Protein AF-0000000073603543 (afdb_homodimer)

Sequence (548 aa):
MWRKLCPDARLSKGICLSVVSPEMPCTSSRWCWALSYPAPPVAWCSHASVLSQSLVLLSWTYMKLAAECQSAGYPGTLIPYKCDLSNEEEILSMFSAIKTLHQGVDVCINNAGLARPEPLLSGRTEGWRTMIDVNVMAVSICTREAYQSMKERNIDDGHIININSMNGHSVVPQSVVHFYSATKYAVTALTEGLRQELREAKTHIRATCISPGLVETGFAFKLHDNDPERAAATYESIRCLKAEDMANAVIYVLSAPPHVQIGDIQMRPTEQISMWRKLCPDARLSKGICLSVVSPEMPCTSSRWCWALSYPAPPVAWCSHASVLSQSLVLLSWTYMKLAAECQSAGYPGTLIPYKCDLSNEEEILSMFSAIKTLHQGVDVCINNAGLARPEPLLSGRTEGWRTMIDVNVMAVSICTREAYQSMKERNIDDGHIININSMNGHSVVPQSVVHFYSATKYAVTALTEGLRQELREAKTHIRATCISPGLVETGFAFKLHDNDPERAAATYESIRCLKAEDMANAVIYVLSAPPHVQIGDIQMRPTEQIS

Radius of gyration: 26.78 Å; Cα contacts (8 Å, |Δi|>4): 1046; chains: 2; bounding box: 94×90×56 Å

Nearest PDB structures (foldseek):
  1xg5-assembly1_C  TM=9.529E-01  e=1.232E-37  Homo sapiens
  1xg5-assembly2_A  TM=9.401E-01  e=5.651E-37  Homo sapiens
  1xg5-assembly2_B-2  TM=8.946E-01  e=1.159E-32  Homo sapiens
  1x7g-assembly1_B-2  TM=8.461E-01  e=2.653E-14  Streptomyces coelicolor
  1xr3-assembly1_B-2  TM=8.064E-01  e=1.552E-13  Streptomyces coelicolor

Foldseek 3Di:
DCPDPPDDPVPDPPCLVLLPPVPPPLPDQAEAEAAADWAQCLLLQQNCLSSLHAYAYEYQVCPVNQVVSVVVVRRHHYDYDHADLLDLVRLVVVQVCCCVPPVGHQHYHLHDAAFAQAFPVGGDVVRLSSRCSRLPVSLVSNLVSNVVSCVVVVNQQGEYEYEAAPLLVDPDPDRRCRSVSVSSVNVLVVQVVSQVVSVVVVGLYAGEYEHEYFEPTCRLCNRPVVCVVVSVCSCVVAPWHYPNNVSVVVCVQVSDPSVDHHHYHYYTPPPDPD/DDDDPVDDPPPPPPCLVLLPPVPPPLPDQAEAEAAADWAQCLLLQQNCLSSLHAYAYEDQVPPVVQVVSVVVVRRHHYDYDHADLLDLVRLVVVQVCCCVPPVGHQHYHLHDAAFAQAFPVGGDVVRLSSRCSRLPVSLVSNLVSNVVSCVVVVNQQGEYEYEAAPLLVDPDPRRRCRSVSVSSVNVLVVQVVSQVVSVVVVGLYAGEYEHEYFEPTCRLCNRPVVCVVVSVCSCVVAPWHYPNNVSVVVCVQVSDDSVDHHHYHYYTGPPDPD

Secondary structure (DSSP, 8-state):
--------S-S----------TTS-TTS---EEEE-SSS-HHHHHHHHTTS-S-EEEE-GGGHHHHHHHHHHT-SS--------TT-HHHHHHHHHHHHHHH---SEEEE---------TTT--HHHHHHHHIIIIIIHHHHHHHHHHHHHHTT--S-EEEEE--GGGT---S-GGGHHHHHHHHHHHHHHHHHHHHHHHTT---EEEEEEESSB-SSHHHHHTTT-HHHHHHHHHSS--B-HHHHHHHHHHHHHS-TT----EEEE--TT---/--------S-S----------TTS-TTS---EEEE-SSS-HHHHHHHHTTS-S-EEEE-GGGHHHHHHHHHTT-SS--------TT-HHHHHHHHHHHHHHH---SEEEE---------TTT--HHHHHHHHIIIIIIHHHHHHHHHHHHHHTT--S-EEEEE--GGGT---S-GGGHHHHHHHHHHHHHHHHHHHHHHHTT---EEEEEEESSB-SSHHHHHTTT-HHHHHHHHHSS--B-HHHHHHHHHHHHHS-TT----EEEE--TT---

pLDDT: mean 77.31, std 24.44, range [19.62, 98.81]

InterPro domains:
  IPR002347 Short-chain dehydrogenase/reductase SDR [PF00106] (64-223)
  IPR002347 Short-chain dehydrogenase/reductase SDR [PR00080] (103-114)
  IPR002347 Short-chain dehydrogenase/reductase SDR [PR00080] (158-166)
  IPR002347 Short-chain dehydrogenase/reductase SDR [PR00080] (180-199)
  IPR002347 Short-chain dehydrogenase/reductase SDR [PR00081] (103-114)
  IPR002347 Short-chain dehydrogenase/reductase SDR [PR00081] (152-168)
  IPR002347 Short-chain dehydrogenase/reductase SDR [PR00081] (180-199)
  IPR002347 Short-chain dehydrogenase/reductase SDR [PR00081] (203-220)
  IPR002347 Short-chain dehydrogenase/reductase SDR [PR00081] (236-256)
  IPR020904 Short-chain dehydrogenase/reductase, conserved site [PS00061] (167-195)
  IPR036291 NAD(P)-binding domain superfamily [SSF51735] (64-263)

Solvent-accessible surface area (backbone atoms only — not comparable to full-atom values): 28986 Å² total; per-residue (Å²): 134,86,93,54,96,75,89,79,88,75,67,76,78,65,80,71,69,71,67,61,59,82,76,58,72,77,69,70,73,43,26,36,38,36,37,41,57,69,49,65,57,55,41,38,38,63,51,30,32,71,39,83,30,36,35,36,41,34,22,66,81,27,62,64,48,35,57,51,41,57,72,68,63,35,54,54,52,58,49,61,43,81,54,55,52,70,35,65,69,44,49,54,49,48,54,50,48,35,38,73,76,58,75,33,40,38,26,38,30,39,45,38,56,64,54,46,65,28,27,64,72,73,38,54,66,67,45,54,50,53,32,41,30,34,38,40,48,31,44,46,53,49,49,18,50,36,48,49,40,16,56,77,66,70,49,48,70,31,38,40,35,41,50,55,26,44,39,26,78,42,77,66,99,42,52,44,46,24,54,45,19,11,36,24,18,17,40,50,32,41,46,55,33,44,41,49,45,34,52,72,68,68,48,55,45,39,46,28,34,40,18,44,47,59,56,66,50,52,59,45,41,57,38,28,62,92,34,58,65,60,22,52,49,66,54,66,75,45,78,51,34,44,54,55,57,53,38,48,52,51,49,53,60,70,60,45,57,87,90,54,69,64,59,69,47,78,48,60,24,90,81,55,89,122,141,83,75,84,80,78,82,78,94,69,71,78,78,65,79,72,70,70,69,62,58,81,76,58,70,78,68,70,73,44,27,37,39,36,37,38,57,68,52,65,57,55,44,40,39,63,51,31,31,72,40,82,27,36,35,36,41,35,24,66,82,28,61,63,49,35,56,49,41,58,71,68,62,36,52,52,51,59,50,62,42,81,53,56,53,71,36,65,70,42,48,54,50,48,54,50,48,35,39,74,76,60,76,33,40,39,25,38,30,39,45,37,56,66,52,46,65,27,27,64,72,74,38,54,65,66,44,54,50,53,33,42,30,34,38,38,48,30,45,47,51,51,50,20,50,36,48,48,40,17,55,77,66,69,49,46,72,31,40,39,35,40,50,54,26,43,41,26,78,43,78,68,98,44,51,45,46,24,54,45,18,12,35,24,18,17,42,50,34,42,47,53,35,45,41,47,45,35,50,73,68,69,46,56,45,38,44,28,36,40,19,43,46,60,55,66,48,51,59,46,40,57,39,28,62,91,33,59,65,62,22,51,48,66,55,66,75,45,77,50,36,43,52,54,58,55,37,50,52,51,49,53,60,70,61,44,57,88,90,55,72,62,59,69,47,78,48,59,28,90,80,53,89,124

Organism: Cairina moschata (NCBI:txid8855)

Structure (mmCIF, N/CA/C/O backbone):
data_AF-0000000073603543-model_v1
#
loop_
_entity.id
_entity.type
_entity.pdbx_description
1 polymer 'Dehydrogenase/reductase SDR family member 11'
#
loop_
_atom_site.group_PDB
_atom_site.id
_atom_site.type_symbol
_atom_site.label_atom_id
_atom_site.label_alt_id
_atom_site.label_comp_id
_atom_site.label_asym_id
_atom_site.label_entity_id
_atom_site.label_seq_id
_atom_site.pdbx_PDB_ins_code
_atom_site.Cartn_x
_atom_site.Cartn_y
_atom_site.Cartn_z
_atom_site.occupancy
_atom_site.B_iso_or_equiv
_atom_site.auth_seq_id
_atom_site.auth_comp_id
_atom_site.auth_asym_id
_atom_site.auth_atom_id
_atom_site.pdbx_PDB_model_num
ATOM 1 N N . MET A 1 1 ? -50.562 -33.531 -28.078 1 21.31 1 MET A N 1
ATOM 2 C CA . MET A 1 1 ? -49.656 -34.625 -28.406 1 21.31 1 MET A CA 1
ATOM 3 C C . MET A 1 1 ? -48.312 -34.094 -28.875 1 21.31 1 MET A C 1
ATOM 5 O O . MET A 1 1 ? -47.5 -34.812 -29.438 1 21.31 1 MET A O 1
ATOM 9 N N . TRP A 1 2 ? -48.031 -32.719 -28.766 1 19.62 2 TRP A N 1
ATOM 10 C CA . TRP A 1 2 ? -46.906 -31.828 -29.016 1 19.62 2 TRP A CA 1
ATOM 11 C C . TRP A 1 2 ? -45.688 -32.25 -28.203 1 19.62 2 TRP A C 1
ATOM 13 O O . TRP A 1 2 ? -45.719 -32.188 -26.969 1 19.62 2 TRP A O 1
ATOM 23 N N . ARG A 1 3 ? -44.938 -33.406 -28.406 1 23.52 3 ARG A N 1
ATOM 24 C CA . ARG A 1 3 ? -44.031 -34.406 -27.906 1 23.52 3 ARG A CA 1
ATOM 25 C C . ARG A 1 3 ? -42.656 -33.781 -27.578 1 23.52 3 ARG A C 1
ATOM 27 O O . ARG A 1 3 ? -41.719 -34.5 -27.234 1 23.52 3 ARG A O 1
ATOM 34 N N . LYS A 1 4 ? -42.281 -32.438 -27.766 1 22.28 4 LYS A N 1
ATOM 35 C CA . LYS A 1 4 ? -41.719 -31.109 -27.969 1 22.28 4 LYS A CA 1
ATOM 36 C C . LYS A 1 4 ? -41.125 -30.578 -26.672 1 22.28 4 LYS A C 1
ATOM 38 O O . LYS A 1 4 ? -40 -30.031 -26.688 1 22.28 4 LYS A O 1
ATOM 43 N N . LEU A 1 5 ? -41.25 -29.75 -25.641 1 22.17 5 LEU A N 1
ATOM 44 C CA . LEU A 1 5 ? -40.156 -28.781 -25.656 1 22.17 5 LEU A CA 1
ATOM 45 C C . LEU A 1 5 ? -38.875 -29.406 -25.109 1 22.17 5 LEU A C 1
ATOM 47 O O . LEU A 1 5 ? -38.719 -29.516 -23.891 1 22.17 5 LEU A O 1
ATOM 51 N N . CYS A 1 6 ? -38.5 -30.625 -25.25 1 21.33 6 CYS A N 1
ATOM 52 C CA . CYS A 1 6 ? -37.438 -31.391 -24.609 1 21.33 6 CYS A CA 1
ATOM 53 C C . CYS A 1 6 ? -36.062 -30.828 -24.922 1 21.33 6 CYS A C 1
ATOM 55 O O . CYS A 1 6 ? -35.562 -31 -26.031 1 21.33 6 CYS A O 1
ATOM 57 N N . PRO A 1 7 ? -35.75 -29.469 -24.656 1 21.47 7 PRO A N 1
ATOM 58 C CA . PRO A 1 7 ? -34.5 -28.781 -24.938 1 21.47 7 PRO A CA 1
ATOM 59 C C . PRO A 1 7 ? -33.281 -29.578 -24.5 1 21.47 7 PRO A C 1
ATOM 61 O O . PRO A 1 7 ? -33.25 -30.141 -23.406 1 21.47 7 PRO A O 1
ATOM 64 N N . ASP A 1 8 ? -32.062 -30.094 -25.312 1 20.44 8 ASP A N 1
ATOM 65 C CA . ASP A 1 8 ? -30.953 -30.797 -25.969 1 20.44 8 ASP A CA 1
ATOM 66 C C . ASP A 1 8 ? -29.609 -30.406 -25.359 1 20.44 8 ASP A C 1
ATOM 68 O O . ASP A 1 8 ? -29.516 -29.406 -24.641 1 20.44 8 ASP A O 1
ATOM 72 N N . ALA A 1 9 ? -28.328 -30.766 -26.031 1 21.59 9 ALA A N 1
ATOM 73 C CA . ALA A 1 9 ? -26.906 -30.688 -26.344 1 21.59 9 ALA A CA 1
ATOM 74 C C . ALA A 1 9 ? -26.422 -29.234 -26.406 1 21.59 9 ALA A C 1
ATOM 76 O O . ALA A 1 9 ? -25.344 -28.969 -26.906 1 21.59 9 ALA A O 1
ATOM 77 N N . ARG A 1 10 ? -27.172 -28.234 -26.359 1 25.27 10 ARG A N 1
ATOM 78 C CA . ARG A 1 10 ? -26.875 -26.812 -26.516 1 25.27 10 ARG A CA 1
ATOM 79 C C . ARG A 1 10 ? -25.984 -26.312 -25.391 1 25.27 10 ARG A C 1
ATOM 81 O O . ARG A 1 10 ? -26.094 -25.156 -24.984 1 25.27 10 ARG A O 1
ATOM 88 N N . LEU A 1 11 ? -25.734 -27.094 -24.453 1 22.64 11 LEU A N 1
ATOM 89 C CA . LEU A 1 11 ? -24.906 -26.656 -23.344 1 22.64 11 LEU A CA 1
ATOM 90 C C . LEU A 1 11 ? -23.547 -26.172 -23.844 1 22.64 11 LEU A C 1
ATOM 92 O O . LEU A 1 11 ? -22.859 -26.891 -24.594 1 22.64 11 LEU A O 1
ATOM 96 N N . SER A 1 12 ? -23.281 -24.953 -23.953 1 21.19 12 SER A N 1
ATOM 97 C CA . SER A 1 12 ? -22.219 -24.25 -24.641 1 21.19 12 SER A CA 1
ATOM 98 C C . SER A 1 12 ? -20.859 -24.906 -24.406 1 21.19 12 SER A C 1
ATOM 100 O O . SER A 1 12 ? -20.562 -25.328 -23.281 1 21.19 12 SER A O 1
ATOM 102 N N . LYS A 1 13 ? -20.297 -25.594 -25.375 1 24.55 13 LYS A N 1
ATOM 103 C CA . LYS A 1 13 ? -18.953 -26.094 -25.703 1 24.55 13 LYS A CA 1
ATOM 104 C C . LYS A 1 13 ? -17.875 -25.109 -25.219 1 24.55 13 LYS A C 1
ATOM 106 O O . LYS A 1 13 ? -17.594 -24.125 -25.906 1 24.55 13 LYS A O 1
ATOM 111 N N . GLY A 1 14 ? -18.031 -24.609 -24.172 1 22.83 14 GLY A N 1
ATOM 112 C CA . GLY A 1 14 ? -16.938 -23.797 -23.641 1 22.83 14 GLY A CA 1
ATOM 113 C C . GLY A 1 14 ? -15.57 -24.328 -23.984 1 22.83 14 GLY A C 1
ATOM 114 O O . GLY A 1 14 ? -15.375 -25.531 -24.109 1 22.83 14 GLY A O 1
ATOM 115 N N . ILE A 1 15 ? -14.844 -23.484 -24.812 1 23.41 15 ILE A N 1
ATOM 116 C CA . ILE A 1 15 ? -13.531 -23.734 -25.406 1 23.41 15 ILE A CA 1
ATOM 117 C C . ILE A 1 15 ? -12.641 -24.453 -24.391 1 23.41 15 ILE A C 1
ATOM 119 O O . ILE A 1 15 ? -12.438 -23.969 -23.281 1 23.41 15 ILE A O 1
ATOM 123 N N . CYS A 1 16 ? -12.773 -25.703 -24.281 1 22.95 16 CYS A N 1
ATOM 124 C CA . CYS A 1 16 ? -11.68 -26.516 -23.75 1 22.95 16 CYS A CA 1
ATOM 125 C C . CYS A 1 16 ? -10.344 -26.031 -24.297 1 22.95 16 CYS A C 1
ATOM 127 O O . CYS A 1 16 ? -10.023 -26.281 -25.453 1 22.95 16 CYS A O 1
ATOM 129 N N . LEU A 1 17 ? -10.164 -24.75 -24.234 1 24.59 17 LEU A N 1
ATOM 130 C CA . LEU A 1 17 ? -8.867 -24.375 -24.797 1 24.59 17 LEU A CA 1
ATOM 131 C C . LEU A 1 17 ? -7.773 -25.328 -24.312 1 24.59 17 LEU A C 1
ATOM 133 O O . LEU A 1 17 ? -7.512 -25.422 -23.109 1 24.59 17 LEU A O 1
ATOM 137 N N . SER A 1 18 ? -7.742 -26.484 -24.875 1 24.5 18 SER A N 1
ATOM 138 C CA . SER A 1 18 ? -6.512 -27.266 -24.875 1 24.5 18 SER A CA 1
ATOM 139 C C . SER A 1 18 ? -5.297 -26.391 -25.141 1 24.5 18 SER A C 1
ATOM 141 O O . SER A 1 18 ? -5.059 -25.969 -26.281 1 24.5 18 SER A O 1
ATOM 143 N N . VAL A 1 19 ? -5.234 -25.344 -24.453 1 27.7 19 VAL A N 1
ATOM 144 C CA . VAL A 1 19 ? -4.031 -24.578 -24.75 1 27.7 19 VAL A CA 1
ATOM 145 C C . VAL A 1 19 ? -2.799 -25.453 -24.578 1 27.7 19 VAL A C 1
ATOM 147 O O . VAL A 1 19 ? -2.238 -25.547 -23.484 1 27.7 19 VAL A O 1
ATOM 150 N N . VAL A 1 20 ? -2.887 -26.766 -24.828 1 27.7 20 VAL A N 1
ATOM 151 C CA . VAL A 1 20 ? -1.61 -27.469 -24.922 1 27.7 20 VAL A CA 1
ATOM 152 C C . VAL A 1 20 ? -0.745 -26.828 -26 1 27.7 20 VAL A C 1
ATOM 154 O O . VAL A 1 20 ? -1.111 -26.828 -27.172 1 27.7 20 VAL A O 1
ATOM 157 N N . SER A 1 21 ? -0.261 -25.656 -25.828 1 27.42 21 SER A N 1
ATOM 158 C CA . SER A 1 21 ? 0.779 -25.562 -26.859 1 27.42 21 SER A CA 1
ATOM 159 C C . SER A 1 21 ? 1.55 -26.875 -26.953 1 27.42 21 SER A C 1
ATOM 161 O O . SER A 1 21 ? 1.896 -27.484 -25.938 1 27.42 21 SER A O 1
ATOM 163 N N . PRO A 1 22 ? 1.519 -27.609 -28.016 1 28.91 22 PRO A N 1
ATOM 164 C CA . PRO A 1 22 ? 2.271 -28.859 -28.203 1 28.91 22 PRO A CA 1
ATOM 165 C C . PRO A 1 22 ? 3.688 -28.781 -27.641 1 28.91 22 PRO A C 1
ATOM 167 O O . PRO A 1 22 ? 4.242 -29.812 -27.234 1 28.91 22 PRO A O 1
ATOM 170 N N . GLU A 1 23 ? 4.395 -27.703 -27.891 1 30.31 23 GLU A N 1
ATOM 171 C CA . GLU A 1 23 ? 5.828 -27.703 -27.625 1 30.31 23 GLU A CA 1
ATOM 172 C C . GLU A 1 23 ? 6.113 -27.375 -26.156 1 30.31 23 GLU A C 1
ATOM 174 O O . GLU A 1 23 ? 7.27 -27.203 -25.766 1 30.31 23 GLU A O 1
ATOM 179 N N . MET A 1 24 ? 5.266 -26.719 -25.484 1 32.62 24 MET A N 1
ATOM 180 C CA . MET A 1 24 ? 5.742 -26.656 -24.109 1 32.62 24 MET A CA 1
ATOM 181 C C . MET A 1 24 ? 5.801 -28.031 -23.484 1 32.62 24 MET A C 1
ATOM 183 O O . MET A 1 24 ? 4.777 -28.719 -23.375 1 32.62 24 MET A O 1
ATOM 187 N N . PRO A 1 25 ? 6.852 -28.812 -23.641 1 30.33 25 PRO A N 1
ATOM 188 C CA . PRO A 1 25 ? 6.93 -30.125 -22.984 1 30.33 25 PRO A CA 1
ATOM 189 C C . PRO A 1 25 ? 6.285 -30.109 -21.594 1 30.33 25 PRO A C 1
ATOM 191 O O . PRO A 1 25 ? 6.594 -29.25 -20.766 1 30.33 25 PRO A O 1
ATOM 194 N N . CYS A 1 26 ? 4.98 -30.219 -21.531 1 33.38 26 CYS A N 1
ATOM 195 C CA . CYS A 1 26 ? 4.305 -30.656 -20.312 1 33.38 26 CYS A CA 1
ATOM 196 C C . CYS A 1 26 ? 5.184 -31.609 -19.516 1 33.38 26 CYS A C 1
ATOM 198 O O . CYS A 1 26 ? 4.676 -32.469 -18.797 1 33.38 26 CYS A O 1
ATOM 200 N N . THR A 1 27 ? 6.34 -31.828 -20 1 33.22 27 THR A N 1
ATOM 201 C CA . THR A 1 27 ? 6.996 -32.906 -19.281 1 33.22 27 THR A CA 1
ATOM 202 C C . THR A 1 27 ? 7.008 -32.656 -17.781 1 33.22 27 THR A C 1
ATOM 204 O O . THR A 1 27 ? 6.957 -33.594 -16.984 1 33.22 27 THR A O 1
ATOM 207 N N . SER A 1 28 ? 7.789 -31.516 -17.266 1 35.62 28 SER A N 1
ATOM 208 C CA . SER A 1 28 ? 8.141 -31.531 -15.844 1 35.62 28 SER A CA 1
ATOM 209 C C . SER A 1 28 ? 7.039 -30.906 -14.992 1 35.62 28 SER A C 1
ATOM 211 O O . SER A 1 28 ? 6.336 -30 -15.445 1 35.62 28 SER A O 1
ATOM 213 N N . SER A 1 29 ? 6.461 -31.703 -14.023 1 39.09 29 SER A N 1
ATOM 214 C CA . SER A 1 29 ? 5.492 -31.5 -12.945 1 39.09 29 SER A CA 1
ATOM 215 C C . SER A 1 29 ? 5.613 -30.094 -12.352 1 39.09 29 SER A C 1
ATOM 217 O O . SER A 1 29 ? 6.57 -29.797 -11.633 1 39.09 29 SER A O 1
ATOM 219 N N . ARG A 1 30 ? 5.402 -29.156 -13.164 1 44.78 30 ARG A N 1
ATOM 220 C CA . ARG A 1 30 ? 5.562 -27.812 -12.594 1 44.78 30 ARG A CA 1
ATOM 221 C C . ARG A 1 30 ? 4.406 -27.469 -11.664 1 44.78 30 ARG A C 1
ATOM 223 O O . ARG A 1 30 ? 3.258 -27.828 -11.938 1 44.78 30 ARG A O 1
ATOM 230 N N . TRP A 1 31 ? 4.762 -27.453 -10.203 1 43.81 31 TRP A N 1
ATOM 231 C CA . TRP A 1 31 ? 3.844 -27.219 -9.094 1 43.81 31 TRP A CA 1
ATOM 232 C C . TRP A 1 31 ? 3.424 -25.75 -9.023 1 43.81 31 TRP A C 1
ATOM 234 O O . TRP A 1 31 ? 4.254 -24.859 -9.188 1 43.81 31 TRP A O 1
ATOM 244 N N . CYS A 1 32 ? 2.057 -25.484 -9.57 1 48.03 32 CYS A N 1
ATOM 245 C CA . CYS A 1 32 ? 1.437 -24.188 -9.391 1 48.03 32 CYS A CA 1
ATOM 246 C C . CYS A 1 32 ? 0.876 -24.031 -7.984 1 48.03 32 CYS A C 1
ATOM 248 O O . CYS A 1 32 ? 0.259 -24.953 -7.453 1 48.03 32 CYS A O 1
ATOM 250 N N . TRP A 1 33 ? 1.483 -23.094 -7.047 1 47.34 33 TRP A N 1
ATOM 251 C CA . TRP A 1 33 ? 0.985 -22.844 -5.699 1 47.34 33 TRP A CA 1
ATOM 252 C C . TRP A 1 33 ? 0.025 -21.656 -5.691 1 47.34 33 TRP A C 1
ATOM 254 O O . TRP A 1 33 ? 0.304 -20.609 -6.297 1 47.34 33 TRP A O 1
ATOM 264 N N . ALA A 1 34 ? -1.371 -21.953 -5.742 1 47.25 34 ALA A N 1
ATOM 265 C CA . ALA A 1 34 ? -2.332 -20.859 -5.586 1 47.25 34 ALA A CA 1
ATOM 266 C C . ALA A 1 34 ? -2.766 -20.719 -4.133 1 47.25 34 ALA A C 1
ATOM 268 O O . ALA A 1 34 ? -3.119 -21.703 -3.48 1 47.25 34 ALA A O 1
ATOM 269 N N . LEU A 1 35 ? -2.352 -19.594 -3.422 1 43.59 35 LEU A N 1
ATOM 270 C CA . LEU A 1 35 ? -2.809 -19.266 -2.074 1 43.59 35 LEU A CA 1
ATOM 271 C C . LEU A 1 35 ? -4.203 -18.656 -2.104 1 43.59 35 LEU A C 1
ATOM 273 O O . LEU A 1 35 ? -4.422 -17.641 -2.771 1 43.59 35 LEU A O 1
ATOM 277 N N . SER A 1 36 ? -5.395 -19.453 -2.193 1 42.28 36 SER A N 1
ATOM 278 C CA . SER A 1 36 ? -6.723 -18.875 -2.391 1 42.28 36 SER A CA 1
ATOM 279 C C . SER A 1 36 ? -7.516 -18.859 -1.086 1 42.28 36 SER A C 1
ATOM 281 O O . SER A 1 36 ? -7.367 -19.75 -0.249 1 42.28 36 SER A O 1
ATOM 283 N N . TYR A 1 37 ? -7.676 -17.609 -0.418 1 40.97 37 TYR A N 1
ATOM 284 C CA . TYR A 1 37 ? -8.859 -17.594 0.431 1 40.97 37 TYR A CA 1
ATOM 285 C C . TYR A 1 37 ? -10.133 -17.469 -0.403 1 40.97 37 TYR A C 1
ATOM 287 O O . TYR A 1 37 ? -10.148 -16.734 -1.401 1 40.97 37 TYR A O 1
ATOM 295 N N . PRO A 1 38 ? -11.234 -18.156 -0.078 1 40.38 38 PRO A N 1
ATOM 296 C CA . PRO A 1 38 ? -12.57 -18.734 -0.215 1 40.38 38 PRO A CA 1
ATOM 297 C C . PRO A 1 38 ? -12.93 -19.062 -1.663 1 40.38 38 PRO A C 1
ATOM 299 O O . PRO A 1 38 ? -14.094 -19.328 -1.973 1 40.38 38 PRO A O 1
ATOM 302 N N . ALA A 1 39 ? -12.211 -18.578 -2.635 1 41 39 ALA A N 1
ATOM 303 C CA . ALA A 1 39 ? -12.812 -18.938 -3.914 1 41 39 ALA A CA 1
ATOM 304 C C . ALA A 1 39 ? -12.625 -20.438 -4.191 1 41 39 ALA A C 1
ATOM 306 O O . ALA A 1 39 ? -11.648 -21.031 -3.75 1 41 39 ALA A O 1
ATOM 307 N N . PRO A 1 40 ? -13.727 -21.031 -4.641 1 41.75 40 PRO A N 1
ATOM 308 C CA . PRO A 1 40 ? -13.688 -22.484 -4.875 1 41.75 40 PRO A CA 1
ATOM 309 C C . PRO A 1 40 ? -12.555 -22.891 -5.809 1 41.75 40 PRO A C 1
ATOM 311 O O . PRO A 1 40 ? -12.461 -22.406 -6.934 1 41.75 40 PRO A O 1
ATOM 314 N N . PRO A 1 41 ? -11.469 -23.359 -5.293 1 45.47 41 PRO A N 1
ATOM 315 C CA . PRO A 1 41 ? -10.391 -24.031 -6.027 1 45.47 41 PRO A CA 1
ATOM 316 C C . PRO A 1 41 ? -10.906 -25.016 -7.074 1 45.47 41 PRO A C 1
ATOM 318 O O . PRO A 1 41 ? -10.164 -25.391 -7.984 1 45.47 41 PRO A O 1
ATOM 321 N N . VAL A 1 42 ? -12.195 -25.312 -6.863 1 44.25 42 VAL A N 1
ATOM 322 C CA . VAL A 1 42 ? -12.703 -26.375 -7.719 1 44.25 42 VAL A CA 1
ATOM 323 C C . VAL A 1 42 ? -12.617 -25.953 -9.18 1 44.25 42 VAL A C 1
ATOM 325 O O . VAL A 1 42 ? -12.219 -26.734 -10.039 1 44.25 42 VAL A O 1
ATOM 328 N N . ALA A 1 43 ? -12.961 -24.688 -9.289 1 48.97 43 ALA A N 1
ATOM 329 C CA . ALA A 1 43 ? -12.961 -24.266 -10.688 1 48.97 43 ALA A CA 1
ATOM 330 C C . ALA A 1 43 ? -11.547 -24.266 -11.266 1 48.97 43 ALA A C 1
ATOM 332 O O . ALA A 1 43 ? -11.352 -24.609 -12.438 1 48.97 43 ALA A O 1
ATOM 333 N N . TRP A 1 44 ? -10.672 -24.062 -10.281 1 51.78 44 TRP A N 1
ATOM 334 C CA . TRP A 1 44 ? -9.289 -24.094 -10.75 1 51.78 44 TRP A CA 1
ATOM 335 C C . TRP A 1 44 ? -8.852 -25.516 -11.086 1 51.78 44 TRP A C 1
ATOM 337 O O . TRP A 1 44 ? -8.148 -25.734 -12.078 1 51.78 44 TRP A O 1
ATOM 347 N N . CYS A 1 45 ? -9.383 -26.344 -10.219 1 49.22 45 CYS A N 1
ATOM 348 C CA . CYS A 1 45 ? -9 -27.734 -10.383 1 49.22 45 CYS A CA 1
ATOM 349 C C . CYS A 1 45 ? -9.594 -28.312 -11.656 1 49.22 45 CYS A C 1
ATOM 351 O O . CYS A 1 45 ? -8.969 -29.156 -12.32 1 49.22 45 CYS A O 1
ATOM 353 N N . SER A 1 46 ? -10.828 -27.891 -11.828 1 48.41 46 SER A N 1
ATOM 354 C CA . SER A 1 46 ? -11.453 -28.422 -13.031 1 48.41 46 SER A CA 1
ATOM 355 C C . SER A 1 46 ? -10.711 -28 -14.289 1 48.41 46 SER A C 1
ATOM 357 O O . SER A 1 46 ? -10.695 -28.719 -15.289 1 48.41 46 SER A O 1
ATOM 359 N N . HIS A 1 47 ? -10.156 -26.875 -14.109 1 47 47 HIS A N 1
ATOM 360 C CA . HIS A 1 47 ? -9.461 -26.359 -15.281 1 47 47 HIS A CA 1
ATOM 361 C C . HIS A 1 47 ? -7.973 -26.688 -15.234 1 47 47 HIS A C 1
ATOM 363 O O . HIS A 1 47 ? -7.301 -26.719 -16.266 1 47 47 HIS A O 1
ATOM 369 N N . ALA A 1 48 ? -7.586 -26.938 -14.016 1 46.25 48 ALA A N 1
ATOM 370 C CA . ALA A 1 48 ? -6.191 -27.344 -13.844 1 46.25 48 ALA A CA 1
ATOM 371 C C . ALA A 1 48 ? -5.918 -28.672 -14.531 1 46.25 48 ALA A C 1
ATOM 373 O O . ALA A 1 48 ? -4.77 -28.984 -14.852 1 46.25 48 ALA A O 1
ATOM 374 N N . SER A 1 49 ? -6.961 -29.469 -14.523 1 42.31 49 SER A N 1
ATOM 375 C CA . SER A 1 49 ? -6.742 -30.672 -15.312 1 42.31 49 SER A CA 1
ATOM 376 C C . SER A 1 49 ? -6.078 -30.344 -16.641 1 42.31 49 SER A C 1
ATOM 378 O O . SER A 1 49 ? -5.469 -31.219 -17.266 1 42.31 49 SER A O 1
ATOM 380 N N . VAL A 1 50 ? -6.477 -29.297 -17 1 38.94 50 VAL A N 1
ATOM 381 C CA . VAL A 1 50 ? -5.852 -28.953 -18.266 1 38.94 50 VAL A CA 1
ATOM 382 C C . VAL A 1 50 ? -4.348 -28.781 -18.078 1 38.94 50 VAL A C 1
ATOM 384 O O . VAL A 1 50 ? -3.574 -28.891 -19.031 1 38.94 50 VAL A O 1
ATOM 387 N N . LEU A 1 51 ? -4.168 -28.281 -16.781 1 42.75 51 LEU A N 1
ATOM 388 C CA . LEU A 1 51 ? -2.725 -28.172 -16.594 1 42.75 51 LEU A CA 1
ATOM 389 C C . LEU A 1 51 ? -2.135 -29.5 -16.141 1 42.75 51 LEU A C 1
ATOM 391 O O . LEU A 1 51 ? -2.654 -30.125 -15.203 1 42.75 51 LEU A O 1
ATOM 395 N N . SER A 1 52 ? -2.021 -30.438 -17.016 1 42.5 52 SER A N 1
ATOM 396 C CA . SER A 1 52 ? -1.415 -31.734 -16.703 1 42.5 52 SER A CA 1
ATOM 397 C C . SER A 1 52 ? -0.561 -31.656 -15.445 1 42.5 52 SER A C 1
ATOM 399 O O . SER A 1 52 ? 0.031 -32.656 -15.023 1 42.5 52 SER A O 1
ATOM 401 N N . GLN A 1 53 ? -0.356 -30.453 -14.828 1 45.62 53 GLN A N 1
ATOM 402 C CA . GLN A 1 53 ? 0.66 -30.234 -13.805 1 45.62 53 GLN A CA 1
ATOM 403 C C . GLN A 1 53 ? 0.041 -30.25 -12.406 1 45.62 53 GLN A C 1
ATOM 405 O O . GLN A 1 53 ? -1.157 -30 -12.25 1 45.62 53 GLN A O 1
ATOM 410 N N . SER A 1 54 ? 0.752 -31.078 -11.508 1 46.09 54 SER A N 1
ATOM 411 C CA . SER A 1 54 ? 0.382 -31.156 -10.094 1 46.09 54 SER A CA 1
ATOM 412 C C . SER A 1 54 ? 0.137 -29.766 -9.508 1 46.09 54 SER A C 1
ATOM 414 O O . SER A 1 54 ? 0.897 -28.844 -9.773 1 46.09 54 SER A O 1
ATOM 416 N N . LEU A 1 55 ? -1.115 -29.5 -9.305 1 51.5 55 LEU A N 1
ATOM 417 C CA . LEU A 1 55 ? -1.529 -28.266 -8.664 1 51.5 55 LEU A CA 1
ATOM 418 C C . LEU A 1 55 ? -1.577 -28.406 -7.152 1 51.5 55 LEU A C 1
ATOM 420 O O . LEU A 1 55 ? -2.139 -29.391 -6.641 1 51.5 55 LEU A O 1
ATOM 424 N N . VAL A 1 56 ? -0.516 -27.891 -6.395 1 49.75 56 VAL A N 1
ATOM 425 C CA . VAL A 1 56 ? -0.638 -27.812 -4.941 1 49.75 56 VAL A CA 1
ATOM 426 C C . VAL A 1 56 ? -1.471 -26.594 -4.559 1 49.75 56 VAL A C 1
ATOM 428 O O . VAL A 1 56 ? -1.18 -25.469 -4.988 1 49.75 56 VAL A O 1
ATOM 431 N N . LEU A 1 57 ? -2.711 -26.797 -4.266 1 51.06 57 LEU A N 1
ATOM 432 C CA . LEU A 1 57 ? -3.59 -25.734 -3.803 1 51.06 57 LEU A CA 1
ATOM 433 C C . LEU A 1 57 ? -3.518 -25.594 -2.285 1 51.06 57 LEU A C 1
ATOM 435 O O . LEU A 1 57 ? -3.555 -26.578 -1.561 1 51.06 57 LEU A O 1
ATOM 439 N N . LEU A 1 58 ? -2.975 -24.359 -1.911 1 47.44 58 LEU A N 1
ATOM 440 C CA . LEU A 1 58 ? -2.83 -24.062 -0.489 1 47.44 58 LEU A CA 1
ATOM 441 C C . LEU A 1 58 ? -4.016 -23.25 0.023 1 47.44 58 LEU A C 1
ATOM 443 O O . LEU A 1 58 ? -4.449 -22.297 -0.628 1 47.44 58 LEU A O 1
ATOM 447 N N . SER A 1 59 ? -5.18 -23.938 0.521 1 49.78 59 SER A N 1
ATOM 448 C CA . SER A 1 59 ? -6.09 -23.109 1.311 1 49.78 59 SER A CA 1
ATOM 449 C C . SER A 1 59 ? -6.363 -23.734 2.672 1 49.78 59 SER A C 1
ATOM 451 O O . SER A 1 59 ? -6.23 -24.953 2.84 1 49.78 59 SER A O 1
ATOM 453 N N . TRP A 1 60 ? -6.254 -22.891 3.709 1 44.66 60 TRP A N 1
ATOM 454 C CA . TRP A 1 60 ? -6.691 -23.328 5.031 1 44.66 60 TRP A CA 1
ATOM 455 C C . TRP A 1 60 ? -7.918 -24.234 4.926 1 44.66 60 TRP A C 1
ATOM 457 O O . TRP A 1 60 ? -8.008 -25.25 5.613 1 44.66 60 TRP A O 1
ATOM 467 N N . THR A 1 61 ? -8.828 -23.703 4.262 1 45.12 61 THR A N 1
ATOM 468 C CA . THR A 1 61 ? -10.164 -24.297 4.395 1 45.12 61 THR A CA 1
ATOM 469 C C . THR A 1 61 ? -10.273 -25.578 3.588 1 45.12 61 THR A C 1
ATOM 471 O O . THR A 1 61 ? -11.273 -26.297 3.678 1 45.12 61 THR A O 1
ATOM 474 N N . TYR A 1 62 ? -9.117 -26.016 2.953 1 50.97 62 TYR A N 1
ATOM 475 C CA . TYR A 1 62 ? -9.578 -26.781 1.801 1 50.97 62 TYR A CA 1
ATOM 476 C C . TYR A 1 62 ? -9.305 -28.266 1.986 1 50.97 62 TYR A C 1
ATOM 478 O O . TYR A 1 62 ? -9.289 -29.031 1.016 1 50.97 62 TYR A O 1
ATOM 486 N N . MET A 1 63 ? -9.086 -28.75 3.143 1 53.25 63 MET A N 1
ATOM 487 C CA . MET A 1 63 ? -9.039 -30.203 3.189 1 53.25 63 MET A CA 1
ATOM 488 C C . MET A 1 63 ? -10.203 -30.812 2.422 1 53.25 63 MET A C 1
ATOM 490 O O . MET A 1 63 ? -10.023 -31.781 1.674 1 53.25 63 MET A O 1
ATOM 494 N N . LYS A 1 64 ? -11.234 -30.172 2.582 1 57.38 64 LYS A N 1
ATOM 495 C CA . LYS A 1 64 ? -12.43 -30.719 1.946 1 57.38 64 LYS A CA 1
ATOM 496 C C . LYS A 1 64 ? -12.344 -30.609 0.427 1 57.38 64 LYS A C 1
ATOM 498 O O . LYS A 1 64 ? -12.867 -31.469 -0.29 1 57.38 64 LYS A O 1
ATOM 503 N N . LEU A 1 65 ? -11.547 -29.766 0.027 1 60.19 65 LEU A N 1
ATOM 504 C CA . LEU A 1 65 ? -11.477 -29.516 -1.408 1 60.19 65 LEU A CA 1
ATOM 505 C C . LEU A 1 65 ? -10.672 -30.594 -2.111 1 60.19 65 LEU A C 1
ATOM 507 O O . LEU A 1 65 ? -11.016 -31.016 -3.221 1 60.19 65 LEU A O 1
ATOM 511 N N . ALA A 1 66 ? -9.695 -31.109 -1.419 1 62.31 66 ALA A N 1
ATOM 512 C CA . ALA A 1 66 ? -8.883 -32.156 -2.031 1 62.31 66 ALA A CA 1
ATOM 513 C C . ALA A 1 66 ? -9.719 -33.406 -2.324 1 62.31 66 ALA A C 1
ATOM 515 O O . ALA A 1 66 ? -9.609 -34 -3.398 1 62.31 66 ALA A O 1
ATOM 516 N N . ALA A 1 67 ? -10.547 -33.656 -1.402 1 64 67 ALA A N 1
ATOM 517 C CA . ALA A 1 67 ? -11.398 -34.844 -1.561 1 64 67 ALA A CA 1
ATOM 518 C C . ALA A 1 67 ? -12.414 -34.625 -2.682 1 64 67 ALA A C 1
ATOM 520 O O . ALA A 1 67 ? -12.672 -35.562 -3.461 1 64 67 ALA A O 1
ATOM 521 N N . GLU A 1 68 ? -12.844 -33.438 -2.768 1 63.53 68 GLU A N 1
ATOM 522 C CA . GLU A 1 68 ? -13.836 -33.125 -3.795 1 63.53 68 GLU A CA 1
ATOM 523 C C . GLU A 1 68 ? -13.219 -33.188 -5.191 1 63.53 68 GLU A C 1
ATOM 525 O O . GLU A 1 68 ? -13.844 -33.688 -6.129 1 63.53 68 GLU A O 1
ATOM 530 N N . CYS A 1 69 ? -12.055 -32.75 -5.301 1 61.78 69 CYS A N 1
ATOM 531 C CA . CYS A 1 69 ? -11.383 -32.75 -6.594 1 61.78 69 CYS A CA 1
ATOM 532 C C . CYS A 1 69 ? -11.055 -34.188 -7.035 1 61.78 69 CYS A C 1
ATOM 534 O O . CYS A 1 69 ? -11.203 -34.531 -8.211 1 61.78 69 CYS A O 1
ATOM 536 N N . GLN A 1 70 ? -10.625 -35.062 -6.102 1 63.94 70 GLN A N 1
ATOM 537 C CA . GLN A 1 70 ? -10.32 -36.438 -6.406 1 63.94 70 GLN A CA 1
ATOM 538 C C . GLN A 1 70 ? -11.578 -37.188 -6.859 1 63.94 70 GLN A C 1
ATOM 540 O O . GLN A 1 70 ? -11.539 -37.969 -7.82 1 63.94 70 GLN A O 1
ATOM 545 N N . SER A 1 71 ? -12.609 -36.812 -6.199 1 65.44 71 SER A N 1
ATOM 546 C CA . SER A 1 71 ? -13.867 -37.5 -6.508 1 65.44 71 SER A CA 1
ATOM 547 C C . SER A 1 71 ? -14.406 -37.062 -7.867 1 65.44 71 SER A C 1
ATOM 549 O O . SER A 1 71 ? -15.07 -37.844 -8.555 1 65.44 71 SER A O 1
ATOM 551 N N . ALA A 1 72 ? -14.086 -35.844 -8.195 1 62.53 72 ALA A N 1
ATOM 552 C CA . ALA A 1 72 ? -14.594 -35.281 -9.445 1 62.53 72 ALA A CA 1
ATOM 553 C C . ALA A 1 72 ? -13.734 -35.719 -10.625 1 62.53 72 ALA A C 1
ATOM 555 O O . ALA A 1 72 ? -14.086 -35.5 -11.789 1 62.53 72 ALA A O 1
ATOM 556 N N . GLY A 1 73 ? -12.672 -36.5 -10.359 1 60.41 73 GLY A N 1
ATOM 557 C CA . GLY A 1 73 ? -11.828 -37.062 -11.398 1 60.41 73 GLY A CA 1
ATOM 558 C C . GLY A 1 73 ? -10.906 -36.031 -12.039 1 60.41 73 GLY A C 1
ATOM 559 O O . GLY A 1 73 ? -10.492 -36.188 -13.188 1 60.41 73 GLY A O 1
ATOM 560 N N . TYR A 1 74 ? -10.836 -34.906 -11.375 1 59.09 74 TYR A N 1
ATOM 561 C CA . TYR A 1 74 ? -9.922 -33.906 -11.93 1 59.09 74 TYR A CA 1
ATOM 562 C C . TYR A 1 74 ? -8.484 -34.406 -11.875 1 59.09 74 TYR A C 1
ATOM 564 O O . TYR A 1 74 ? -8.07 -35.031 -10.898 1 59.09 74 TYR A O 1
ATOM 572 N N . PRO A 1 75 ? -7.875 -34.25 -13.211 1 57.69 75 PRO A N 1
ATOM 573 C CA . PRO A 1 75 ? -6.469 -34.656 -13.18 1 57.69 75 PRO A CA 1
ATOM 574 C C . PRO A 1 75 ? -5.613 -33.781 -12.281 1 57.69 75 PRO A C 1
ATOM 576 O O . PRO A 1 75 ? -5.973 -32.625 -12.031 1 57.69 75 PRO A O 1
ATOM 579 N N . GLY A 1 76 ? -4.73 -34.312 -11.531 1 58.62 76 GLY A N 1
ATOM 580 C CA . GLY A 1 76 ? -3.832 -33.562 -10.664 1 58.62 76 GLY A CA 1
ATOM 581 C C . GLY A 1 76 ? -3.99 -33.906 -9.195 1 58.62 76 GLY A C 1
ATOM 582 O O . GLY A 1 76 ? -4.945 -34.594 -8.812 1 58.62 76 GLY A O 1
ATOM 583 N N . THR A 1 77 ? -3.006 -33.75 -8.578 1 61.56 77 THR A N 1
ATOM 584 C CA . THR A 1 77 ? -3.008 -34.031 -7.152 1 61.56 77 THR A CA 1
ATOM 585 C C . THR A 1 77 ? -3.146 -32.719 -6.344 1 61.56 77 THR A C 1
ATOM 587 O O . THR A 1 77 ? -2.467 -31.75 -6.621 1 61.56 77 THR A O 1
ATOM 590 N N . LEU A 1 78 ? -4.254 -32.656 -5.598 1 67 78 LEU A N 1
ATOM 591 C CA . LEU A 1 78 ? -4.441 -31.547 -4.668 1 67 78 LEU A CA 1
ATOM 592 C C . LEU A 1 78 ? -3.916 -31.906 -3.279 1 67 78 LEU A C 1
ATOM 594 O O . LEU A 1 78 ? -4.316 -32.906 -2.701 1 67 78 LEU A O 1
ATOM 598 N N . ILE A 1 79 ? -2.9 -31.156 -2.807 1 69.38 79 ILE A N 1
ATOM 599 C CA . ILE A 1 79 ? -2.336 -31.375 -1.479 1 69.38 79 ILE A CA 1
ATOM 600 C C . ILE A 1 79 ? -2.66 -30.188 -0.58 1 69.38 79 ILE A C 1
ATOM 602 O O . ILE A 1 79 ? -2.127 -29.078 -0.775 1 69.38 79 ILE A O 1
ATOM 606 N N . PRO A 1 80 ? -3.496 -30.375 0.354 1 71.81 80 PRO A N 1
ATOM 607 C CA . PRO A 1 80 ? -3.816 -29.281 1.272 1 71.81 80 PRO A CA 1
ATOM 608 C C . PRO A 1 80 ? -2.693 -29 2.268 1 71.81 80 PRO A C 1
ATOM 610 O O . PRO A 1 80 ? -2.02 -29.922 2.725 1 71.81 80 PRO A O 1
ATOM 613 N N . TYR A 1 81 ? -2.393 -27.828 2.494 1 74.94 81 TYR A N 1
ATOM 614 C CA . TYR A 1 81 ? -1.453 -27.391 3.518 1 74.94 81 TYR A CA 1
ATOM 615 C C . TYR A 1 81 ? -2.027 -26.219 4.32 1 74.94 81 TYR A C 1
ATOM 617 O O . TYR A 1 81 ? -2.479 -25.234 3.746 1 74.94 81 TYR A O 1
ATOM 625 N N . LYS A 1 82 ? -2.125 -26.453 5.609 1 79 82 LYS A N 1
ATOM 626 C CA . LYS A 1 82 ? -2.617 -25.375 6.473 1 79 82 LYS A CA 1
ATOM 627 C C . LYS A 1 82 ? -1.536 -24.328 6.723 1 79 82 LYS A C 1
ATOM 629 O O . LYS A 1 82 ? -0.422 -24.672 7.133 1 79 82 LYS A O 1
ATOM 634 N N . CYS A 1 83 ? -1.845 -23.062 6.383 1 83.88 83 CYS A N 1
ATOM 635 C CA . CYS A 1 83 ? -0.892 -21.969 6.566 1 83.88 83 CYS A CA 1
ATOM 636 C C . CYS A 1 83 ? -1.613 -20.656 6.855 1 83.88 83 CYS A C 1
ATOM 638 O O . CYS A 1 83 ? -2.488 -20.25 6.094 1 83.88 83 CYS A O 1
ATOM 640 N N . ASP A 1 84 ? -1.329 -20.078 7.969 1 88.5 84 ASP A N 1
ATOM 641 C CA . ASP A 1 84 ? -1.775 -18.703 8.234 1 88.5 84 ASP A CA 1
ATOM 642 C C . ASP A 1 84 ? -0.878 -17.688 7.531 1 88.5 84 ASP A C 1
ATOM 644 O O . ASP A 1 84 ? 0.259 -17.469 7.949 1 88.5 84 ASP A O 1
ATOM 648 N N . LEU A 1 85 ? -1.379 -17.062 6.535 1 90.88 85 LEU A N 1
ATOM 649 C CA . LEU A 1 85 ? -0.593 -16.172 5.68 1 90.88 85 LEU A CA 1
ATOM 650 C C . LEU A 1 85 ? -0.24 -14.883 6.414 1 90.88 85 LEU A C 1
ATOM 652 O O . LEU A 1 85 ? 0.588 -14.102 5.941 1 90.88 85 LEU A O 1
ATOM 656 N N . SER A 1 86 ? -0.874 -14.648 7.551 1 91.94 86 SER A N 1
ATOM 657 C CA . SER A 1 86 ? -0.488 -13.484 8.344 1 91.94 86 SER A CA 1
ATOM 658 C C . SER A 1 86 ? 0.74 -13.781 9.195 1 91.94 86 SER A C 1
ATOM 660 O O . SER A 1 86 ? 1.256 -12.898 9.883 1 91.94 86 SER A O 1
ATOM 662 N N . ASN A 1 87 ? 1.205 -15.031 9.172 1 93 87 ASN A N 1
ATOM 663 C CA . ASN A 1 87 ? 2.34 -15.5 9.961 1 93 87 ASN A CA 1
ATOM 664 C C . ASN A 1 87 ? 3.514 -15.898 9.07 1 93 87 ASN A C 1
ATOM 666 O O . ASN A 1 87 ? 3.471 -16.938 8.414 1 93 87 ASN A O 1
ATOM 670 N N . GLU A 1 88 ? 4.598 -15.18 9.141 1 95.81 88 GLU A N 1
ATOM 671 C CA . GLU A 1 88 ? 5.738 -15.422 8.266 1 95.81 88 GLU A CA 1
ATOM 672 C C . GLU A 1 88 ? 6.34 -16.797 8.508 1 95.81 88 GLU A C 1
ATOM 674 O O . GLU A 1 88 ? 6.734 -17.484 7.562 1 95.81 88 GLU A O 1
ATOM 679 N N . GLU A 1 89 ? 6.492 -17.141 9.766 1 96.75 89 GLU A N 1
ATOM 680 C CA . GLU A 1 89 ? 7.094 -18.438 10.086 1 96.75 89 GLU A CA 1
ATOM 681 C C . GLU A 1 89 ? 6.316 -19.578 9.438 1 96.75 89 GLU A C 1
ATOM 683 O O . GLU A 1 89 ? 6.91 -20.547 8.953 1 96.75 89 GLU A O 1
ATOM 688 N N . GLU A 1 90 ? 5.016 -19.484 9.422 1 91.44 90 GLU A N 1
ATOM 689 C CA . GLU A 1 90 ? 4.199 -20.516 8.781 1 91.44 90 GLU A CA 1
ATOM 690 C C . GLU A 1 90 ? 4.387 -20.5 7.27 1 91.44 90 GLU A C 1
ATOM 692 O O . GLU A 1 90 ? 4.438 -21.562 6.637 1 91.44 90 GLU A O 1
ATOM 697 N N . ILE A 1 91 ? 4.516 -19.344 6.645 1 92.12 91 ILE A N 1
ATOM 698 C CA . ILE A 1 91 ? 4.762 -19.234 5.211 1 92.12 91 ILE A CA 1
ATOM 699 C C . ILE A 1 91 ? 6.086 -19.906 4.859 1 92.12 91 ILE A C 1
ATOM 701 O O . ILE A 1 91 ? 6.152 -20.719 3.928 1 92.12 91 ILE A O 1
ATOM 705 N N . LEU A 1 92 ? 7.109 -19.578 5.66 1 95.62 92 LEU A N 1
ATOM 706 C CA . LEU A 1 92 ? 8.43 -20.141 5.402 1 95.62 92 LEU A CA 1
ATOM 707 C C . LEU A 1 92 ? 8.414 -21.656 5.582 1 95.62 92 LEU A C 1
ATOM 709 O O . LEU A 1 92 ? 9.023 -22.391 4.801 1 95.62 92 LEU A O 1
ATOM 713 N N . SER A 1 93 ? 7.711 -22.109 6.605 1 92.38 93 SER A N 1
ATOM 714 C CA . SER A 1 93 ? 7.57 -23.547 6.832 1 92.38 93 SER A CA 1
ATOM 715 C C . SER A 1 93 ? 6.867 -24.219 5.656 1 92.38 93 SER A C 1
ATOM 717 O O . SER A 1 93 ? 7.238 -25.328 5.262 1 92.38 93 SER A O 1
ATOM 719 N N . MET A 1 94 ? 5.895 -23.594 5.152 1 87.38 94 MET A N 1
ATOM 720 C CA . MET A 1 94 ? 5.168 -24.125 3.998 1 87.38 94 MET A CA 1
ATOM 721 C C . MET A 1 94 ? 6.09 -24.266 2.793 1 87.38 94 MET A C 1
ATOM 723 O O . MET A 1 94 ? 6.098 -25.297 2.127 1 87.38 94 MET A O 1
ATOM 727 N N . PHE A 1 95 ? 6.871 -23.266 2.467 1 91.81 95 PHE A N 1
ATOM 728 C CA . PHE A 1 95 ? 7.785 -23.328 1.333 1 91.81 95 PHE A CA 1
ATOM 729 C C . PHE A 1 95 ? 8.852 -24.406 1.554 1 91.81 95 PHE A C 1
ATOM 731 O O . PHE A 1 95 ? 9.273 -25.062 0.607 1 91.81 95 PHE A O 1
ATOM 738 N N . SER A 1 96 ? 9.273 -24.562 2.807 1 92.62 96 SER A N 1
ATOM 739 C CA . SER A 1 96 ? 10.203 -25.625 3.135 1 92.62 96 SER A CA 1
ATOM 740 C C . SER A 1 96 ? 9.586 -27 2.875 1 92.62 96 SER A C 1
ATOM 742 O O . SER A 1 96 ? 10.242 -27.891 2.324 1 92.62 96 SER A O 1
ATOM 744 N N . ALA A 1 97 ? 8.367 -27.156 3.27 1 87.06 97 ALA A N 1
ATOM 745 C CA . ALA A 1 97 ? 7.656 -28.406 3.037 1 87.06 97 ALA A CA 1
ATOM 746 C C . ALA A 1 97 ? 7.496 -28.672 1.543 1 87.06 97 ALA A C 1
ATOM 748 O O . ALA A 1 97 ? 7.676 -29.812 1.089 1 87.06 97 ALA A O 1
ATOM 749 N N . ILE A 1 98 ? 7.203 -27.672 0.779 1 84.88 98 ILE A N 1
ATOM 750 C CA . ILE A 1 98 ? 7.031 -27.797 -0.665 1 84.88 98 ILE A CA 1
ATOM 751 C C . ILE A 1 98 ? 8.352 -28.219 -1.308 1 84.88 98 ILE A C 1
ATOM 753 O O . ILE A 1 98 ? 8.375 -29.078 -2.189 1 84.88 98 ILE A O 1
ATOM 757 N N . LYS A 1 99 ? 9.398 -27.609 -0.851 1 89.62 99 LYS A N 1
ATOM 758 C CA . LYS A 1 99 ? 10.727 -27.953 -1.355 1 89.62 99 LYS A CA 1
ATOM 759 C C . LYS A 1 99 ? 11.055 -29.422 -1.075 1 89.62 99 LYS A C 1
ATOM 761 O O . LYS A 1 99 ? 11.469 -30.156 -1.976 1 89.62 99 LYS A O 1
ATOM 766 N N . THR A 1 100 ? 10.797 -29.844 0.125 1 90.38 100 THR A N 1
ATOM 767 C CA . THR A 1 100 ? 11.188 -31.172 0.581 1 90.38 100 THR A CA 1
ATOM 768 C C . THR A 1 100 ? 10.281 -32.25 -0.023 1 90.38 100 THR A C 1
ATOM 770 O O . THR A 1 100 ? 10.758 -33.281 -0.458 1 90.38 100 THR A O 1
ATOM 773 N N . LEU A 1 101 ? 9.016 -31.953 -0.147 1 81 101 LEU A N 1
ATOM 774 C CA . LEU A 1 101 ? 8.047 -33 -0.484 1 81 101 LEU A CA 1
ATOM 775 C C . LEU A 1 101 ? 7.676 -32.938 -1.961 1 81 101 LEU A C 1
ATOM 777 O O . LEU A 1 101 ? 7.273 -33.938 -2.547 1 81 101 LEU A O 1
ATOM 781 N N . HIS A 1 102 ? 7.832 -31.75 -2.559 1 77.81 102 HIS A N 1
ATOM 782 C CA . HIS A 1 102 ? 7.258 -31.594 -3.889 1 77.81 102 HIS A CA 1
ATOM 783 C C . HIS A 1 102 ? 8.234 -30.906 -4.832 1 77.81 102 HIS A C 1
ATOM 785 O O . HIS A 1 102 ? 7.832 -30.344 -5.859 1 77.81 102 HIS A O 1
ATOM 791 N N . GLN A 1 103 ? 9.461 -30.812 -4.555 1 85.69 103 GLN A N 1
ATOM 792 C CA . GLN A 1 103 ? 10.578 -30.375 -5.379 1 85.69 103 GLN A CA 1
ATOM 793 C C . GLN A 1 103 ? 10.438 -28.891 -5.746 1 85.69 103 GLN A C 1
ATOM 795 O O . GLN A 1 103 ? 10.812 -28.484 -6.848 1 85.69 103 GLN A O 1
ATOM 800 N N . GLY A 1 104 ? 9.773 -28.109 -5.027 1 87.06 104 GLY A N 1
ATOM 801 C CA . GLY A 1 104 ? 9.82 -26.656 -5.129 1 87.06 104 GLY A CA 1
ATOM 802 C C . GLY A 1 104 ? 8.664 -26.078 -5.926 1 87.06 104 GLY A C 1
ATOM 803 O O . GLY A 1 104 ? 7.656 -26.766 -6.152 1 87.06 104 GLY A O 1
ATOM 804 N N . VAL A 1 105 ? 8.75 -24.719 -6.273 1 87.19 105 VAL A N 1
ATOM 805 C CA . VAL A 1 105 ? 7.668 -23.938 -6.879 1 87.19 105 VAL A CA 1
ATOM 806 C C . VAL A 1 105 ? 8.125 -23.391 -8.227 1 87.19 105 VAL A C 1
ATOM 808 O O . VAL A 1 105 ? 9.164 -22.734 -8.312 1 87.19 105 VAL A O 1
ATOM 811 N N . ASP A 1 106 ? 7.277 -23.656 -9.297 1 86.75 106 ASP A N 1
ATOM 812 C CA . ASP A 1 106 ? 7.555 -23.078 -10.609 1 86.75 106 ASP A CA 1
ATOM 813 C C . ASP A 1 106 ? 6.574 -21.969 -10.938 1 86.75 106 ASP A C 1
ATOM 815 O O . ASP A 1 106 ? 6.883 -21.078 -11.742 1 86.75 106 ASP A O 1
ATOM 819 N N . VAL A 1 107 ? 5.371 -22.125 -10.406 1 87.25 107 VAL A N 1
ATOM 820 C CA . VAL A 1 107 ? 4.316 -21.125 -10.586 1 87.25 107 VAL A CA 1
ATOM 821 C C . VAL A 1 107 ? 3.715 -20.766 -9.227 1 87.25 107 VAL A C 1
ATOM 823 O O . VAL A 1 107 ? 3.322 -21.656 -8.461 1 87.25 107 VAL A O 1
ATOM 826 N N . CYS A 1 108 ? 3.736 -19.5 -8.898 1 89.94 108 CYS A N 1
ATOM 827 C CA . CYS A 1 108 ? 3.152 -19 -7.656 1 89.94 108 CYS A CA 1
ATOM 828 C C . CYS A 1 108 ? 1.979 -18.078 -7.949 1 89.94 108 CYS A C 1
ATOM 830 O O . CYS A 1 108 ? 2.141 -17.062 -8.625 1 89.94 108 CYS A O 1
ATOM 832 N N . ILE A 1 109 ? 0.843 -18.469 -7.516 1 89.5 109 ILE A N 1
ATOM 833 C CA . ILE A 1 109 ? -0.341 -17.625 -7.648 1 89.5 109 ILE A CA 1
ATOM 834 C C . ILE A 1 109 ? -0.748 -17.094 -6.277 1 89.5 109 ILE A C 1
ATOM 836 O O . ILE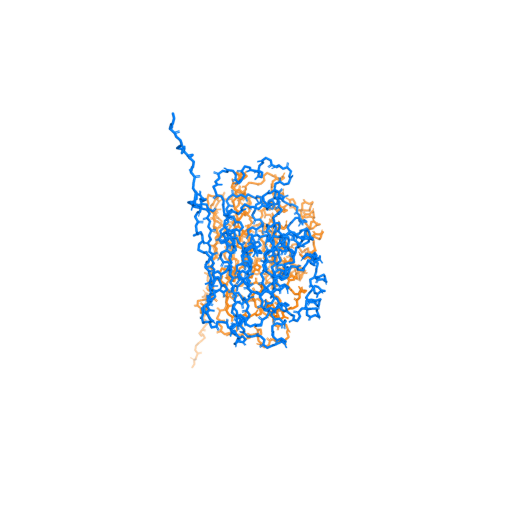 A 1 109 ? -1.256 -17.828 -5.438 1 89.5 109 ILE A O 1
ATOM 840 N N . ASN A 1 110 ? -0.47 -15.828 -6.035 1 92 110 ASN A N 1
ATOM 841 C CA . ASN A 1 110 ? -0.922 -15.148 -4.824 1 92 110 ASN A CA 1
ATOM 842 C C . ASN A 1 110 ? -2.385 -14.727 -4.934 1 92 110 ASN A C 1
ATOM 844 O O . ASN A 1 110 ? -2.682 -13.602 -5.336 1 92 110 ASN A O 1
ATOM 848 N N . ASN A 1 111 ? -3.205 -15.562 -4.523 1 86.06 111 ASN A N 1
ATOM 849 C CA . ASN A 1 111 ? -4.641 -15.359 -4.695 1 86.06 111 ASN A CA 1
ATOM 850 C C . ASN A 1 111 ? -5.301 -14.906 -3.395 1 86.06 111 ASN A C 1
ATOM 852 O O . ASN A 1 111 ? -6.363 -14.281 -3.416 1 86.06 111 ASN A O 1
ATOM 856 N N . ALA A 1 112 ? -4.637 -15.234 -2.293 1 82.44 112 ALA A N 1
ATOM 857 C CA . ALA A 1 112 ? -5.234 -14.891 -1.007 1 82.44 112 ALA A CA 1
ATOM 858 C C . ALA A 1 112 ? -5.359 -13.375 -0.854 1 82.44 112 ALA A C 1
ATOM 860 O O . ALA A 1 112 ? -4.477 -12.625 -1.279 1 82.44 112 ALA A O 1
ATOM 861 N N . GLY A 1 113 ? -6.438 -12.945 -0.346 1 87.56 113 GLY A N 1
ATOM 862 C CA . GLY A 1 113 ? -6.758 -11.562 -0.039 1 87.56 113 GLY A CA 1
ATOM 863 C C . GLY A 1 113 ? -8.039 -11.406 0.763 1 87.56 113 GLY A C 1
ATOM 864 O O . GLY A 1 113 ? -8.93 -12.25 0.678 1 87.56 113 GLY A O 1
ATOM 865 N N . LEU A 1 114 ? -8.047 -10.383 1.528 1 90.12 114 LEU A N 1
ATOM 866 C CA . LEU A 1 114 ? -9.266 -10.133 2.285 1 90.12 114 LEU A CA 1
ATOM 867 C C . LEU A 1 114 ? -9.445 -8.641 2.553 1 90.12 114 LEU A C 1
ATOM 869 O O . LEU A 1 114 ? -8.508 -7.859 2.383 1 90.12 114 LEU A O 1
ATOM 873 N N . ALA A 1 115 ? -10.688 -8.328 2.82 1 94.31 115 ALA A N 1
ATOM 874 C CA . ALA A 1 115 ? -11.047 -6.977 3.24 1 94.31 115 ALA A CA 1
ATOM 875 C C . ALA A 1 115 ? -11.75 -6.992 4.594 1 94.31 115 ALA A C 1
ATOM 877 O O . ALA A 1 115 ? -12.547 -7.891 4.879 1 94.31 115 ALA A O 1
ATOM 878 N N . ARG A 1 116 ? -11.375 -6.117 5.418 1 94.19 116 ARG A N 1
ATOM 879 C CA . ARG A 1 116 ? -12.109 -5.793 6.637 1 94.19 116 ARG A CA 1
ATOM 880 C C . ARG A 1 116 ? -12.852 -4.469 6.496 1 94.19 116 ARG A C 1
ATOM 882 O O . ARG A 1 116 ? -12.328 -3.518 5.914 1 94.19 116 ARG A O 1
ATOM 889 N N . PRO A 1 117 ? -14.07 -4.441 7.008 1 94.69 117 PRO A N 1
ATOM 890 C CA . PRO A 1 117 ? -14.859 -3.215 6.867 1 94.69 117 PRO A CA 1
ATOM 891 C C . PRO A 1 117 ? -14.391 -2.105 7.809 1 94.69 117 PRO A C 1
ATOM 893 O O . PRO A 1 117 ? -15.125 -1.719 8.719 1 94.69 117 PRO A O 1
ATOM 896 N N . GLU A 1 118 ? -13.25 -1.57 7.598 1 96.44 118 GLU A N 1
ATOM 897 C CA . GLU A 1 118 ? -12.648 -0.53 8.43 1 96.44 118 GLU A CA 1
ATOM 898 C C . GLU A 1 118 ? -12.383 0.737 7.617 1 96.44 118 GLU A C 1
ATOM 900 O O . GLU A 1 118 ? -11.352 0.858 6.961 1 96.44 118 GLU A O 1
ATOM 905 N N . PRO A 1 119 ? -13.328 1.716 7.699 1 97.81 119 PRO A N 1
ATOM 906 C CA . PRO A 1 119 ? -13.117 2.984 7.004 1 97.81 119 PRO A CA 1
ATOM 907 C C . PRO A 1 119 ? -11.922 3.768 7.551 1 97.81 119 PRO A C 1
ATOM 909 O O . PRO A 1 119 ? -11.469 3.502 8.672 1 97.81 119 PRO A O 1
ATOM 912 N N . LEU A 1 120 ? -11.406 4.734 6.832 1 98.62 120 LEU A N 1
ATOM 913 C CA . LEU A 1 120 ? -10.203 5.48 7.176 1 98.62 120 LEU A CA 1
ATOM 914 C C . LEU A 1 120 ? -10.469 6.43 8.344 1 98.62 120 LEU A C 1
ATOM 916 O O . LEU A 1 120 ? -9.594 6.648 9.18 1 98.62 120 LEU A O 1
ATOM 920 N N . LEU A 1 121 ? -11.656 6.98 8.43 1 98.31 121 LEU A N 1
ATOM 921 C CA . LEU A 1 121 ? -11.945 8 9.43 1 98.31 121 LEU A CA 1
ATOM 922 C C . LEU A 1 121 ? -12.281 7.359 10.773 1 98.31 121 LEU A C 1
ATOM 924 O O . LEU A 1 121 ? -12.234 8.023 11.812 1 98.31 121 LEU A O 1
ATOM 928 N N . SER A 1 122 ? -12.594 6.016 10.766 1 97.5 122 SER A N 1
ATOM 929 C CA . SER A 1 122 ? -13.164 5.484 11.992 1 97.5 122 SER A CA 1
ATOM 930 C C . SER A 1 122 ? -12.727 4.043 12.227 1 97.5 122 SER A C 1
ATOM 932 O O . SER A 1 122 ? -12.984 3.475 13.289 1 97.5 122 SER A O 1
ATOM 934 N N . GLY A 1 123 ? -12.062 3.438 11.305 1 96.75 123 GLY A N 1
ATOM 935 C CA . GLY A 1 123 ? -11.781 2.01 11.359 1 96.75 123 GLY A CA 1
ATOM 936 C C . GLY A 1 123 ? -10.812 1.634 12.461 1 96.75 123 GLY A C 1
ATOM 937 O O . GLY A 1 123 ? -10.062 2.482 12.953 1 96.75 123 GLY A O 1
ATOM 938 N N . ARG A 1 124 ? -10.914 0.394 12.836 1 97.25 124 ARG A N 1
ATOM 939 C CA . ARG A 1 124 ? -10 -0.161 13.828 1 97.25 124 ARG A CA 1
ATOM 940 C C . ARG A 1 124 ? -8.664 -0.538 13.188 1 97.25 124 ARG A C 1
ATOM 942 O O . ARG A 1 124 ? -8.641 -1.143 12.117 1 97.25 124 ARG A O 1
ATOM 949 N N . THR A 1 125 ? -7.598 -0.275 13.922 1 98.44 125 THR A N 1
ATOM 950 C CA . THR A 1 125 ? -6.242 -0.52 13.445 1 98.44 125 THR A CA 1
ATOM 951 C C . THR A 1 125 ? -6.02 -2.008 13.188 1 98.44 125 THR A C 1
ATOM 953 O O . THR A 1 125 ? -5.32 -2.381 12.242 1 98.44 125 THR A O 1
ATOM 956 N N . GLU A 1 126 ? -6.59 -2.805 14.008 1 97.56 126 GLU A N 1
ATOM 957 C CA . GLU A 1 126 ? -6.406 -4.246 13.875 1 97.56 126 GLU A CA 1
ATOM 958 C C . GLU A 1 126 ? -6.883 -4.75 12.516 1 97.56 126 GLU A C 1
ATOM 960 O O . GLU A 1 126 ? -6.254 -5.625 11.914 1 97.56 126 GLU A O 1
ATOM 965 N N . GLY A 1 127 ? -7.996 -4.262 12.07 1 96.75 127 GLY A N 1
ATOM 966 C CA . GLY A 1 127 ? -8.477 -4.625 10.742 1 96.75 127 GLY A CA 1
ATOM 967 C C . GLY A 1 127 ? -7.527 -4.211 9.633 1 96.75 127 GLY A C 1
ATOM 968 O O . GLY A 1 127 ? -7.312 -4.965 8.68 1 96.75 127 GLY A O 1
ATOM 969 N N . TRP A 1 128 ? -6.98 -2.99 9.742 1 98.44 128 TRP A N 1
ATOM 970 C CA . TRP A 1 128 ? -5.988 -2.525 8.773 1 98.44 128 TRP A CA 1
ATOM 971 C C . TRP A 1 128 ? -4.762 -3.43 8.773 1 98.44 128 TRP A C 1
ATOM 973 O O . TRP A 1 128 ? -4.266 -3.814 7.715 1 98.44 128 TRP A O 1
ATOM 983 N N . ARG A 1 129 ? -4.305 -3.762 9.93 1 98.06 129 ARG A N 1
ATOM 984 C CA . ARG A 1 129 ? -3.129 -4.613 10.07 1 98.06 129 ARG A CA 1
ATOM 985 C C . ARG A 1 129 ? -3.361 -5.98 9.438 1 98.06 129 ARG A C 1
ATOM 987 O O . ARG A 1 129 ? -2.484 -6.508 8.758 1 98.06 129 ARG A O 1
ATOM 994 N N . THR A 1 130 ? -4.527 -6.496 9.711 1 96.25 130 THR A N 1
ATOM 995 C CA . THR A 1 130 ? -4.871 -7.789 9.125 1 96.25 130 THR A CA 1
ATOM 996 C C . THR A 1 130 ? -4.793 -7.727 7.602 1 96.25 130 THR A C 1
ATOM 998 O O . THR A 1 130 ? -4.242 -8.625 6.965 1 96.25 130 THR A O 1
ATOM 1001 N N . MET A 1 131 ? -5.312 -6.699 7.023 1 97.38 131 MET A N 1
ATOM 1002 C CA . MET A 1 131 ? -5.285 -6.543 5.574 1 97.38 131 MET A CA 1
ATOM 1003 C C . MET A 1 131 ? -3.854 -6.395 5.07 1 97.38 131 MET A C 1
ATOM 1005 O O . MET A 1 131 ? -3.48 -6.992 4.059 1 97.38 131 MET A O 1
ATOM 1009 N N . ILE A 1 132 ? -3.061 -5.621 5.781 1 98.56 132 ILE A N 1
ATOM 1010 C CA . ILE A 1 132 ? -1.664 -5.438 5.395 1 98.56 132 ILE A CA 1
ATOM 1011 C C . ILE A 1 132 ? -0.94 -6.781 5.426 1 98.56 132 ILE A C 1
ATOM 1013 O O . ILE A 1 132 ? -0.217 -7.125 4.488 1 98.56 132 ILE A O 1
ATOM 1017 N N . ASP A 1 133 ? -1.13 -7.531 6.422 1 97.19 133 ASP A N 1
ATOM 1018 C CA . ASP A 1 133 ? -0.421 -8.789 6.621 1 97.19 133 ASP A CA 1
ATOM 1019 C C . ASP A 1 133 ? -0.714 -9.773 5.484 1 97.19 133 ASP A C 1
ATOM 1021 O O . ASP A 1 133 ? 0.199 -10.414 4.961 1 97.19 133 ASP A O 1
ATOM 1025 N N . VAL A 1 134 ? -1.926 -9.828 5.086 1 94.62 134 VAL A N 1
ATOM 1026 C CA . VAL A 1 134 ? -2.328 -10.859 4.129 1 94.62 134 VAL A CA 1
ATOM 1027 C C . VAL A 1 134 ? -2.172 -10.328 2.707 1 94.62 134 VAL A C 1
ATOM 1029 O O . VAL A 1 134 ? -1.61 -11.008 1.844 1 94.62 134 VAL A O 1
ATOM 1032 N N . ASN A 1 135 ? -2.641 -9.094 2.469 1 96.88 135 ASN A N 1
ATOM 1033 C CA . ASN A 1 135 ? -2.732 -8.594 1.104 1 96.88 135 ASN A CA 1
ATOM 1034 C C . ASN A 1 135 ? -1.381 -8.102 0.593 1 96.88 135 ASN A C 1
ATOM 1036 O O . ASN A 1 135 ? -1.162 -8.023 -0.617 1 96.88 135 ASN A O 1
ATOM 1040 N N . VAL A 1 136 ? -0.503 -7.695 1.509 1 98.56 136 VAL A N 1
ATOM 1041 C CA . VAL A 1 136 ? 0.732 -7.059 1.064 1 98.56 136 VAL A CA 1
ATOM 1042 C C . VAL A 1 136 ? 1.933 -7.891 1.514 1 98.56 136 VAL A C 1
ATOM 1044 O O . VAL A 1 136 ? 2.723 -8.352 0.686 1 98.56 136 VAL A O 1
ATOM 1047 N N . MET A 1 137 ? 2.027 -8.164 2.795 1 98.31 137 MET A N 1
ATOM 1048 C CA . MET A 1 137 ? 3.207 -8.836 3.334 1 98.31 137 MET A CA 1
ATOM 1049 C C . MET A 1 137 ? 3.279 -10.281 2.846 1 98.31 137 MET A C 1
ATOM 1051 O O . MET A 1 137 ? 4.332 -10.734 2.393 1 98.31 137 MET A O 1
ATOM 1055 N N . ALA A 1 138 ? 2.189 -11.008 2.994 1 96.25 138 ALA A N 1
ATOM 1056 C CA . ALA A 1 138 ? 2.18 -12.391 2.537 1 96.25 138 ALA A CA 1
ATOM 1057 C C . ALA A 1 138 ? 2.537 -12.484 1.056 1 96.25 138 ALA A C 1
ATOM 1059 O O . ALA A 1 138 ? 3.318 -13.352 0.653 1 96.25 138 ALA A O 1
ATOM 1060 N N . VAL A 1 139 ? 1.952 -11.609 0.259 1 97.06 139 VAL A N 1
ATOM 1061 C CA . VAL A 1 139 ? 2.246 -11.57 -1.17 1 97.06 139 VAL A CA 1
ATOM 1062 C C . VAL A 1 139 ? 3.744 -11.367 -1.384 1 97.06 139 VAL A C 1
ATOM 1064 O O . VAL A 1 139 ? 4.359 -12.047 -2.205 1 97.06 139 VAL A O 1
ATOM 1067 N N . SER A 1 140 ? 4.332 -10.445 -0.678 1 98.56 140 SER A N 1
ATOM 1068 C CA . SER A 1 140 ? 5.75 -10.133 -0.808 1 98.56 140 SER A CA 1
ATOM 1069 C C . SER A 1 140 ? 6.617 -11.312 -0.383 1 98.56 140 SER A C 1
ATOM 1071 O O . SER A 1 140 ? 7.547 -11.695 -1.097 1 98.56 140 SER A O 1
ATOM 1073 N N . ILE A 1 141 ? 6.332 -11.938 0.727 1 97.88 141 ILE A N 1
ATOM 1074 C CA . ILE A 1 141 ? 7.121 -13.039 1.257 1 97.88 141 ILE A CA 1
ATOM 1075 C C . ILE A 1 141 ? 7 -14.25 0.332 1 97.88 141 ILE A C 1
ATOM 1077 O O . ILE A 1 141 ? 8 -14.867 -0.025 1 97.88 141 ILE A O 1
ATOM 1081 N N . CYS A 1 142 ? 5.75 -14.57 -0.094 1 94.75 142 CYS A N 1
ATOM 1082 C CA . CYS A 1 142 ? 5.535 -15.703 -0.987 1 94.75 142 CYS A CA 1
ATOM 1083 C C . CYS A 1 142 ? 6.25 -15.492 -2.316 1 94.75 142 CYS A C 1
ATOM 1085 O O . CYS A 1 142 ? 6.836 -16.438 -2.865 1 94.75 142 CYS A O 1
ATOM 1087 N N . THR A 1 143 ? 6.16 -14.297 -2.799 1 97.56 143 THR A N 1
ATOM 1088 C CA . THR A 1 143 ? 6.84 -13.953 -4.043 1 97.56 143 THR A CA 1
ATOM 1089 C C . THR A 1 143 ? 8.344 -14.172 -3.914 1 97.56 143 THR A C 1
ATOM 1091 O O . THR A 1 143 ? 8.961 -14.812 -4.766 1 97.56 143 THR A O 1
ATOM 1094 N N . ARG A 1 144 ? 8.906 -13.625 -2.865 1 98.38 144 ARG A N 1
ATOM 1095 C CA . ARG A 1 144 ? 10.336 -13.773 -2.623 1 98.38 144 ARG A CA 1
ATOM 1096 C C . ARG A 1 144 ? 10.719 -15.25 -2.531 1 98.38 144 ARG A C 1
ATOM 1098 O O . ARG A 1 144 ? 11.688 -15.688 -3.166 1 98.38 144 ARG A O 1
ATOM 1105 N N . GLU A 1 145 ? 9.961 -16.016 -1.783 1 96.75 145 GLU A N 1
ATOM 1106 C CA . GLU A 1 145 ? 10.297 -17.422 -1.555 1 96.75 145 GLU A CA 1
ATOM 1107 C C . GLU A 1 145 ? 10.086 -18.25 -2.818 1 96.75 145 GLU A C 1
ATOM 1109 O O . GLU A 1 145 ? 10.82 -19.203 -3.066 1 96.75 145 GLU A O 1
ATOM 1114 N N . ALA A 1 146 ? 9.055 -17.953 -3.602 1 94.88 146 ALA A N 1
ATOM 1115 C CA . ALA A 1 146 ? 8.852 -18.625 -4.883 1 94.88 146 ALA A CA 1
ATOM 1116 C C . ALA A 1 146 ? 10.039 -18.391 -5.816 1 94.88 146 ALA A C 1
ATOM 1118 O O . ALA A 1 146 ? 10.539 -19.328 -6.449 1 94.88 146 ALA A O 1
ATOM 1119 N N . TYR A 1 147 ? 10.453 -17.188 -5.871 1 97.75 147 TYR A N 1
ATOM 1120 C CA . TYR A 1 147 ? 11.609 -16.875 -6.703 1 97.75 147 TYR A CA 1
ATOM 1121 C C . TYR A 1 147 ? 12.844 -17.625 -6.238 1 97.75 147 TYR A C 1
ATOM 1123 O O . TYR A 1 147 ? 13.594 -18.172 -7.055 1 97.75 147 TYR A O 1
ATOM 1131 N N . GLN A 1 148 ? 13.078 -17.594 -4.906 1 97.25 148 GLN A N 1
ATOM 1132 C CA . GLN A 1 148 ? 14.227 -18.297 -4.375 1 97.25 148 GLN A CA 1
ATOM 1133 C C . GLN A 1 148 ? 14.172 -19.781 -4.73 1 97.25 148 GLN A C 1
ATOM 1135 O O . GLN A 1 148 ? 15.188 -20.391 -5.055 1 97.25 148 GLN A O 1
ATOM 1140 N N . SER A 1 149 ? 13.016 -20.359 -4.617 1 94.94 149 SER A N 1
ATOM 1141 C CA . SER A 1 149 ? 12.828 -21.75 -4.996 1 94.94 149 SER A CA 1
ATOM 1142 C C . SER A 1 149 ? 13.203 -21.984 -6.453 1 94.94 149 SER A C 1
ATOM 1144 O O . SER A 1 149 ? 13.883 -22.953 -6.773 1 94.94 149 SER A O 1
ATOM 1146 N N . MET A 1 150 ? 12.773 -21.125 -7.352 1 94.62 150 MET A N 1
ATOM 1147 C CA . MET A 1 150 ? 13.094 -21.219 -8.773 1 94.62 150 MET A CA 1
ATOM 1148 C C . MET A 1 150 ? 14.594 -21.047 -9 1 94.62 150 MET A C 1
ATOM 1150 O O . MET A 1 150 ? 15.211 -21.844 -9.711 1 94.62 150 MET A O 1
ATOM 1154 N N . LYS A 1 151 ? 15.109 -20.062 -8.375 1 97.06 151 LYS A N 1
ATOM 1155 C CA . LYS A 1 151 ? 16.531 -19.734 -8.531 1 97.06 1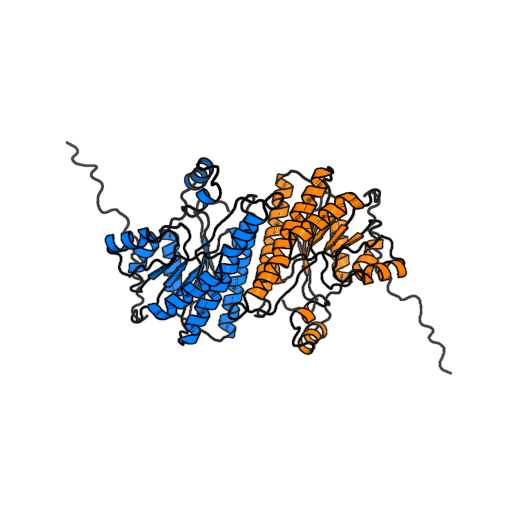51 LYS A CA 1
ATOM 1156 C C . LYS A 1 151 ? 17.406 -20.906 -8.102 1 97.06 151 LYS A C 1
ATOM 1158 O O . LYS A 1 151 ? 18.344 -21.281 -8.812 1 97.06 151 LYS A O 1
ATOM 1163 N N . GLU A 1 152 ? 17.078 -21.5 -6.992 1 96.12 152 GLU A N 1
ATOM 1164 C CA . GLU A 1 152 ? 17.859 -22.594 -6.441 1 96.12 152 GLU A CA 1
ATOM 1165 C C . GLU A 1 152 ? 17.844 -23.797 -7.383 1 96.12 152 GLU A C 1
ATOM 1167 O O . GLU A 1 152 ? 18.797 -24.594 -7.402 1 96.12 152 GLU A O 1
ATOM 1172 N N . ARG A 1 153 ? 16.828 -23.891 -8.18 1 94.81 153 ARG A N 1
ATOM 1173 C CA . ARG A 1 153 ? 16.656 -25.047 -9.047 1 94.81 153 ARG A CA 1
ATOM 1174 C C . ARG A 1 153 ? 16.938 -24.688 -10.5 1 94.81 153 ARG A C 1
ATOM 1176 O O . ARG A 1 153 ? 16.656 -25.469 -11.406 1 94.81 153 ARG A O 1
ATOM 1183 N N . ASN A 1 154 ? 17.375 -23.516 -10.734 1 95.81 154 ASN A N 1
ATOM 1184 C CA . ASN A 1 154 ? 17.719 -23.016 -12.062 1 95.81 154 ASN A CA 1
ATOM 1185 C C . ASN A 1 154 ? 16.516 -23.016 -13 1 95.81 154 ASN A C 1
ATOM 1187 O O . ASN A 1 154 ? 16.641 -23.359 -14.172 1 95.81 154 ASN A O 1
ATOM 1191 N N . ILE A 1 155 ? 15.422 -22.828 -12.336 1 91.62 155 ILE A N 1
ATOM 1192 C CA . ILE A 1 155 ? 14.211 -22.594 -13.117 1 91.62 155 ILE A CA 1
ATOM 1193 C C . ILE A 1 155 ? 14.188 -21.141 -13.609 1 91.62 155 ILE A C 1
ATOM 1195 O O . ILE A 1 155 ? 14.133 -20.203 -12.805 1 91.62 155 ILE A O 1
ATOM 1199 N N . ASP A 1 156 ? 14.133 -20.922 -14.953 1 94.75 156 ASP A N 1
ATOM 1200 C CA . ASP A 1 156 ? 14.25 -19.594 -15.516 1 94.75 156 ASP A CA 1
ATOM 1201 C C . ASP A 1 156 ? 12.977 -19.188 -16.25 1 94.75 156 ASP A C 1
ATOM 1203 O O . ASP A 1 156 ? 12.891 -18.094 -16.812 1 94.75 156 ASP A O 1
ATOM 1207 N N . ASP A 1 157 ? 12.023 -19.984 -16.25 1 90.75 157 ASP A N 1
ATOM 1208 C CA . ASP A 1 157 ? 10.797 -19.703 -16.984 1 90.75 157 ASP A CA 1
ATOM 1209 C C . ASP A 1 157 ? 9.57 -19.828 -16.094 1 90.75 157 ASP A C 1
ATOM 1211 O O . ASP A 1 157 ? 8.477 -20.125 -16.562 1 90.75 157 ASP A O 1
ATOM 1215 N N . GLY A 1 158 ? 9.75 -19.656 -14.75 1 92.31 158 GLY A N 1
ATOM 1216 C CA . GLY A 1 158 ? 8.641 -19.672 -13.805 1 92.31 158 GLY A CA 1
ATOM 1217 C C . GLY A 1 158 ? 7.707 -18.484 -13.961 1 92.31 158 GLY A C 1
ATOM 1218 O O . GLY A 1 158 ? 7.902 -17.641 -14.844 1 92.31 158 GLY A O 1
ATOM 1219 N N . HIS A 1 159 ? 6.621 -18.531 -13.172 1 92.31 159 HIS A N 1
ATOM 1220 C CA . HIS A 1 159 ? 5.621 -17.484 -13.234 1 92.31 159 HIS A CA 1
ATOM 1221 C C . HIS A 1 159 ? 5.105 -17.125 -11.844 1 92.31 159 HIS A C 1
ATOM 1223 O O . HIS A 1 159 ? 4.84 -18 -11.031 1 92.31 159 HIS A O 1
ATOM 1229 N N . ILE A 1 160 ? 5.027 -15.859 -11.609 1 94.81 160 ILE A N 1
ATOM 1230 C CA . ILE A 1 160 ? 4.387 -15.344 -10.406 1 94.81 160 ILE A CA 1
ATOM 1231 C C . ILE A 1 160 ? 3.172 -14.5 -10.789 1 94.81 160 ILE A C 1
ATOM 1233 O O . ILE A 1 160 ? 3.291 -13.539 -11.555 1 94.81 160 ILE A O 1
ATOM 1237 N N . ILE A 1 161 ? 2.014 -14.914 -10.336 1 93.38 161 ILE A N 1
ATOM 1238 C CA . ILE A 1 161 ? 0.765 -14.211 -10.617 1 93.38 161 ILE A CA 1
ATOM 1239 C C . ILE A 1 161 ? 0.189 -13.641 -9.328 1 93.38 161 ILE A C 1
ATOM 1241 O O . ILE A 1 161 ? -0.092 -14.383 -8.383 1 93.38 161 ILE A O 1
ATOM 1245 N N . ASN A 1 162 ? 0.098 -12.312 -9.219 1 95.81 162 ASN A N 1
ATOM 1246 C CA . ASN A 1 162 ? -0.574 -11.641 -8.117 1 95.81 162 ASN A CA 1
ATOM 1247 C C . ASN A 1 162 ? -2.025 -11.32 -8.453 1 95.81 162 ASN A C 1
ATOM 1249 O O . ASN A 1 162 ? -2.295 -10.539 -9.375 1 95.81 162 ASN A O 1
ATOM 1253 N N . ILE A 1 163 ? -2.91 -11.961 -7.746 1 93.88 163 ILE A N 1
ATOM 1254 C CA . ILE A 1 163 ? -4.309 -11.57 -7.895 1 93.88 163 ILE A CA 1
ATOM 1255 C C . ILE A 1 163 ? -4.555 -10.258 -7.16 1 93.88 163 ILE A C 1
ATOM 1257 O O . ILE A 1 163 ? -4.496 -10.203 -5.93 1 93.88 163 ILE A O 1
ATOM 1261 N N . ASN A 1 164 ? -4.793 -9.242 -7.879 1 97.06 164 ASN A N 1
ATOM 1262 C CA . ASN A 1 164 ? -5.031 -7.887 -7.391 1 97.06 164 ASN A CA 1
ATOM 1263 C C . ASN A 1 164 ? -6.523 -7.57 -7.309 1 97.06 164 ASN A C 1
ATOM 1265 O O . ASN A 1 164 ? -7.285 -8.32 -6.695 1 97.06 164 ASN A O 1
ATOM 1269 N N . SER A 1 165 ? -6.984 -6.48 -7.703 1 95.5 165 SER A N 1
ATOM 1270 C CA . SER A 1 165 ? -8.344 -5.965 -7.75 1 95.5 165 SER A CA 1
ATOM 1271 C C . SER A 1 165 ? -8.43 -4.707 -8.609 1 95.5 165 SER A C 1
ATOM 1273 O O . SER A 1 165 ? -7.441 -3.994 -8.773 1 95.5 165 SER A O 1
ATOM 1275 N N . MET A 1 166 ? -9.625 -4.527 -9.18 1 95.12 166 MET A N 1
ATOM 1276 C CA . MET A 1 166 ? -9.852 -3.213 -9.766 1 95.12 166 MET A CA 1
ATOM 1277 C C . MET A 1 166 ? -9.602 -2.109 -8.742 1 95.12 166 MET A C 1
ATOM 1279 O O . MET A 1 166 ? -9.18 -1.007 -9.102 1 95.12 166 MET A O 1
ATOM 1283 N N . ASN A 1 167 ? -9.758 -2.414 -7.523 1 96.38 167 ASN A N 1
ATOM 1284 C CA . ASN A 1 167 ? -9.492 -1.474 -6.441 1 96.38 167 ASN A CA 1
ATOM 1285 C C . ASN A 1 167 ? -7.996 -1.178 -6.309 1 96.38 167 ASN A C 1
ATOM 1287 O O . ASN A 1 167 ? -7.602 -0.291 -5.551 1 96.38 167 ASN A O 1
ATOM 1291 N N . GLY A 1 168 ? -7.156 -1.868 -6.992 1 98 168 GLY A N 1
ATOM 1292 C CA . GLY A 1 168 ? -5.738 -1.562 -7.047 1 98 168 GLY A CA 1
ATOM 1293 C C . GLY A 1 168 ? -5.398 -0.493 -8.07 1 98 168 GLY A C 1
ATOM 1294 O O . GLY A 1 168 ? -4.25 -0.042 -8.148 1 98 168 GLY A O 1
ATOM 1295 N N . HIS A 1 169 ? -6.441 -0.051 -8.812 1 96.06 169 HIS A N 1
ATOM 1296 C CA . HIS A 1 169 ? -6.227 0.885 -9.906 1 96.06 169 HIS A CA 1
ATOM 1297 C C . HIS A 1 169 ? -7.105 2.121 -9.758 1 96.06 169 HIS A C 1
ATOM 1299 O O . HIS A 1 169 ? -6.855 3.148 -10.391 1 96.06 169 HIS A O 1
ATOM 1305 N N . SER A 1 170 ? -8.125 1.928 -8.953 1 95.19 170 SER A N 1
ATOM 1306 C CA . SER A 1 170 ? -9.039 3.035 -8.695 1 95.19 170 SER A CA 1
ATOM 1307 C C . SER A 1 170 ? -9.656 2.932 -7.305 1 95.19 170 SER A C 1
ATOM 1309 O O . SER A 1 170 ? -9.883 1.83 -6.801 1 95.19 170 SER A O 1
ATOM 1311 N N . VAL A 1 171 ? -9.898 4.121 -6.73 1 96.88 171 VAL A N 1
ATOM 1312 C CA . VAL A 1 171 ? -10.516 4.176 -5.41 1 96.88 171 VAL A CA 1
ATOM 1313 C C . VAL A 1 171 ? -12.008 4.477 -5.551 1 96.88 171 VAL A C 1
ATOM 1315 O O . VAL A 1 171 ? -12.391 5.602 -5.879 1 96.88 171 VAL A O 1
ATOM 1318 N N . VAL A 1 172 ? -12.867 3.49 -5.281 1 94 172 VAL A N 1
ATOM 1319 C CA . VAL A 1 172 ? -14.305 3.645 -5.453 1 94 172 VAL A CA 1
ATOM 1320 C C . VAL A 1 172 ? -14.906 4.332 -4.227 1 94 172 VAL A C 1
ATOM 1322 O O . VAL A 1 172 ? -14.336 4.27 -3.135 1 94 172 VAL A O 1
ATOM 1325 N N . PRO A 1 173 ? -16.062 4.965 -4.41 1 94.31 173 PRO A N 1
ATOM 1326 C CA . PRO A 1 173 ? -16.672 5.688 -3.287 1 94.31 173 PRO A CA 1
ATOM 1327 C C . PRO A 1 173 ? -17.406 4.762 -2.32 1 94.31 173 PRO A C 1
ATOM 1329 O O . PRO A 1 173 ? -18.625 4.859 -2.172 1 94.31 173 PRO A O 1
ATOM 1332 N N . GLN A 1 174 ? -16.703 3.873 -1.697 1 93.19 174 GLN A N 1
ATOM 1333 C CA . GLN A 1 174 ? -17.156 2.957 -0.65 1 93.19 174 GLN A CA 1
ATOM 1334 C C . GLN A 1 174 ? -16.156 2.91 0.499 1 93.19 174 GLN A C 1
ATOM 1336 O O . GLN A 1 174 ? -15.117 2.244 0.401 1 93.19 174 GLN A O 1
ATOM 1341 N N . SER A 1 175 ? -16.562 3.494 1.595 1 95.5 175 SER A N 1
ATOM 1342 C CA . SER A 1 175 ? -15.648 3.762 2.697 1 95.5 175 SER A CA 1
ATOM 1343 C C . SER A 1 175 ? -15.086 2.467 3.277 1 95.5 175 SER A C 1
ATOM 1345 O O . SER A 1 175 ? -13.922 2.41 3.674 1 95.5 175 SER A O 1
ATOM 1347 N N . VAL A 1 176 ? -15.883 1.429 3.279 1 93.69 176 VAL A N 1
ATOM 1348 C CA . VAL A 1 176 ? -15.508 0.201 3.971 1 93.69 176 VAL A CA 1
ATOM 1349 C C . VAL A 1 176 ? -14.383 -0.497 3.209 1 93.69 176 VAL A C 1
ATOM 1351 O O . VAL A 1 176 ? -13.719 -1.388 3.746 1 93.69 176 VAL A O 1
ATOM 1354 N N . VAL A 1 177 ? -14.07 -0.085 1.9 1 95.69 177 VAL A N 1
ATOM 1355 C CA . VAL A 1 177 ? -13.031 -0.78 1.152 1 95.69 177 VAL A CA 1
ATOM 1356 C C . VAL A 1 177 ? -11.891 0.183 0.839 1 95.69 177 VAL A C 1
ATOM 1358 O O . VAL A 1 177 ? -11.023 -0.119 0.017 1 95.69 177 VAL A O 1
ATOM 1361 N N . HIS A 1 178 ? -11.875 1.329 1.468 1 98.12 178 HIS A N 1
ATOM 1362 C CA . HIS A 1 178 ? -10.828 2.287 1.134 1 98.12 178 HIS A CA 1
ATOM 1363 C C . HIS A 1 178 ? -9.453 1.771 1.555 1 98.12 178 HIS A C 1
ATOM 1365 O O . HIS A 1 178 ? -8.492 1.869 0.792 1 98.12 178 HIS A O 1
ATOM 1371 N N . PHE A 1 179 ? -9.344 1.248 2.768 1 98.69 179 PHE A N 1
ATOM 1372 C CA . PHE A 1 179 ? -8.047 0.721 3.178 1 98.69 179 PHE A CA 1
ATOM 1373 C C . PHE A 1 179 ? -7.684 -0.513 2.361 1 98.69 179 PHE A C 1
ATOM 1375 O O . PHE A 1 179 ? -6.512 -0.722 2.031 1 98.69 179 PHE A O 1
ATOM 1382 N N . TYR A 1 180 ? -8.68 -1.335 2.037 1 98.06 180 TYR A N 1
ATOM 1383 C CA . TYR A 1 180 ? -8.461 -2.447 1.119 1 98.06 180 TYR A CA 1
ATOM 1384 C C . TYR A 1 180 ? -7.859 -1.959 -0.193 1 98.06 180 TYR A C 1
ATOM 1386 O O . TYR A 1 180 ? -6.883 -2.529 -0.686 1 98.06 180 TYR A O 1
ATOM 1394 N N . SER A 1 181 ? -8.438 -0.91 -0.785 1 98.56 181 SER A N 1
ATOM 1395 C CA . SER A 1 181 ? -7.914 -0.336 -2.018 1 98.56 181 SER A CA 1
ATOM 1396 C C . SER A 1 181 ? -6.445 0.049 -1.865 1 98.56 181 SER A C 1
ATOM 1398 O O . SER A 1 181 ? -5.645 -0.154 -2.781 1 98.56 181 SER A O 1
ATOM 1400 N N . ALA A 1 182 ? -6.109 0.619 -0.737 1 98.75 182 ALA A N 1
ATOM 1401 C CA . ALA A 1 182 ? -4.715 0.99 -0.493 1 98.75 182 ALA A CA 1
ATOM 1402 C C . ALA A 1 182 ? -3.801 -0.229 -0.575 1 98.75 182 ALA A C 1
ATOM 1404 O O . ALA A 1 182 ? -2.721 -0.162 -1.165 1 98.75 182 ALA A O 1
ATOM 1405 N N . THR A 1 183 ? -4.184 -1.34 -0.001 1 98.75 183 THR A N 1
ATOM 1406 C CA . THR A 1 183 ? -3.377 -2.553 -0.065 1 98.75 183 THR A CA 1
ATOM 1407 C C . THR A 1 183 ? -3.236 -3.033 -1.507 1 98.75 183 THR A C 1
ATOM 1409 O O . THR A 1 183 ? -2.17 -3.506 -1.907 1 98.75 183 THR A O 1
ATOM 1412 N N . LYS A 1 184 ? -4.301 -2.912 -2.219 1 98.5 184 LYS A N 1
ATOM 1413 C CA . LYS A 1 184 ? -4.266 -3.41 -3.592 1 98.5 184 LYS A CA 1
ATOM 1414 C C . LYS A 1 184 ? -3.51 -2.451 -4.504 1 98.5 184 LYS A C 1
ATOM 1416 O O . LYS A 1 184 ? -2.861 -2.879 -5.465 1 98.5 184 LYS A O 1
ATOM 1421 N N . TYR A 1 185 ? -3.52 -1.156 -4.203 1 98.69 185 TYR A N 1
ATOM 1422 C CA . TYR A 1 185 ? -2.582 -0.247 -4.852 1 98.69 185 TYR A CA 1
ATOM 1423 C C . TYR A 1 185 ? -1.143 -0.687 -4.613 1 98.69 185 TYR A C 1
ATOM 1425 O O . TYR A 1 185 ? -0.314 -0.641 -5.527 1 98.69 185 TYR A O 1
ATOM 1433 N N . ALA A 1 186 ? -0.862 -1.045 -3.422 1 98.81 186 ALA A N 1
ATOM 1434 C CA . ALA A 1 186 ? 0.474 -1.549 -3.115 1 98.81 186 ALA A CA 1
ATOM 1435 C C . ALA A 1 186 ? 0.813 -2.762 -3.977 1 98.81 186 ALA A C 1
ATOM 1437 O O . ALA A 1 186 ? 1.931 -2.877 -4.484 1 98.81 186 ALA A O 1
ATOM 1438 N N . VAL A 1 187 ? -0.137 -3.668 -4.148 1 98.69 187 VAL A N 1
ATOM 1439 C CA . VAL A 1 187 ? 0.083 -4.871 -4.945 1 98.69 187 VAL A CA 1
ATOM 1440 C C . VAL A 1 187 ? 0.395 -4.488 -6.387 1 98.69 187 VAL A C 1
ATOM 1442 O O . VAL A 1 187 ? 1.229 -5.121 -7.039 1 98.69 187 VAL A O 1
ATOM 1445 N N . THR A 1 188 ? -0.279 -3.484 -6.922 1 98.56 188 THR A N 1
ATOM 1446 C CA . THR A 1 188 ? 0.026 -2.98 -8.258 1 98.56 188 THR A CA 1
ATOM 1447 C C . THR A 1 188 ? 1.497 -2.592 -8.367 1 98.56 188 THR A C 1
ATOM 1449 O O . THR A 1 188 ? 2.186 -3.002 -9.305 1 98.56 188 THR A O 1
ATOM 1452 N N . ALA A 1 189 ? 1.953 -1.854 -7.422 1 98.69 189 ALA A N 1
ATOM 1453 C CA . ALA A 1 189 ? 3.344 -1.405 -7.426 1 98.69 189 ALA A CA 1
ATOM 1454 C C . ALA A 1 189 ? 4.297 -2.578 -7.223 1 98.69 189 ALA A C 1
ATOM 1456 O O . ALA A 1 189 ? 5.352 -2.65 -7.859 1 98.69 189 ALA A O 1
ATOM 1457 N N . LEU A 1 190 ? 3.973 -3.469 -6.32 1 98.75 190 LEU A N 1
ATOM 1458 C CA . LEU A 1 190 ? 4.797 -4.641 -6.059 1 98.75 190 LEU A CA 1
ATOM 1459 C C . LEU A 1 190 ? 4.996 -5.461 -7.332 1 98.75 190 LEU A C 1
ATOM 1461 O O . LEU A 1 190 ? 6.094 -5.949 -7.598 1 98.75 190 LEU A O 1
ATOM 1465 N N . THR A 1 191 ? 3.902 -5.629 -8.102 1 98.56 191 THR A N 1
ATOM 1466 C CA . THR A 1 191 ? 3.988 -6.449 -9.305 1 98.56 191 THR A CA 1
ATOM 1467 C C . THR A 1 191 ? 4.902 -5.797 -10.344 1 98.56 191 THR A C 1
ATOM 1469 O O . THR A 1 191 ? 5.73 -6.473 -10.961 1 98.56 191 THR A O 1
ATOM 1472 N N . GLU A 1 192 ? 4.73 -4.504 -10.469 1 98.31 192 GLU A N 1
ATOM 1473 C CA . GLU A 1 192 ? 5.609 -3.805 -11.398 1 98.31 192 GLU A CA 1
ATOM 1474 C C . GLU A 1 192 ? 7.062 -3.852 -10.922 1 98.31 192 GLU A C 1
ATOM 1476 O O . GLU A 1 192 ? 7.973 -4.066 -11.727 1 98.31 192 GLU A O 1
ATOM 1481 N N . GLY A 1 193 ? 7.273 -3.617 -9.648 1 98.44 193 GLY A N 1
ATOM 1482 C CA . GLY A 1 193 ? 8.617 -3.75 -9.102 1 98.44 193 GLY A CA 1
ATOM 1483 C C . GLY A 1 193 ? 9.211 -5.133 -9.305 1 98.44 193 GLY A C 1
ATOM 1484 O O . GLY A 1 193 ? 10.383 -5.266 -9.656 1 98.44 193 GLY A O 1
ATOM 1485 N N . LEU A 1 194 ? 8.406 -6.113 -9.109 1 98.44 194 LEU A N 1
ATOM 1486 C CA . LEU A 1 194 ? 8.828 -7.496 -9.32 1 98.44 194 LEU A CA 1
ATOM 1487 C C . LEU A 1 194 ? 9.289 -7.707 -10.758 1 98.44 194 LEU A C 1
ATOM 1489 O O . LEU A 1 194 ? 10.344 -8.297 -10.992 1 98.44 194 LEU A O 1
ATOM 1493 N N . ARG A 1 195 ? 8.5 -7.277 -11.688 1 97.69 195 ARG A N 1
ATOM 1494 C CA . ARG A 1 195 ? 8.852 -7.395 -13.102 1 97.69 195 ARG A CA 1
ATOM 1495 C C . ARG A 1 195 ? 10.203 -6.754 -13.383 1 97.69 195 ARG A C 1
ATOM 1497 O O . ARG A 1 195 ? 11.031 -7.324 -14.109 1 97.69 195 ARG A O 1
ATOM 1504 N N . GLN A 1 196 ? 10.406 -5.613 -12.836 1 97.94 196 GLN A N 1
ATOM 1505 C CA . GLN A 1 196 ? 11.648 -4.887 -13.055 1 97.94 196 GLN A CA 1
ATOM 1506 C C . GLN A 1 196 ? 12.836 -5.633 -12.453 1 97.94 196 GLN A C 1
ATOM 1508 O O . GLN A 1 196 ? 13.898 -5.727 -13.07 1 97.94 196 GLN A O 1
ATOM 1513 N N . GLU A 1 197 ? 12.633 -6.16 -11.297 1 98.44 197 GLU A N 1
ATOM 1514 C CA . GLU A 1 197 ? 13.727 -6.879 -10.648 1 98.44 197 GLU A CA 1
ATOM 1515 C C . GLU A 1 197 ? 14.055 -8.172 -11.398 1 98.44 197 GLU A C 1
ATOM 1517 O O . GLU A 1 197 ? 15.227 -8.547 -11.508 1 98.44 197 GLU A O 1
ATOM 1522 N N . LEU A 1 198 ? 13.047 -8.812 -11.859 1 98 198 LEU A N 1
ATOM 1523 C CA . LEU A 1 198 ? 13.266 -10.023 -12.641 1 98 198 LEU A CA 1
ATOM 1524 C C . LEU A 1 198 ? 14.047 -9.711 -13.914 1 98 198 LEU A C 1
ATOM 1526 O O . LEU A 1 198 ? 14.938 -10.469 -14.312 1 98 198 LEU A O 1
ATOM 1530 N N . ARG A 1 199 ? 13.703 -8.648 -14.539 1 96.38 199 ARG A N 1
ATOM 1531 C CA . ARG A 1 199 ? 14.438 -8.203 -15.719 1 96.38 199 ARG A CA 1
ATOM 1532 C C . ARG A 1 199 ? 15.891 -7.875 -15.367 1 96.38 199 ARG A C 1
ATOM 1534 O O . ARG A 1 199 ? 16.812 -8.25 -16.094 1 96.38 199 ARG A O 1
ATOM 1541 N N . GLU A 1 200 ? 16.031 -7.211 -14.258 1 96.5 200 GLU A N 1
ATOM 1542 C CA . GLU A 1 200 ? 17.375 -6.855 -13.805 1 96.5 200 GLU A CA 1
ATOM 1543 C C . GLU A 1 200 ? 18.203 -8.102 -13.523 1 96.5 200 GLU A C 1
ATOM 1545 O O . GLU A 1 200 ? 19.422 -8.117 -13.773 1 96.5 200 GLU A O 1
ATOM 1550 N N . ALA A 1 201 ? 17.594 -9.102 -13.07 1 96.69 201 ALA A N 1
ATOM 1551 C CA . ALA A 1 201 ? 18.266 -10.359 -12.758 1 96.69 201 ALA A CA 1
ATOM 1552 C C . ALA A 1 201 ? 18.469 -11.195 -14.016 1 96.69 201 ALA A C 1
ATOM 1554 O O . ALA A 1 201 ? 19.016 -12.305 -13.953 1 96.69 201 ALA A O 1
ATOM 1555 N N . LYS A 1 202 ? 18 -10.664 -15.164 1 96.44 202 LYS A N 1
ATOM 1556 C CA . LYS A 1 202 ? 18.156 -11.281 -16.484 1 96.44 202 LYS A CA 1
ATOM 1557 C C . LYS A 1 202 ? 17.516 -12.672 -16.516 1 96.44 202 LYS A C 1
ATOM 1559 O O . LYS A 1 202 ? 18.094 -13.602 -17.078 1 96.44 202 LYS A O 1
ATOM 1564 N N . THR A 1 203 ? 16.469 -12.781 -15.789 1 96.69 203 THR A N 1
ATOM 1565 C CA . THR A 1 203 ? 15.703 -14.016 -15.859 1 96.69 203 THR A CA 1
ATOM 1566 C C . THR A 1 203 ? 14.578 -13.898 -16.891 1 96.69 203 THR A C 1
ATOM 1568 O O . THR A 1 203 ? 14.312 -12.812 -17.406 1 96.69 203 THR A O 1
ATOM 1571 N N . HIS A 1 204 ? 13.992 -15.102 -17.203 1 96.62 204 HIS A N 1
ATOM 1572 C CA . HIS A 1 204 ? 12.805 -15.141 -18.047 1 96.62 204 HIS A CA 1
ATOM 1573 C C . HIS A 1 204 ? 11.562 -15.523 -17.234 1 96.62 204 HIS A C 1
ATOM 1575 O O . HIS A 1 204 ? 10.555 -15.938 -17.797 1 96.62 204 HIS A O 1
ATOM 1581 N N . ILE A 1 205 ? 11.742 -15.469 -15.875 1 96.56 205 ILE A N 1
ATOM 1582 C CA . ILE A 1 205 ? 10.578 -15.609 -15.008 1 96.56 205 ILE A CA 1
ATOM 1583 C C . ILE A 1 205 ? 9.617 -14.445 -15.234 1 96.56 205 ILE A C 1
ATOM 1585 O O . ILE A 1 205 ? 10.047 -13.297 -15.359 1 96.56 205 ILE A O 1
ATOM 1589 N N . ARG A 1 206 ? 8.32 -14.711 -15.289 1 96.38 206 ARG A N 1
ATOM 1590 C CA . ARG A 1 206 ? 7.336 -13.688 -15.625 1 96.38 206 ARG A CA 1
ATOM 1591 C C . ARG A 1 206 ? 6.5 -13.312 -14.406 1 96.38 206 ARG A C 1
ATOM 1593 O O . ARG A 1 206 ? 6.281 -14.141 -13.516 1 96.38 206 ARG A O 1
ATOM 1600 N N . ALA A 1 207 ? 6.109 -12.086 -14.352 1 97.75 207 ALA A N 1
ATOM 1601 C CA . ALA A 1 207 ? 5.234 -11.539 -13.312 1 97.75 207 ALA A CA 1
ATOM 1602 C C . ALA A 1 207 ? 3.973 -10.938 -13.922 1 97.75 207 ALA A C 1
ATOM 1604 O O . ALA A 1 207 ? 4.051 -10.109 -14.836 1 97.75 207 ALA A O 1
ATOM 1605 N N . THR A 1 208 ? 2.785 -11.367 -13.469 1 96.56 208 THR A N 1
ATOM 1606 C CA . THR A 1 208 ? 1.513 -10.883 -13.992 1 96.56 208 THR A CA 1
ATOM 1607 C C . THR A 1 208 ? 0.591 -10.445 -12.852 1 96.56 208 THR A C 1
ATOM 1609 O O . THR A 1 208 ? 0.552 -11.086 -11.805 1 96.56 208 THR A O 1
ATOM 1612 N N . CYS A 1 209 ? -0.052 -9.328 -13.109 1 97.19 209 CYS A N 1
ATOM 1613 C CA . CYS A 1 209 ? -1.147 -8.883 -12.258 1 97.19 209 CYS A CA 1
ATOM 1614 C C . CYS A 1 209 ? -2.496 -9.203 -12.883 1 97.19 209 CYS A C 1
ATOM 1616 O O . CYS A 1 209 ? -2.699 -8.984 -14.078 1 97.19 209 CYS A O 1
ATOM 1618 N N . ILE A 1 210 ? -3.416 -9.898 -12.18 1 94.69 210 ILE A N 1
ATOM 1619 C CA . ILE A 1 210 ? -4.809 -10.047 -12.594 1 94.69 210 ILE A CA 1
ATOM 1620 C C . ILE A 1 210 ? -5.707 -9.25 -11.648 1 94.69 210 ILE A C 1
ATOM 1622 O O . ILE A 1 210 ? -5.711 -9.492 -10.438 1 94.69 210 ILE A O 1
ATOM 1626 N N . SER A 1 211 ? -6.469 -8.312 -12.18 1 97.31 211 SER A N 1
ATOM 1627 C CA . SER A 1 211 ? -7.262 -7.363 -11.406 1 97.31 211 SER A CA 1
ATOM 1628 C C . SER A 1 211 ? -8.75 -7.492 -11.727 1 97.31 211 SER A C 1
ATOM 1630 O O . SER A 1 211 ? -9.266 -6.77 -12.578 1 97.31 211 SER A O 1
ATOM 1632 N N . PRO A 1 212 ? -9.461 -8.328 -10.977 1 94.62 212 PRO A N 1
ATOM 1633 C CA . PRO A 1 212 ? -10.891 -8.492 -11.227 1 94.62 212 PRO A CA 1
ATOM 1634 C C . PRO A 1 212 ? -11.742 -7.438 -10.531 1 94.62 212 PRO A C 1
ATOM 1636 O O . PRO A 1 212 ? -11.305 -6.844 -9.539 1 94.62 212 PRO A O 1
ATOM 1639 N N . GLY A 1 213 ? -12.969 -7.195 -11.117 1 93.81 213 GLY A N 1
ATOM 1640 C CA . GLY A 1 213 ? -14.047 -6.543 -10.391 1 93.81 213 GLY A CA 1
ATOM 1641 C C . GLY A 1 213 ? -14.781 -7.473 -9.438 1 93.81 213 GLY A C 1
ATOM 1642 O O . GLY A 1 213 ? -14.156 -8.258 -8.727 1 93.81 213 GLY A O 1
ATOM 1643 N N . LEU A 1 214 ? -16.078 -7.402 -9.438 1 90.69 214 LEU A N 1
ATOM 1644 C CA . LEU A 1 214 ? -16.875 -8.203 -8.531 1 90.69 214 LEU A CA 1
ATOM 1645 C C . LEU A 1 214 ? -16.875 -9.672 -8.945 1 90.69 214 LEU A C 1
ATOM 1647 O O . LEU A 1 214 ? -17.359 -10.016 -10.023 1 90.69 214 LEU A O 1
ATOM 1651 N N . VAL A 1 215 ? -16.219 -10.484 -8.172 1 88.69 215 VAL A N 1
ATOM 1652 C CA . VAL A 1 215 ? -16.203 -11.93 -8.359 1 88.69 215 VAL A CA 1
ATOM 1653 C C . VAL A 1 215 ? -17.094 -12.594 -7.32 1 88.69 215 VAL A C 1
ATOM 1655 O O . VAL A 1 215 ? -17.031 -12.258 -6.133 1 88.69 215 VAL A O 1
ATOM 1658 N N . GLU A 1 216 ? -17.953 -13.43 -7.797 1 83.5 216 GLU A N 1
ATOM 1659 C CA . GLU A 1 216 ? -18.828 -14.141 -6.875 1 83.5 216 GLU A CA 1
ATOM 1660 C C . GLU A 1 216 ? -18.031 -15.109 -5.992 1 83.5 216 GLU A C 1
ATOM 1662 O O . GLU A 1 216 ? -17.734 -16.234 -6.41 1 83.5 216 GLU A O 1
ATOM 1667 N N . THR A 1 217 ? -17.641 -14.641 -4.852 1 79.81 217 THR A N 1
ATOM 1668 C CA . THR A 1 217 ? -16.922 -15.414 -3.846 1 79.81 217 THR A CA 1
ATOM 1669 C C . THR A 1 217 ? -17.453 -15.109 -2.447 1 79.81 217 THR A C 1
ATOM 1671 O O . THR A 1 217 ? -18.5 -14.484 -2.297 1 79.81 217 THR A O 1
ATOM 1674 N N . GLY A 1 218 ? -16.828 -15.766 -1.512 1 76.38 218 GLY A N 1
ATOM 1675 C CA . GLY A 1 218 ? -17.203 -15.453 -0.14 1 76.38 218 GLY A CA 1
ATOM 1676 C C . GLY A 1 218 ? -16.641 -14.125 0.343 1 76.38 218 GLY A C 1
ATOM 1677 O O . GLY A 1 218 ? -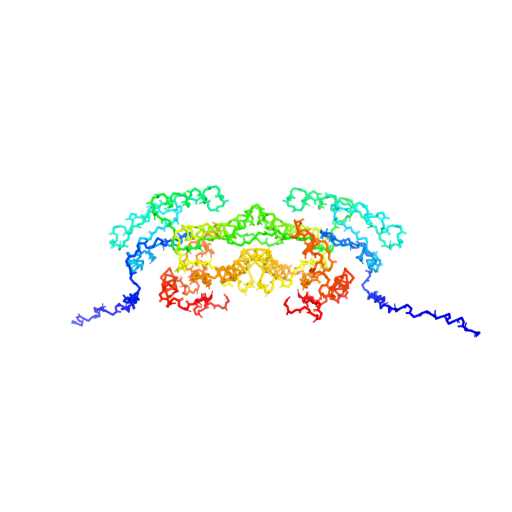16.828 -13.75 1.499 1 76.38 218 GLY A O 1
ATOM 1678 N N . PHE A 1 219 ? -16.078 -13.367 -0.501 1 79.62 219 PHE A N 1
ATOM 1679 C CA . PHE A 1 219 ? -15.383 -12.141 -0.127 1 79.62 219 PHE A CA 1
ATOM 1680 C C . PHE A 1 219 ? -16.359 -11.141 0.487 1 79.62 219 PHE A C 1
ATOM 1682 O O . PHE A 1 219 ? -16.094 -10.594 1.562 1 79.62 219 PHE A O 1
ATOM 1689 N N . ALA A 1 220 ? -17.438 -10.914 -0.148 1 81.5 220 ALA A N 1
ATOM 1690 C CA . ALA A 1 220 ? -18.406 -9.938 0.35 1 81.5 220 ALA A CA 1
ATOM 1691 C C . ALA A 1 220 ? -19.016 -10.398 1.671 1 81.5 220 ALA A C 1
ATOM 1693 O O . ALA A 1 220 ? -19.359 -9.57 2.521 1 81.5 220 ALA A O 1
ATOM 1694 N N . PHE A 1 221 ? -19.125 -11.664 1.798 1 80.19 221 PHE A N 1
ATOM 1695 C CA . PHE A 1 221 ? -19.719 -12.195 3.025 1 80.19 221 PHE A CA 1
ATOM 1696 C C . PHE A 1 221 ? -18.781 -11.977 4.207 1 80.19 221 PHE A C 1
ATOM 1698 O O . PHE A 1 221 ? -19.234 -11.766 5.336 1 80.19 221 PHE A O 1
ATOM 1705 N N . LYS A 1 222 ? -17.5 -12.031 3.887 1 81.25 222 LYS A N 1
ATOM 1706 C CA . LYS A 1 222 ? -16.531 -11.727 4.934 1 81.25 222 LYS A CA 1
ATOM 1707 C C . LYS A 1 222 ? -16.469 -10.227 5.211 1 81.25 222 LYS A C 1
ATOM 1709 O O . LYS A 1 222 ? -16.359 -9.805 6.363 1 81.25 222 LYS A O 1
ATOM 1714 N N . LEU A 1 223 ? -16.562 -9.492 4.18 1 85.94 223 LEU A N 1
ATOM 1715 C CA . LEU A 1 223 ? -16.547 -8.039 4.305 1 85.94 223 LEU A CA 1
ATOM 1716 C C . LEU A 1 223 ? -17.734 -7.551 5.113 1 85.94 223 LEU A C 1
ATOM 1718 O O . LEU A 1 223 ? -17.594 -6.676 5.969 1 85.94 223 LEU A O 1
ATOM 1722 N N . HIS A 1 224 ? -18.906 -8.117 4.777 1 86.81 224 HIS A N 1
ATOM 1723 C CA . HIS A 1 224 ? -20.141 -7.742 5.453 1 86.81 224 HIS A CA 1
ATOM 1724 C C . HIS A 1 224 ? -20.594 -8.836 6.41 1 86.81 224 HIS A C 1
ATOM 1726 O O . HIS A 1 224 ? -21.766 -9.25 6.379 1 86.81 224 HIS A O 1
ATOM 1732 N N . ASP A 1 225 ? -19.672 -9.273 7.219 1 81.12 225 ASP A N 1
ATOM 1733 C CA . ASP A 1 225 ? -19.906 -10.445 8.062 1 81.12 225 ASP A CA 1
ATOM 1734 C C . ASP A 1 225 ? -21.094 -10.203 9.008 1 81.12 225 ASP A C 1
ATOM 1736 O O . ASP A 1 225 ? -21.781 -11.141 9.383 1 81.12 225 ASP A O 1
ATOM 1740 N N . ASN A 1 226 ? -21.359 -8.977 9.312 1 83.25 226 ASN A N 1
ATOM 1741 C CA . ASN A 1 226 ? -22.453 -8.656 10.211 1 83.25 226 ASN A CA 1
ATOM 1742 C C . ASN A 1 226 ? -23.734 -8.344 9.445 1 83.25 226 ASN A C 1
ATOM 1744 O O . ASN A 1 226 ? -24.766 -8.016 10.047 1 83.25 226 ASN A O 1
ATOM 1748 N N . ASP A 1 227 ? -23.688 -8.406 8.164 1 87.88 227 ASP A N 1
ATOM 1749 C CA . ASP A 1 227 ? -24.844 -8.078 7.324 1 87.88 227 ASP A CA 1
ATOM 1750 C C . ASP A 1 227 ? -24.906 -8.984 6.098 1 87.88 227 ASP A C 1
ATOM 1752 O O . ASP A 1 227 ? -24.656 -8.539 4.977 1 87.88 227 ASP A O 1
ATOM 1756 N N . PRO A 1 228 ? -25.266 -10.281 6.352 1 86 228 PRO A N 1
ATOM 1757 C CA . PRO A 1 228 ? -25.297 -11.25 5.25 1 86 228 PRO A CA 1
ATOM 1758 C C . PRO A 1 228 ? -26.203 -10.82 4.105 1 86 228 PRO A C 1
ATOM 1760 O O . PRO A 1 228 ? -25.953 -11.164 2.947 1 86 228 PRO A O 1
ATOM 1763 N N . GLU A 1 229 ? -27.25 -10.031 4.445 1 86.88 229 GLU A N 1
ATOM 1764 C CA . GLU A 1 229 ? -28.141 -9.539 3.398 1 86.88 229 GLU A CA 1
ATOM 1765 C C . GLU A 1 229 ? -27.422 -8.562 2.473 1 86.88 229 GLU A C 1
ATOM 1767 O O . GLU A 1 229 ? -27.594 -8.617 1.252 1 86.88 229 GLU A O 1
ATOM 1772 N N . ARG A 1 230 ? -26.703 -7.742 3.105 1 85 230 ARG A N 1
ATOM 1773 C CA . ARG A 1 230 ? -25.922 -6.801 2.307 1 85 230 ARG A CA 1
ATOM 1774 C C . ARG A 1 230 ? -24.891 -7.535 1.447 1 85 230 ARG A C 1
ATOM 1776 O O . ARG A 1 230 ? -24.672 -7.164 0.293 1 85 230 ARG A O 1
ATOM 1783 N N . ALA A 1 231 ? -24.312 -8.508 1.99 1 85.62 231 ALA A N 1
ATOM 1784 C CA . ALA A 1 231 ? -23.359 -9.32 1.251 1 85.62 231 ALA A CA 1
ATOM 1785 C C . ALA A 1 231 ? -24.016 -9.992 0.051 1 85.62 231 ALA A C 1
ATOM 1787 O O . ALA A 1 231 ? -23.469 -9.969 -1.058 1 85.62 231 ALA A O 1
ATOM 1788 N N . ALA A 1 232 ? -25.141 -10.539 0.321 1 86.31 232 ALA A N 1
ATOM 1789 C CA . ALA A 1 232 ? -25.875 -11.227 -0.742 1 86.31 232 ALA A CA 1
ATOM 1790 C C . ALA A 1 232 ? -26.297 -10.25 -1.834 1 86.31 232 ALA A C 1
ATOM 1792 O O . ALA A 1 232 ? -26.266 -10.578 -3.021 1 86.31 232 ALA A O 1
ATOM 1793 N N . ALA A 1 233 ? -26.688 -9.055 -1.412 1 86.31 233 ALA A N 1
ATOM 1794 C CA . ALA A 1 233 ? -27.156 -8.039 -2.344 1 86.31 233 ALA A CA 1
ATOM 1795 C C . ALA A 1 233 ? -26.047 -7.594 -3.289 1 86.31 233 ALA A C 1
ATOM 1797 O O . ALA A 1 233 ? -26.312 -7.23 -4.438 1 86.31 233 ALA A O 1
ATOM 1798 N N . THR A 1 234 ? -24.875 -7.66 -2.832 1 83.12 234 THR A N 1
ATOM 1799 C CA . THR A 1 234 ? -23.703 -7.301 -3.641 1 83.12 234 THR A CA 1
ATOM 1800 C C . THR A 1 234 ? -23.609 -8.188 -4.875 1 83.12 234 THR A C 1
ATOM 1802 O O . THR A 1 234 ? -23.266 -7.719 -5.961 1 83.12 234 THR A O 1
ATOM 1805 N N . TYR A 1 235 ? -23.984 -9.445 -4.805 1 85.12 235 TYR A N 1
ATOM 1806 C CA . TYR A 1 235 ? -23.781 -10.398 -5.891 1 85.12 235 TYR A CA 1
ATOM 1807 C C . TYR A 1 235 ? -25.078 -10.578 -6.691 1 85.12 235 TYR A C 1
ATOM 1809 O O . TYR A 1 235 ? -25.062 -11.148 -7.781 1 85.12 235 TYR A O 1
ATOM 1817 N N . GLU A 1 236 ? -26.141 -10.094 -6.125 1 85.56 236 GLU A N 1
ATOM 1818 C CA . GLU A 1 236 ? -27.438 -10.297 -6.777 1 85.56 236 GLU A CA 1
ATOM 1819 C C . GLU A 1 236 ? -27.75 -9.156 -7.75 1 85.56 236 GLU A C 1
ATOM 1821 O O . GLU A 1 236 ? -28.578 -9.305 -8.641 1 85.56 236 GLU A O 1
ATOM 1826 N N . SER A 1 237 ? -27.047 -8.086 -7.535 1 82.19 237 SER A N 1
ATOM 1827 C CA . SER A 1 237 ? -27.391 -6.898 -8.305 1 82.19 237 SER A CA 1
ATOM 1828 C C . SER A 1 237 ? -26.938 -7.016 -9.75 1 82.19 237 SER A C 1
ATOM 1830 O O . SER A 1 237 ? -27.562 -6.461 -10.656 1 82.19 237 SER A O 1
ATOM 1832 N N . ILE A 1 238 ? -25.891 -7.73 -9.984 1 86.38 238 ILE A N 1
ATOM 1833 C CA . ILE A 1 238 ? -25.375 -7.934 -11.336 1 86.38 238 ILE A CA 1
ATOM 1834 C C . ILE A 1 238 ? -24.828 -9.352 -11.469 1 86.38 238 ILE A C 1
ATOM 1836 O O . ILE A 1 238 ? -24.609 -10.039 -10.469 1 86.38 238 ILE A O 1
ATOM 1840 N N . ARG A 1 239 ? -24.688 -9.75 -12.844 1 89.75 239 ARG A N 1
ATOM 1841 C CA . ARG A 1 239 ? -23.969 -11 -13.055 1 89.75 239 ARG A CA 1
ATOM 1842 C C . ARG A 1 239 ? -22.469 -10.828 -12.797 1 89.75 239 ARG A C 1
ATOM 1844 O O . ARG A 1 239 ? -21.766 -10.258 -13.633 1 89.75 239 ARG A O 1
ATOM 1851 N N . CYS A 1 240 ? -22 -11.328 -11.766 1 92.5 240 CYS A N 1
ATOM 1852 C CA . CYS A 1 240 ? -20.625 -11.156 -11.336 1 92.5 240 CYS A CA 1
ATOM 1853 C C . CYS A 1 240 ? -19.703 -12.125 -12.062 1 92.5 240 CYS A C 1
ATOM 1855 O O . CYS A 1 240 ? -20.156 -13.07 -12.703 1 92.5 240 CYS A O 1
ATOM 1857 N N . LEU A 1 241 ? -18.375 -11.82 -12.086 1 90.94 241 LEU A N 1
ATOM 1858 C CA . LEU A 1 241 ? -17.391 -12.812 -12.5 1 90.94 241 LEU A CA 1
ATOM 1859 C C . LEU A 1 241 ? -17.5 -14.078 -11.648 1 90.94 241 LEU A C 1
ATOM 1861 O O . LEU A 1 241 ? -17.859 -14.008 -10.477 1 90.94 241 LEU A O 1
ATOM 1865 N N . LYS A 1 242 ? -17.156 -15.148 -12.273 1 84.88 242 LYS A N 1
ATOM 1866 C CA . LYS A 1 242 ? -17.156 -16.438 -11.586 1 84.88 242 LYS A CA 1
ATOM 1867 C C . LYS A 1 242 ? -15.734 -16.984 -11.453 1 84.88 242 LYS A C 1
ATOM 1869 O O . LYS A 1 242 ? -14.805 -16.484 -12.086 1 84.88 242 LYS A O 1
ATOM 1874 N N . ALA A 1 243 ? -15.625 -17.984 -10.617 1 80.56 243 ALA A N 1
ATOM 1875 C CA . ALA A 1 243 ? -14.336 -18.641 -10.43 1 80.56 243 ALA A CA 1
ATOM 1876 C C . ALA A 1 243 ? -13.758 -19.109 -11.766 1 80.56 243 ALA A C 1
ATOM 1878 O O . ALA A 1 243 ? -12.547 -19.062 -11.977 1 80.56 243 ALA A O 1
ATOM 1879 N N . GLU A 1 244 ? -14.594 -19.484 -12.672 1 79.44 244 GLU A N 1
ATOM 1880 C CA . GLU A 1 244 ? -14.172 -19.953 -13.992 1 79.44 244 GLU A CA 1
ATOM 1881 C C . GLU A 1 244 ? -13.547 -18.812 -14.797 1 79.44 244 GLU A C 1
ATOM 1883 O O . GLU A 1 244 ? -12.609 -19.031 -15.57 1 79.44 244 GLU A O 1
ATOM 1888 N N . ASP A 1 245 ? -14.148 -17.672 -14.633 1 85.12 245 ASP A N 1
ATOM 1889 C CA . ASP A 1 245 ? -13.594 -16.516 -15.328 1 85.12 245 ASP A CA 1
ATOM 1890 C C . ASP A 1 245 ? -12.172 -16.219 -14.852 1 85.12 245 ASP A C 1
ATOM 1892 O O . ASP A 1 245 ? -11.289 -15.906 -15.656 1 85.12 245 ASP A O 1
ATOM 1896 N N . MET A 1 246 ? -11.953 -16.344 -13.562 1 85.81 246 MET A N 1
ATOM 1897 C CA . MET A 1 246 ? -10.625 -16.156 -12.984 1 85.81 246 MET A CA 1
ATOM 1898 C C . MET A 1 246 ? -9.656 -17.234 -13.469 1 85.81 246 MET A C 1
ATOM 1900 O O . MET A 1 246 ? -8.516 -16.922 -13.828 1 85.81 246 MET A O 1
ATOM 1904 N N . ALA A 1 247 ? -10.094 -18.469 -13.5 1 79.69 247 ALA A N 1
ATOM 1905 C CA . ALA A 1 247 ? -9.273 -19.594 -13.969 1 79.69 247 ALA A CA 1
ATOM 1906 C C . ALA A 1 247 ? -8.859 -19.391 -15.422 1 79.69 247 ALA A C 1
ATOM 1908 O O . ALA A 1 247 ? -7.707 -19.641 -15.789 1 79.69 247 ALA A O 1
ATOM 1909 N N . ASN A 1 248 ? -9.797 -18.891 -16.188 1 81.44 248 ASN A N 1
ATOM 1910 C CA . ASN A 1 248 ? -9.508 -18.656 -17.609 1 81.44 248 ASN A CA 1
ATOM 1911 C C . ASN A 1 248 ? -8.43 -17.594 -17.781 1 81.44 248 ASN A C 1
ATOM 1913 O O . ASN A 1 248 ? -7.586 -17.703 -18.672 1 81.44 248 ASN A O 1
ATOM 1917 N N . ALA A 1 249 ? -8.5 -16.578 -16.984 1 87.62 249 ALA A N 1
ATOM 1918 C CA . ALA A 1 249 ? -7.473 -15.539 -17.062 1 87.62 249 ALA A CA 1
ATOM 1919 C C . ALA A 1 249 ? -6.098 -16.109 -16.703 1 87.62 249 ALA A C 1
ATOM 1921 O O . ALA A 1 249 ? -5.109 -15.812 -17.375 1 87.62 249 ALA A O 1
ATOM 1922 N N . VAL A 1 250 ? -6.055 -16.953 -15.695 1 85.62 250 VAL A N 1
ATOM 1923 C CA . VAL A 1 250 ? -4.801 -17.562 -15.266 1 85.62 250 VAL A CA 1
ATOM 1924 C C . VAL A 1 250 ? -4.262 -18.469 -16.375 1 85.62 250 VAL A C 1
ATOM 1926 O O . VAL A 1 250 ? -3.07 -18.438 -16.688 1 85.62 250 VAL A O 1
ATOM 1929 N N . ILE A 1 251 ? -5.109 -19.25 -16.922 1 80.06 251 ILE A N 1
ATOM 1930 C CA . ILE A 1 251 ? -4.723 -20.156 -18 1 80.06 251 ILE A CA 1
ATOM 1931 C C . ILE A 1 251 ? -4.18 -19.359 -19.188 1 80.06 251 ILE A C 1
ATOM 1933 O O . ILE A 1 251 ? -3.162 -19.734 -19.766 1 80.06 251 ILE A O 1
ATOM 1937 N N . TYR A 1 252 ? -4.906 -18.344 -19.531 1 83.75 252 TYR A N 1
ATOM 1938 C CA . TYR A 1 252 ? -4.441 -17.484 -20.609 1 83.75 252 TYR A CA 1
ATOM 1939 C C . TYR A 1 252 ? -3.031 -16.969 -20.344 1 83.75 252 TYR A C 1
ATOM 1941 O O . TYR A 1 252 ? -2.164 -17.016 -21.219 1 83.75 252 TYR A O 1
ATOM 1949 N N . VAL A 1 253 ? -2.803 -16.516 -19.125 1 88.94 253 VAL A N 1
ATOM 1950 C CA . VAL A 1 253 ? -1.51 -15.977 -18.734 1 88.94 253 VAL A CA 1
ATOM 1951 C C . VAL A 1 253 ? -0.437 -17.047 -18.828 1 88.94 253 VAL A C 1
ATOM 1953 O O . VAL A 1 253 ? 0.63 -16.828 -19.406 1 88.94 253 VAL A O 1
ATOM 1956 N N . LEU A 1 254 ? -0.71 -18.203 -18.391 1 83.88 254 LEU A N 1
ATOM 1957 C CA . LEU A 1 254 ? 0.264 -19.281 -18.328 1 83.88 254 LEU A CA 1
ATOM 1958 C C . LEU A 1 254 ? 0.508 -19.875 -19.719 1 83.88 254 LEU A C 1
ATOM 1960 O O . LEU A 1 254 ? 1.563 -20.453 -19.969 1 83.88 254 LEU A O 1
ATOM 1964 N N . SER A 1 255 ? -0.454 -19.703 -20.625 1 79.19 255 SER A N 1
ATOM 1965 C CA . SER A 1 255 ? -0.362 -20.297 -21.953 1 79.19 255 SER A CA 1
ATOM 1966 C C . SER A 1 255 ? 0.387 -19.375 -22.922 1 79.19 255 SER A C 1
ATOM 1968 O O . SER A 1 255 ? 0.714 -19.781 -24.031 1 79.19 255 SER A O 1
ATOM 1970 N N . ALA A 1 256 ? 0.627 -18.172 -22.469 1 85.25 256 ALA A N 1
ATOM 1971 C CA . ALA A 1 256 ? 1.351 -17.25 -23.344 1 85.25 256 ALA A CA 1
ATOM 1972 C C . ALA A 1 256 ? 2.75 -17.766 -23.656 1 85.25 256 ALA A C 1
ATOM 1974 O O . ALA A 1 256 ? 3.4 -18.375 -22.797 1 85.25 256 ALA A O 1
ATOM 1975 N N . PRO A 1 257 ? 3.291 -17.562 -24.922 1 87.31 257 PRO A N 1
ATOM 1976 C CA . PRO A 1 257 ? 4.648 -18.016 -25.25 1 87.31 257 PRO A CA 1
ATOM 1977 C C . PRO A 1 257 ? 5.711 -17.391 -24.359 1 87.31 257 PRO A C 1
ATOM 1979 O O . PRO A 1 257 ? 5.484 -16.328 -23.766 1 87.31 257 PRO A O 1
ATOM 1982 N N . PRO A 1 258 ? 6.879 -17.984 -24.266 1 87.5 258 PRO A N 1
ATOM 1983 C CA . PRO A 1 258 ? 7.898 -17.562 -23.312 1 87.5 258 PRO A CA 1
ATOM 1984 C C . PRO A 1 258 ? 8.336 -16.125 -23.5 1 87.5 258 PRO A C 1
ATOM 1986 O O . PRO A 1 258 ? 8.797 -15.477 -22.562 1 87.5 258 PRO A O 1
ATOM 1989 N N . HIS A 1 259 ? 8.172 -15.609 -24.719 1 92.5 259 HIS A N 1
ATOM 1990 C CA . HIS A 1 259 ? 8.656 -14.258 -24.984 1 92.5 259 HIS A CA 1
ATOM 1991 C C . HIS A 1 259 ? 7.586 -13.219 -24.656 1 92.5 259 HIS A C 1
ATOM 1993 O O . HIS A 1 259 ? 7.844 -12.016 -24.719 1 92.5 259 HIS A O 1
ATOM 1999 N N . VAL A 1 260 ? 6.371 -13.664 -24.219 1 92.56 260 VAL A N 1
ATOM 2000 C CA . VAL A 1 260 ? 5.258 -12.766 -23.938 1 92.56 260 VAL A CA 1
ATOM 2001 C C . VAL A 1 260 ? 5.008 -12.727 -22.422 1 92.56 260 VAL A C 1
ATOM 2003 O O . VAL A 1 260 ? 4.754 -13.758 -21.812 1 92.56 260 VAL A O 1
ATOM 2006 N N . GLN A 1 261 ? 5.129 -11.594 -21.844 1 95.38 261 GLN A N 1
ATOM 2007 C CA . GLN A 1 261 ? 4.734 -11.352 -20.453 1 95.38 261 GLN A CA 1
ATOM 2008 C C . GLN A 1 261 ? 3.486 -10.477 -20.391 1 95.38 261 GLN A C 1
ATOM 2010 O O . GLN A 1 261 ? 3.523 -9.305 -20.766 1 95.38 261 GLN A O 1
ATOM 2015 N N . ILE A 1 262 ? 2.414 -11.062 -20 1 94.19 262 ILE A N 1
ATOM 2016 C CA . ILE A 1 262 ? 1.208 -10.281 -19.75 1 94.19 262 ILE A CA 1
ATOM 2017 C C . ILE A 1 262 ? 1.375 -9.461 -18.469 1 94.19 262 ILE A C 1
ATOM 2019 O O . ILE A 1 262 ? 1.568 -10.023 -17.391 1 94.19 262 ILE A O 1
ATOM 2023 N N . GLY A 1 263 ? 1.308 -8.156 -18.562 1 94.75 263 GLY A N 1
ATOM 2024 C CA . GLY A 1 263 ? 1.535 -7.281 -17.438 1 94.75 263 GLY A CA 1
ATOM 2025 C C . GLY A 1 263 ? 0.368 -7.246 -16.469 1 94.75 263 GLY A C 1
ATOM 2026 O O . GLY A 1 263 ? 0.542 -7.48 -15.266 1 94.75 263 GLY A O 1
ATOM 2027 N N . ASP A 1 264 ? -0.824 -6.91 -17.016 1 95.5 264 ASP A N 1
ATOM 2028 C CA . ASP A 1 264 ? -2.035 -6.777 -16.203 1 95.5 264 ASP A CA 1
ATOM 2029 C C . ASP A 1 264 ? -3.275 -7.152 -17.016 1 95.5 264 ASP A C 1
ATOM 2031 O O . ASP A 1 264 ? -3.379 -6.816 -18.188 1 95.5 264 ASP A O 1
ATOM 2035 N N . ILE A 1 265 ? -4.078 -7.957 -16.406 1 94.62 265 ILE A N 1
ATOM 2036 C CA . ILE A 1 265 ? -5.43 -8.172 -16.922 1 94.62 265 ILE A CA 1
ATOM 2037 C C . ILE A 1 265 ? -6.445 -7.508 -15.992 1 94.62 265 ILE A C 1
ATOM 2039 O O . ILE A 1 265 ? -6.598 -7.91 -14.836 1 94.62 265 ILE A O 1
ATOM 2043 N N . GLN A 1 266 ? -7.062 -6.449 -16.406 1 95.44 266 GLN A N 1
ATOM 2044 C CA . GLN A 1 266 ? -8.188 -5.844 -15.703 1 95.44 266 GLN A CA 1
ATOM 2045 C C . GLN A 1 266 ? -9.523 -6.309 -16.297 1 95.44 266 GLN A C 1
ATOM 2047 O O . GLN A 1 266 ? -9.758 -6.156 -17.5 1 95.44 266 GLN A O 1
ATOM 2052 N N . MET A 1 267 ? -10.352 -6.945 -15.492 1 93 267 MET A N 1
ATOM 2053 C CA . MET A 1 267 ? -11.625 -7.473 -15.977 1 93 267 MET A CA 1
ATOM 2054 C C . MET A 1 267 ? -12.734 -7.215 -14.969 1 93 267 MET A C 1
ATOM 2056 O O . MET A 1 267 ? -12.5 -7.223 -13.758 1 93 267 MET A O 1
ATOM 2060 N N . ARG A 1 268 ? -13.93 -6.938 -15.461 1 93.38 268 ARG A N 1
ATOM 2061 C CA . ARG A 1 268 ? -15.102 -6.723 -14.617 1 93.38 268 ARG A CA 1
ATOM 2062 C C . ARG A 1 268 ? -16.375 -7.152 -15.328 1 93.38 268 ARG A C 1
ATOM 2064 O O . ARG A 1 268 ? -16.406 -7.262 -16.562 1 93.38 268 ARG A O 1
ATOM 2071 N N . PRO A 1 269 ? -17.391 -7.438 -14.5 1 90.94 269 PRO A N 1
ATOM 2072 C CA . PRO A 1 269 ? -18.688 -7.66 -15.156 1 90.94 269 PRO A CA 1
ATOM 2073 C C . PRO A 1 269 ? -19.078 -6.504 -16.062 1 90.94 269 PRO A C 1
ATOM 2075 O O . PRO A 1 269 ? -18.844 -5.34 -15.742 1 90.94 269 PRO A O 1
ATOM 2078 N N . THR A 1 270 ? -19.719 -6.879 -17.141 1 88.69 270 THR A N 1
ATOM 2079 C CA . THR A 1 270 ? -20.109 -5.871 -18.125 1 88.69 270 THR A CA 1
ATOM 2080 C C . THR A 1 270 ? -21.031 -4.836 -17.5 1 88.69 270 THR A C 1
ATOM 2082 O O . THR A 1 270 ? -21.047 -3.674 -17.922 1 88.69 270 THR A O 1
ATOM 2085 N N . GLU A 1 271 ? -21.703 -5.254 -16.453 1 87.19 271 GLU A N 1
ATOM 2086 C CA . GLU A 1 271 ? -22.688 -4.371 -15.844 1 87.19 271 GLU A CA 1
ATOM 2087 C C . GLU A 1 271 ? -22.094 -3.58 -14.688 1 87.19 271 GLU A C 1
ATOM 2089 O O . GLU A 1 271 ? -22.734 -2.699 -14.125 1 87.19 271 GLU A O 1
ATOM 2094 N N . GLN A 1 272 ? -20.875 -3.889 -14.383 1 89 272 GLN A N 1
ATOM 2095 C CA . GLN A 1 272 ? -20.25 -3.197 -13.266 1 89 272 GLN A CA 1
ATOM 2096 C C . GLN A 1 272 ? -19.75 -1.814 -13.688 1 89 272 GLN A C 1
ATOM 2098 O O . GLN A 1 272 ? -19.016 -1.682 -14.664 1 89 272 GLN A O 1
ATOM 2103 N N . ILE A 1 273 ? -20.125 -0.693 -12.977 1 73.5 273 ILE A N 1
ATOM 2104 C CA . ILE A 1 273 ? -19.828 0.69 -13.336 1 73.5 273 ILE A CA 1
ATOM 2105 C C . ILE A 1 273 ? -18.344 0.978 -13.102 1 73.5 273 ILE A C 1
ATOM 2107 O O . ILE A 1 273 ? -17.703 1.635 -13.922 1 73.5 273 ILE A O 1
ATOM 2111 N N . SER A 1 274 ? -17.875 0.661 -11.906 1 69.06 274 SER A N 1
ATOM 2112 C CA . SER A 1 274 ? -16.484 0.922 -11.562 1 69.06 274 SER A CA 1
ATOM 2113 C C . SER A 1 274 ? -15.852 -0.277 -10.859 1 69.06 274 SER A C 1
ATOM 2115 O O . SER A 1 274 ? -16.562 -1.087 -10.25 1 69.06 274 SER A O 1
ATOM 2117 N N . MET B 1 1 ? 44.531 51.594 -8.938 1 22.53 1 MET B N 1
ATOM 2118 C CA . MET B 1 1 ? 43.938 52.25 -7.793 1 22.53 1 MET B CA 1
ATOM 2119 C C . MET B 1 1 ? 42.438 51.938 -7.727 1 22.53 1 MET B C 1
ATOM 2121 O O . MET B 1 1 ? 41.656 52.469 -8.523 1 22.53 1 MET B O 1
ATOM 2125 N N . TRP B 1 2 ? 42.062 50.688 -7.633 1 21.44 2 TRP B N 1
ATOM 2126 C CA . TRP B 1 2 ? 41.188 49.531 -7.816 1 21.44 2 TRP B CA 1
ATOM 2127 C C . TRP B 1 2 ? 40 49.594 -6.891 1 21.44 2 TRP B C 1
ATOM 2129 O O . TRP B 1 2 ? 40.125 49.531 -5.668 1 21.44 2 TRP B O 1
ATOM 2139 N N . ARG B 1 3 ? 39.062 50.531 -7.172 1 23.61 3 ARG B N 1
ATOM 2140 C CA . ARG B 1 3 ? 37.938 51.094 -6.438 1 23.61 3 ARG B CA 1
ATOM 2141 C C . ARG B 1 3 ? 37.031 50 -5.898 1 23.61 3 ARG B C 1
ATOM 2143 O O . ARG B 1 3 ? 36.969 48.906 -6.473 1 23.61 3 ARG B O 1
ATOM 2150 N N . LYS B 1 4 ? 36.594 50.094 -4.641 1 24.22 4 LYS B N 1
ATOM 2151 C CA . LYS B 1 4 ? 35.781 49.5 -3.564 1 24.22 4 LYS B CA 1
ATOM 2152 C C . LYS B 1 4 ? 34.406 49.062 -4.074 1 24.22 4 LYS B C 1
ATOM 2154 O O . LYS B 1 4 ? 33.562 49.906 -4.395 1 24.22 4 LYS B O 1
ATOM 2159 N N . LEU B 1 5 ? 34.344 48.125 -4.988 1 22.36 5 LEU B N 1
ATOM 2160 C CA . LEU B 1 5 ? 33.156 47.625 -5.668 1 22.36 5 LEU B CA 1
ATOM 2161 C C . LEU B 1 5 ? 32.125 47.094 -4.664 1 22.36 5 LEU B C 1
ATOM 2163 O O . LEU B 1 5 ? 32.281 46.031 -4.105 1 22.36 5 LEU B O 1
ATOM 2167 N N . CYS B 1 6 ? 31.75 47.844 -3.596 1 20.66 6 CYS B N 1
ATOM 2168 C CA . CYS B 1 6 ? 30.859 47.656 -2.459 1 20.66 6 CYS B CA 1
ATOM 2169 C C . CYS B 1 6 ? 29.469 47.219 -2.92 1 20.66 6 CYS B C 1
ATOM 2171 O O . CYS B 1 6 ? 28.672 48.062 -3.361 1 20.66 6 CYS B O 1
ATOM 2173 N N . PRO B 1 7 ? 29.391 46.188 -3.762 1 21.64 7 PRO B N 1
ATOM 2174 C CA . PRO B 1 7 ? 28.156 45.625 -4.289 1 21.64 7 PRO B CA 1
ATOM 2175 C C . PRO B 1 7 ? 27.141 45.312 -3.193 1 21.64 7 PRO B C 1
ATOM 2177 O O . PRO B 1 7 ? 27.516 44.844 -2.111 1 21.64 7 PRO B O 1
ATOM 2180 N N . ASP B 1 8 ? 25.703 45.75 -3.158 1 20.45 8 ASP B N 1
ATOM 2181 C CA . ASP B 1 8 ? 24.422 46.25 -2.693 1 20.45 8 ASP B CA 1
ATOM 2182 C C . ASP B 1 8 ? 23.484 45.125 -2.27 1 20.45 8 ASP B C 1
ATOM 2184 O O . ASP B 1 8 ? 23.719 43.969 -2.615 1 20.45 8 ASP B O 1
ATOM 2188 N N . ALA B 1 9 ? 22.141 45.375 -1.719 1 21.53 9 ALA B N 1
ATOM 2189 C CA . ALA B 1 9 ? 20.828 45 -1.233 1 21.53 9 ALA B CA 1
ATOM 2190 C C . ALA B 1 9 ? 20.156 44 -2.164 1 21.53 9 ALA B C 1
ATOM 2192 O O . ALA B 1 9 ? 19.062 44.25 -2.682 1 21.53 9 ALA B O 1
ATOM 2193 N N . ARG B 1 10 ? 20.75 43.281 -3.062 1 25.28 10 ARG B N 1
ATOM 2194 C CA . ARG B 1 10 ? 20.438 42.25 -4.059 1 25.28 10 ARG B CA 1
ATOM 2195 C C . ARG B 1 10 ? 20.016 40.938 -3.395 1 25.28 10 ARG B C 1
ATOM 2197 O O . ARG B 1 10 ? 20.25 39.875 -3.938 1 25.28 10 ARG B O 1
ATOM 2204 N N . LEU B 1 11 ? 20.156 40.875 -2.137 1 22.73 11 LEU B N 1
ATOM 2205 C CA . LEU B 1 11 ? 19.703 39.625 -1.539 1 22.73 11 LEU B CA 1
ATOM 2206 C C . LEU B 1 11 ? 18.266 39.312 -1.96 1 22.73 11 LEU B C 1
ATOM 2208 O O . LEU B 1 11 ? 17.375 40.125 -1.834 1 22.73 11 LEU B O 1
ATOM 2212 N N . SER B 1 12 ? 18.047 38.5 -2.877 1 20.89 12 SER B N 1
ATOM 2213 C CA . SER B 1 12 ? 16.812 38.188 -3.588 1 20.89 12 SER B CA 1
ATOM 2214 C C . SER B 1 12 ? 15.641 38.062 -2.623 1 20.89 12 SER B C 1
ATOM 2216 O O . SER B 1 12 ? 15.766 37.406 -1.577 1 20.89 12 SER B O 1
ATOM 2218 N N . LYS B 1 13 ? 14.789 39.031 -2.516 1 24.45 13 LYS B N 1
ATOM 2219 C CA . LYS B 1 13 ? 13.477 39.281 -1.943 1 24.45 13 LYS B CA 1
ATOM 2220 C C . LYS B 1 13 ? 12.547 38.094 -2.135 1 24.45 13 LYS B C 1
ATOM 2222 O O . LYS B 1 13 ? 11.984 37.906 -3.217 1 24.45 13 LYS B O 1
ATOM 2227 N N . GLY B 1 14 ? 12.969 36.969 -1.949 1 22.8 14 GLY B N 1
ATOM 2228 C CA . GLY B 1 14 ? 12.062 35.844 -1.949 1 22.8 14 GLY B CA 1
ATOM 2229 C C . GLY B 1 14 ? 10.695 36.156 -1.365 1 22.8 14 GLY B C 1
ATOM 2230 O O . GLY B 1 14 ? 10.586 37 -0.466 1 22.8 14 GLY B O 1
ATOM 2231 N N . ILE B 1 15 ? 9.68 36.031 -2.275 1 23.08 15 ILE B N 1
ATOM 2232 C CA . ILE B 1 15 ? 8.281 36.375 -2.066 1 23.08 15 ILE B CA 1
ATOM 2233 C C . ILE B 1 15 ? 7.824 35.906 -0.689 1 23.08 15 ILE B C 1
ATOM 2235 O O . ILE B 1 15 ? 7.945 34.719 -0.363 1 23.08 15 ILE B O 1
ATOM 2239 N N . CYS B 1 16 ? 8.094 36.625 0.316 1 22.66 16 CYS B N 1
ATOM 2240 C CA . CYS B 1 16 ? 7.328 36.531 1.553 1 22.66 16 CYS B CA 1
ATOM 2241 C C . CYS B 1 16 ? 5.84 36.406 1.262 1 22.66 16 CYS B C 1
ATOM 2243 O O . CYS B 1 16 ? 5.191 37.375 0.848 1 22.66 16 CYS B O 1
ATOM 2245 N N . LEU B 1 17 ? 5.543 35.5 0.395 1 24.38 17 LEU B N 1
ATOM 2246 C CA . LEU B 1 17 ? 4.102 35.469 0.179 1 24.38 17 LEU B CA 1
ATOM 2247 C C . LEU B 1 17 ? 3.35 35.5 1.506 1 24.38 17 LEU B C 1
ATOM 2249 O O . LEU B 1 17 ? 3.514 34.625 2.344 1 24.38 17 LEU B O 1
ATOM 2253 N N . SER B 1 18 ? 3.273 36.625 2.08 1 24.22 18 SER B N 1
ATOM 2254 C CA . SER B 1 18 ? 2.238 36.938 3.064 1 24.22 18 SER B CA 1
ATOM 2255 C C . SER B 1 18 ? 0.89 36.344 2.639 1 24.22 18 SER B C 1
ATOM 2257 O O . SER B 1 18 ? 0.244 36.875 1.732 1 24.22 18 SER B O 1
ATOM 2259 N N . VAL B 1 19 ? 0.909 35.125 2.291 1 27.66 19 VAL B N 1
ATOM 2260 C CA . VAL B 1 19 ? -0.434 34.688 1.936 1 27.66 19 VAL B CA 1
ATOM 2261 C C . VAL B 1 19 ? -1.387 34.938 3.104 1 27.66 19 VAL B C 1
ATOM 2263 O O . VAL B 1 19 ? -1.516 34.094 3.996 1 27.66 19 VAL B O 1
ATOM 2266 N N . VAL B 1 20 ? -1.202 35.969 3.887 1 27.62 20 VAL B N 1
ATOM 2267 C CA . VAL B 1 20 ? -2.311 36.312 4.773 1 27.62 20 VAL B CA 1
ATOM 2268 C C . VAL B 1 20 ? -3.58 36.531 3.955 1 27.62 20 VAL B C 1
ATOM 2270 O O . VAL B 1 20 ? -3.65 37.438 3.139 1 27.62 20 VAL B O 1
ATOM 2273 N N . SER B 1 21 ? -4.145 35.531 3.359 1 27.44 21 SER B N 1
ATOM 2274 C CA . SER B 1 21 ? -5.469 36.031 3.045 1 27.44 21 SER B CA 1
ATOM 2275 C C . SER B 1 21 ? -6.023 36.875 4.203 1 27.44 21 SER B C 1
ATOM 2277 O O . SER B 1 21 ? -5.906 36.469 5.363 1 27.44 21 SER B O 1
ATOM 2279 N N . PRO B 1 22 ? -6.246 38.125 4.117 1 28.77 22 PRO B N 1
ATOM 2280 C CA . PRO B 1 22 ? -6.828 38.969 5.164 1 28.77 22 PRO B CA 1
ATOM 2281 C C . PRO B 1 22 ? -7.949 38.25 5.93 1 28.77 22 PRO B C 1
ATOM 2283 O O . PRO B 1 22 ? -8.172 38.531 7.109 1 28.77 22 PRO B O 1
ATOM 2286 N N . GLU B 1 23 ? -8.852 37.625 5.234 1 30.23 23 GLU B N 1
ATOM 2287 C CA . GLU B 1 23 ? -10.086 37.188 5.875 1 30.23 23 GLU B CA 1
ATOM 2288 C C . GLU B 1 23 ? -9.891 35.844 6.586 1 30.23 23 GLU B C 1
ATOM 2290 O O . GLU B 1 23 ? -10.852 35.25 7.07 1 30.23 23 GLU B O 1
ATOM 2295 N N . MET B 1 24 ? -8.961 35.062 6.211 1 32.34 24 MET B N 1
ATOM 2296 C CA . MET B 1 24 ? -8.93 33.938 7.129 1 32.34 24 MET B CA 1
ATOM 2297 C C . MET B 1 24 ? -8.555 34.375 8.539 1 32.34 24 MET B C 1
ATOM 2299 O O . MET B 1 24 ? -7.465 34.938 8.75 1 32.34 24 MET B O 1
ATOM 2303 N N . PRO B 1 25 ? -9.445 34.812 9.375 1 29.86 25 PRO B N 1
ATOM 2304 C CA . PRO B 1 25 ? -9.086 35.188 10.75 1 29.86 25 PRO B CA 1
ATOM 2305 C C . PRO B 1 25 ? -8.008 34.281 11.336 1 29.86 25 PRO B C 1
ATOM 2307 O O . PRO B 1 25 ? -8.133 33.062 11.281 1 29.86 25 PRO B O 1
ATOM 2310 N N . CYS B 1 26 ? -6.758 34.531 11.023 1 32.94 26 CYS B N 1
ATOM 2311 C CA . CYS B 1 26 ? -5.645 34.031 11.836 1 32.94 26 CYS B CA 1
ATOM 2312 C C . CYS B 1 26 ? -6.043 33.938 13.297 1 32.94 26 CYS B C 1
ATOM 2314 O O . CYS B 1 26 ? -5.195 34.031 14.188 1 32.94 26 CYS B O 1
ATOM 2316 N N . THR B 1 27 ? -7.242 34.25 13.578 1 32.97 27 THR B N 1
ATOM 2317 C CA . THR B 1 27 ? -7.434 34.344 15.016 1 32.97 27 THR B CA 1
ATOM 2318 C C . THR B 1 27 ? -6.984 33.062 15.711 1 32.97 27 THR B C 1
ATOM 2320 O O . THR B 1 27 ? -6.523 33.094 16.859 1 32.97 27 THR B O 1
ATOM 2323 N N . SER B 1 28 ? -7.699 31.797 15.453 1 35.25 28 SER B N 1
ATOM 2324 C CA . SER B 1 28 ? -7.555 30.719 16.406 1 35.25 28 SER B CA 1
ATOM 2325 C C . SER B 1 28 ? -6.344 29.844 16.078 1 35.25 28 SER B C 1
ATOM 2327 O O . SER B 1 28 ? -5.984 29.688 14.914 1 35.25 28 SER B O 1
ATOM 2329 N N . SER B 1 29 ? -5.355 29.734 17.047 1 38.78 29 SER B N 1
ATOM 2330 C CA . SER B 1 29 ? -4.133 28.953 17.188 1 38.78 29 SER B CA 1
ATOM 2331 C C . SER B 1 29 ? -4.273 27.578 16.562 1 38.78 29 SER B C 1
ATOM 2333 O O . SER B 1 29 ? -4.965 26.703 17.094 1 38.78 29 SER B O 1
ATOM 2335 N N . ARG B 1 30 ? -4.5 27.594 15.305 1 44.53 30 ARG B N 1
ATOM 2336 C CA . ARG B 1 30 ? -4.668 26.266 14.711 1 44.53 30 ARG B CA 1
ATOM 2337 C C . ARG B 1 30 ? -3.338 25.531 14.625 1 44.53 30 ARG B C 1
ATOM 2339 O O . ARG B 1 30 ? -2.303 26.141 14.344 1 44.53 30 ARG B O 1
ATOM 2346 N N . TRP B 1 31 ? -3.182 24.391 15.586 1 43.47 31 TRP B N 1
ATOM 2347 C CA . TRP B 1 31 ? -1.992 23.562 15.758 1 43.47 31 TRP B CA 1
ATOM 2348 C C . TRP B 1 31 ? -1.812 22.625 14.578 1 43.47 31 TRP B C 1
ATOM 2350 O O . TRP B 1 31 ? -2.777 22.016 14.102 1 43.47 31 TRP B O 1
ATOM 2360 N N . CYS B 1 32 ? -0.766 23.062 13.594 1 47.38 32 CYS B N 1
ATOM 2361 C CA . CYS B 1 32 ? -0.34 22.172 12.523 1 47.38 32 CYS B CA 1
ATOM 2362 C C . CYS B 1 32 ? 0.637 21.125 13.047 1 47.38 32 CYS B C 1
ATOM 2364 O O . CYS B 1 32 ? 1.529 21.438 13.836 1 47.38 32 CYS B O 1
ATOM 2366 N N . TRP B 1 33 ? 0.249 19.719 13.102 1 46.59 33 TRP B N 1
ATOM 2367 C CA . TRP B 1 33 ? 1.128 18.641 13.523 1 46.59 33 TRP B CA 1
ATOM 2368 C C . TRP B 1 33 ? 1.837 18.016 12.328 1 46.59 33 TRP B C 1
ATOM 2370 O O . TRP B 1 33 ? 1.212 17.75 11.305 1 46.59 33 TRP B O 1
ATOM 2380 N N . ALA B 1 34 ? 3.16 18.453 12.055 1 46.56 34 ALA B N 1
ATOM 2381 C CA . ALA B 1 34 ? 3.934 17.781 11.008 1 46.56 34 ALA B CA 1
ATOM 2382 C C . ALA B 1 34 ? 4.809 16.688 11.602 1 46.56 34 ALA B C 1
ATOM 2384 O O . ALA B 1 34 ? 5.508 16.891 12.594 1 46.56 34 ALA B O 1
ATOM 2385 N N . LEU B 1 35 ? 4.48 15.352 11.328 1 43.16 35 LEU B N 1
ATOM 2386 C CA . LEU B 1 35 ? 5.305 14.219 11.719 1 43.16 35 LEU B CA 1
ATOM 2387 C C . LEU B 1 35 ? 6.484 14.039 10.773 1 43.16 35 LEU B C 1
ATOM 2389 O O . LEU B 1 35 ? 6.297 13.883 9.562 1 43.16 35 LEU B O 1
ATOM 2393 N N . SER B 1 36 ? 7.688 14.82 10.891 1 41.84 36 SER B N 1
ATOM 2394 C CA . SER B 1 36 ? 8.758 14.781 9.898 1 41.84 36 SER B CA 1
ATOM 2395 C C . SER B 1 36 ? 9.93 13.93 10.383 1 41.84 36 SER B C 1
ATOM 2397 O O . SER B 1 36 ? 10.219 13.891 11.586 1 41.84 36 SER B O 1
ATOM 2399 N N . TYR B 1 37 ? 10.125 12.641 9.828 1 40.81 37 TYR B N 1
ATOM 2400 C CA . TYR B 1 37 ? 11.508 12.203 9.914 1 40.81 37 TYR B CA 1
ATOM 2401 C C . TYR B 1 37 ? 12.375 12.906 8.875 1 40.81 37 TYR B C 1
ATOM 2403 O O . TYR B 1 37 ? 11.93 13.141 7.746 1 40.81 37 TYR B O 1
ATOM 2411 N N . PRO B 1 38 ? 13.625 13.297 9.164 1 39.81 38 PRO B N 1
ATOM 2412 C CA . PRO B 1 38 ? 14.906 14.008 9.078 1 39.81 38 PRO B CA 1
ATOM 2413 C C . PRO B 1 38 ? 14.789 15.344 8.352 1 39.81 38 PRO B C 1
ATOM 2415 O O . PRO B 1 38 ? 15.805 15.922 7.945 1 39.81 38 PRO B O 1
ATOM 2418 N N . ALA B 1 39 ? 13.711 15.617 7.703 1 40.66 39 ALA B N 1
ATOM 2419 C CA . ALA B 1 39 ? 13.891 16.891 7.016 1 40.66 39 ALA B CA 1
ATOM 2420 C C . ALA B 1 39 ? 13.898 18.062 8.008 1 40.66 39 ALA B C 1
ATOM 2422 O O . ALA B 1 39 ? 13.266 17.984 9.062 1 40.66 39 ALA B O 1
ATOM 2423 N N . PRO B 1 40 ? 14.859 18.953 7.789 1 41.44 40 PRO B N 1
ATOM 2424 C CA . PRO B 1 40 ? 14.992 20.078 8.727 1 41.44 40 PRO B CA 1
ATOM 2425 C C . PRO B 1 40 ? 13.688 20.859 8.891 1 41.44 40 PRO B C 1
ATOM 2427 O O . PRO B 1 40 ? 13.125 21.344 7.902 1 41.44 40 PRO B O 1
ATOM 2430 N N . PRO B 1 41 ? 12.953 20.609 9.906 1 45.25 41 PRO B N 1
ATOM 2431 C CA . PRO B 1 41 ? 11.812 21.406 10.344 1 45.25 41 PRO B CA 1
ATOM 2432 C C . PRO B 1 41 ? 12.086 22.906 10.281 1 45.25 41 PRO B C 1
ATOM 2434 O O . PRO B 1 41 ? 11.148 23.719 10.273 1 45.25 41 PRO B O 1
ATOM 2437 N N . VAL B 1 42 ? 13.406 23.156 10.172 1 43.69 42 VAL B N 1
ATOM 2438 C CA . VAL B 1 42 ? 13.75 24.562 10.297 1 43.69 42 VAL B CA 1
ATOM 2439 C C . VAL B 1 42 ? 13.102 25.359 9.164 1 43.69 42 VAL B C 1
ATOM 2441 O O . VAL B 1 42 ? 12.562 26.438 9.383 1 43.69 42 VAL B O 1
ATOM 2444 N N . ALA B 1 43 ? 13.172 24.656 8.047 1 48.38 43 ALA B N 1
ATOM 2445 C CA . ALA B 1 43 ? 12.633 25.422 6.926 1 48.38 43 ALA B CA 1
ATOM 2446 C C . ALA B 1 43 ? 11.125 25.625 7.078 1 48.38 43 ALA B C 1
ATOM 2448 O O . ALA B 1 43 ? 10.602 26.688 6.711 1 48.38 43 ALA B O 1
ATOM 2449 N N . TRP B 1 44 ? 10.609 24.625 7.785 1 51.28 44 TRP B N 1
ATOM 2450 C CA . TRP B 1 44 ? 9.172 24.766 8 1 51.28 44 TRP B CA 1
ATOM 2451 C C . TRP B 1 44 ? 8.875 25.875 9.008 1 51.28 44 TRP B C 1
ATOM 2453 O O . TRP B 1 44 ? 7.93 26.641 8.836 1 51.28 44 TRP B O 1
ATOM 2463 N N . CYS B 1 45 ? 9.789 25.859 9.938 1 48.88 45 CYS B N 1
ATOM 2464 C CA . CYS B 1 45 ? 9.602 26.828 11.016 1 48.88 45 CYS B CA 1
ATOM 2465 C C . CYS B 1 45 ? 9.805 28.25 10.508 1 48.88 45 CYS B C 1
ATOM 2467 O O . CYS B 1 45 ? 9.141 29.172 10.961 1 48.88 45 CYS B O 1
ATOM 2469 N N . SER B 1 46 ? 10.82 28.281 9.664 1 47.78 46 SER B N 1
ATOM 2470 C CA . SER B 1 46 ? 11.078 29.625 9.164 1 47.78 46 SER B CA 1
ATOM 2471 C C . SER B 1 46 ? 9.883 30.156 8.367 1 47.78 46 SER B C 1
ATOM 2473 O O . SER B 1 46 ? 9.648 31.359 8.328 1 47.78 46 SER B O 1
ATOM 2475 N N . HIS B 1 47 ? 9.242 29.188 7.832 1 46.81 47 HIS B N 1
ATOM 2476 C CA . HIS B 1 47 ? 8.109 29.625 7.016 1 46.81 47 HIS B CA 1
ATOM 2477 C C . HIS B 1 47 ? 6.809 29.562 7.805 1 46.81 47 HIS B C 1
ATOM 2479 O O . HIS B 1 47 ? 5.848 30.266 7.469 1 46.81 47 HIS B O 1
ATOM 2485 N N . ALA B 1 48 ? 6.906 28.734 8.812 1 46.25 48 ALA B N 1
ATOM 2486 C CA . ALA B 1 48 ? 5.738 28.656 9.688 1 46.25 48 ALA B CA 1
ATOM 2487 C C . ALA B 1 48 ? 5.477 30 10.375 1 46.25 48 ALA B C 1
ATOM 2489 O O . ALA B 1 48 ? 4.352 30.266 10.797 1 46.25 48 ALA B O 1
ATOM 2490 N N . SER B 1 49 ? 6.566 30.656 10.641 1 42.06 49 SER B N 1
ATOM 2491 C CA . SER B 1 49 ? 6.309 32 11.164 1 42.06 49 SER B CA 1
ATOM 2492 C C . SER B 1 49 ? 5.219 32.719 10.367 1 42.06 49 SER B C 1
ATOM 2494 O O . SER B 1 49 ? 4.602 33.656 10.852 1 42.06 49 SER B O 1
ATOM 2496 N N . VAL B 1 50 ? 5.305 32.344 9.227 1 38.72 50 VAL B N 1
ATOM 2497 C CA . VAL B 1 50 ? 4.25 33 8.453 1 38.72 50 VAL B CA 1
ATOM 2498 C C . VAL B 1 50 ? 2.883 32.5 8.93 1 38.72 50 VAL B C 1
ATOM 2500 O O . VAL B 1 50 ? 1.874 33.188 8.742 1 38.72 50 VAL B O 1
ATOM 2503 N N . LEU B 1 51 ? 3.07 31.188 9.391 1 42.16 51 LEU B N 1
ATOM 2504 C CA . LEU B 1 51 ? 1.773 30.766 9.898 1 42.16 51 LEU B CA 1
ATOM 2505 C C . LEU B 1 51 ? 1.604 31.172 11.359 1 42.16 51 LEU B C 1
ATOM 2507 O O . LEU B 1 51 ? 2.504 30.953 12.172 1 42.16 51 LEU B O 1
ATOM 2511 N N . SER B 1 52 ? 1.327 32.406 11.609 1 42.12 52 SER B N 1
ATOM 2512 C CA . SER B 1 52 ? 1.069 32.906 12.953 1 42.12 52 SER B CA 1
ATOM 2513 C C . SER B 1 52 ? 0.678 31.766 13.891 1 42.12 52 SER B C 1
ATOM 2515 O O . SER B 1 52 ? 0.379 32 15.07 1 42.12 52 SER B O 1
ATOM 2517 N N . GLN B 1 53 ? 0.568 30.484 13.391 1 45.28 53 GLN B N 1
ATOM 2518 C CA . GLN B 1 53 ? -0.065 29.406 14.148 1 45.28 53 GLN B CA 1
ATOM 2519 C C . GLN B 1 53 ? 0.979 28.484 14.773 1 45.28 53 GLN B C 1
ATOM 2521 O O . GLN B 1 53 ? 2.111 28.406 14.289 1 45.28 53 GLN B O 1
ATOM 2526 N N . SER B 1 54 ? 0.75 28.266 16.156 1 45.81 54 SER B N 1
ATOM 2527 C CA . SER B 1 54 ? 1.577 27.328 16.906 1 45.81 54 SER B CA 1
ATOM 2528 C C . SER B 1 54 ? 1.777 26.031 16.141 1 45.81 54 SER B C 1
ATOM 2530 O O . SER B 1 54 ? 0.834 25.5 15.555 1 45.81 54 SER B O 1
ATOM 2532 N N . LEU B 1 55 ? 2.973 25.875 15.656 1 51.31 55 LEU B N 1
ATOM 2533 C CA . LEU B 1 55 ? 3.367 24.656 14.969 1 51.31 55 LEU B CA 1
ATOM 2534 C C . LEU B 1 55 ? 3.945 23.641 15.953 1 51.31 55 LEU B C 1
ATOM 2536 O O . LEU B 1 55 ? 4.805 23.984 16.766 1 51.31 55 LEU B O 1
ATOM 2540 N N . VAL B 1 56 ? 3.141 22.562 16.359 1 49.12 56 VAL B N 1
ATOM 2541 C CA . VAL B 1 56 ? 3.729 21.469 17.109 1 49.12 56 VAL B CA 1
ATOM 2542 C C . VAL B 1 56 ? 4.445 20.516 16.156 1 49.12 56 VAL B C 1
ATOM 2544 O O . VAL B 1 56 ? 3.861 20.062 15.172 1 49.12 56 VAL B O 1
ATOM 2547 N N . LEU B 1 57 ? 5.73 20.625 16.094 1 50.78 57 LEU B N 1
ATOM 2548 C CA . LEU B 1 57 ? 6.539 19.719 15.281 1 50.78 57 LEU B CA 1
ATOM 2549 C C . LEU B 1 57 ? 6.941 18.484 16.078 1 50.78 57 LEU B C 1
ATOM 2551 O O . LEU B 1 57 ? 7.363 18.594 17.234 1 50.78 57 LEU B O 1
ATOM 2555 N N . LEU B 1 58 ? 6.379 17.328 15.539 1 46.75 58 LEU B N 1
ATOM 2556 C CA . LEU B 1 58 ? 6.664 16.062 16.188 1 46.75 58 LEU B CA 1
ATOM 2557 C C . LEU B 1 58 ? 7.812 15.336 15.5 1 46.75 58 LEU B C 1
ATOM 2559 O O . LEU B 1 58 ? 7.871 15.297 14.266 1 46.75 58 LEU B O 1
ATOM 2563 N N . SER B 1 59 ? 9.156 15.586 15.867 1 49.72 59 SER B N 1
ATOM 2564 C CA . SER B 1 59 ? 10.133 14.586 15.445 1 49.72 59 SER B CA 1
ATOM 2565 C C . SER B 1 59 ? 10.984 14.117 16.625 1 49.72 59 SER B C 1
ATOM 2567 O O . SER B 1 59 ? 11.117 14.82 17.625 1 49.72 59 SER B O 1
ATOM 2569 N N . TRP B 1 60 ? 11.141 12.805 16.688 1 44.28 60 TRP B N 1
ATOM 2570 C CA . TRP B 1 60 ? 12.078 12.242 17.641 1 44.28 60 TRP B CA 1
ATOM 2571 C C . TRP B 1 60 ? 13.305 13.148 17.797 1 44.28 60 TRP B C 1
ATOM 2573 O O . TRP B 1 60 ? 13.781 13.367 18.906 1 44.28 60 TRP B O 1
ATOM 2583 N N . THR B 1 61 ? 13.812 13.43 16.703 1 44.94 61 THR B N 1
ATOM 2584 C CA . THR B 1 61 ? 15.164 13.953 16.734 1 44.94 61 THR B CA 1
ATOM 2585 C C . THR B 1 61 ? 15.164 15.422 17.156 1 44.94 61 THR B C 1
ATOM 2587 O O . THR B 1 61 ? 16.234 16.016 17.359 1 44.94 61 THR B O 1
ATOM 2590 N N . TYR B 1 62 ? 13.953 15.961 17.531 1 51.06 62 TYR B N 1
ATOM 2591 C CA . TYR B 1 62 ? 14.062 17.391 17.25 1 51.06 62 TYR B CA 1
ATOM 2592 C C . TYR B 1 62 ? 14.109 18.203 18.531 1 51.06 62 TYR B C 1
ATOM 2594 O O . TYR B 1 62 ? 13.883 19.406 18.531 1 51.06 62 TYR B O 1
ATOM 2602 N N . MET B 1 63 ? 14.406 17.641 19.641 1 53.44 63 MET B N 1
ATOM 2603 C CA . MET B 1 63 ? 14.602 18.562 20.75 1 53.44 63 MET B CA 1
ATOM 2604 C C . MET B 1 63 ? 15.523 19.719 20.344 1 53.44 63 MET B C 1
ATOM 2606 O O . MET B 1 63 ? 15.258 20.875 20.672 1 53.44 63 MET B O 1
ATOM 2610 N N . LYS B 1 64 ? 16.422 19.328 19.641 1 57.47 64 LYS B N 1
ATOM 2611 C CA . LYS B 1 64 ? 17.422 20.328 19.234 1 57.47 64 LYS B CA 1
ATOM 2612 C C . LYS B 1 64 ? 16.797 21.359 18.297 1 57.47 64 LYS B C 1
ATOM 2614 O O . LYS B 1 64 ? 17.172 22.531 18.344 1 57.47 64 LYS B O 1
ATOM 2619 N N . LEU B 1 65 ? 15.781 20.969 17.719 1 60.12 65 LEU B N 1
ATOM 2620 C CA . LEU B 1 65 ? 15.188 21.859 16.719 1 60.12 65 LEU B CA 1
ATOM 2621 C C . LEU B 1 65 ? 14.375 22.953 17.391 1 60.12 65 LEU B C 1
ATOM 2623 O O . LEU B 1 65 ? 14.375 24.109 16.922 1 60.12 65 LEU B O 1
ATOM 2627 N N . ALA B 1 66 ? 13.797 22.625 18.484 1 62.34 66 ALA B N 1
ATOM 2628 C CA . ALA B 1 66 ? 12.992 23.625 19.172 1 62.34 66 ALA B CA 1
ATOM 2629 C C . ALA B 1 66 ? 13.859 24.797 19.641 1 62.34 66 ALA B C 1
ATOM 2631 O O . ALA B 1 66 ? 13.484 25.953 19.5 1 62.34 66 ALA B O 1
ATOM 2632 N N . ALA B 1 67 ? 14.984 24.422 20.109 1 64.12 67 ALA B N 1
ATOM 2633 C CA . ALA B 1 67 ? 15.906 25.438 20.594 1 64.12 67 ALA B CA 1
ATOM 2634 C C . ALA B 1 67 ? 16.438 26.297 19.453 1 64.12 67 ALA B C 1
ATOM 2636 O O . ALA B 1 67 ? 16.562 27.516 19.594 1 64.12 67 ALA B O 1
ATOM 2637 N N . GLU B 1 68 ? 16.609 25.656 18.375 1 63.66 68 GLU B N 1
ATOM 2638 C CA . GLU B 1 68 ? 17.141 26.359 17.219 1 63.66 68 GLU B CA 1
ATOM 2639 C C . GLU B 1 68 ? 16.094 27.344 16.656 1 63.66 68 GLU B C 1
ATOM 2641 O O . GLU B 1 68 ? 16.438 28.453 16.25 1 63.66 68 GLU B O 1
ATOM 2646 N N . CYS B 1 69 ? 14.922 26.953 16.656 1 61.78 69 CYS B N 1
ATOM 2647 C CA . CYS B 1 69 ? 13.859 27.797 16.141 1 61.78 69 CYS B CA 1
ATOM 2648 C C . CYS B 1 69 ? 13.625 29 17.047 1 61.78 69 CYS B C 1
ATOM 2650 O O . CYS B 1 69 ? 13.422 30.109 16.547 1 61.78 69 CYS B O 1
ATOM 2652 N N . GLN B 1 70 ? 13.68 28.797 18.375 1 63.81 70 GLN B N 1
ATOM 2653 C CA . GLN B 1 70 ? 13.523 29.891 19.328 1 63.81 70 GLN B CA 1
ATOM 2654 C C . GLN B 1 70 ? 14.648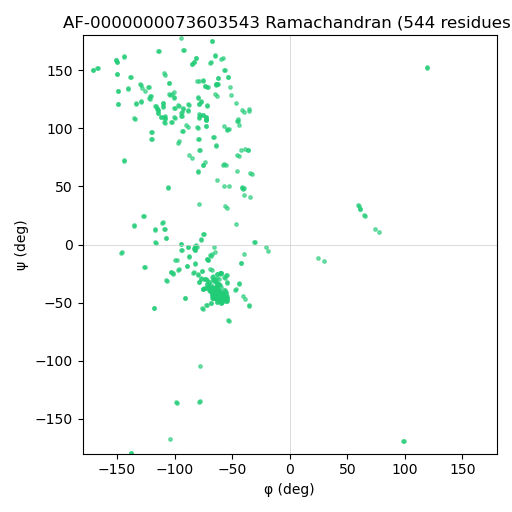 30.906 19.188 1 63.81 70 GLN B C 1
ATOM 2656 O O . GLN B 1 70 ? 14.406 32.125 19.203 1 63.81 70 GLN B O 1
ATOM 2661 N N . SER B 1 71 ? 15.773 30.359 18.953 1 65.5 71 SER B N 1
ATOM 2662 C CA . SER B 1 71 ? 16.938 31.219 18.844 1 65.5 71 SER B CA 1
ATOM 2663 C C . SER B 1 71 ? 16.922 32.031 17.547 1 65.5 71 SER B C 1
ATOM 2665 O O . SER B 1 71 ? 17.422 33.156 17.5 1 65.5 71 SER B O 1
ATOM 2667 N N . ALA B 1 72 ? 16.312 31.406 16.562 1 62.28 72 ALA B N 1
ATOM 2668 C CA . ALA B 1 72 ? 16.281 32.062 15.25 1 62.28 72 ALA B CA 1
ATOM 2669 C C . ALA B 1 72 ? 15.148 33.094 15.18 1 62.28 72 ALA B C 1
ATOM 2671 O O . ALA B 1 72 ? 15.055 33.844 14.211 1 62.28 72 ALA B O 1
ATOM 2672 N N . GLY B 1 73 ? 14.375 33.188 16.266 1 60.38 73 GLY B N 1
ATOM 2673 C CA . GLY B 1 73 ? 13.328 34.219 16.344 1 60.38 73 GLY B CA 1
ATOM 2674 C C . GLY B 1 73 ? 12.094 33.844 15.531 1 60.38 73 GLY B C 1
ATOM 2675 O O . GLY B 1 73 ? 11.352 34.75 15.109 1 60.38 73 GLY B O 1
ATOM 2676 N N . TYR B 1 74 ? 12.078 32.625 15.109 1 59.19 74 TYR B N 1
ATOM 2677 C CA . TYR B 1 74 ? 10.891 32.219 14.367 1 59.19 74 TYR B CA 1
ATOM 2678 C C . TYR B 1 74 ? 9.648 32.281 15.25 1 59.19 74 TYR B C 1
ATOM 2680 O O . TYR B 1 74 ? 9.695 31.922 16.422 1 59.19 74 TYR B O 1
ATOM 2688 N N . PRO B 1 75 ? 8.617 33.094 14.555 1 57.66 75 PRO B N 1
ATOM 2689 C CA . PRO B 1 75 ? 7.379 33.125 15.344 1 57.66 75 PRO B CA 1
ATOM 2690 C C . PRO B 1 75 ? 6.75 31.734 15.508 1 57.66 75 PRO B C 1
ATOM 2692 O O . PRO B 1 75 ? 6.977 30.844 14.68 1 57.66 75 PRO B O 1
ATOM 2695 N N . GLY B 1 76 ? 6.273 31.375 16.641 1 58.59 76 GLY B N 1
ATOM 2696 C CA . GLY B 1 76 ? 5.613 30.109 16.906 1 58.59 76 GLY B CA 1
ATOM 2697 C C . GLY B 1 76 ? 6.312 29.281 17.953 1 58.59 76 GLY B C 1
ATOM 2698 O O . GLY B 1 76 ? 7.43 29.594 18.375 1 58.59 76 GLY B O 1
ATOM 2699 N N . THR B 1 77 ? 5.59 28.547 18.531 1 61.5 77 THR B N 1
ATOM 2700 C CA . THR B 1 77 ? 6.121 27.672 19.578 1 61.5 77 THR B CA 1
ATOM 2701 C C . THR B 1 77 ? 6.316 26.25 19.047 1 61.5 77 THR B C 1
ATOM 2703 O O . THR B 1 77 ? 5.434 25.703 18.391 1 61.5 77 THR B O 1
ATOM 2706 N N . LEU B 1 78 ? 7.574 25.828 19.062 1 67.06 78 LEU B N 1
ATOM 2707 C CA . LEU B 1 78 ? 7.887 24.453 18.719 1 67.06 78 LEU B CA 1
ATOM 2708 C C . LEU B 1 78 ? 7.926 23.578 19.969 1 67.06 78 LEU B C 1
ATOM 2710 O O . LEU B 1 78 ? 8.656 23.875 20.922 1 67.06 78 LEU B O 1
ATOM 2714 N N . ILE B 1 79 ? 7.027 22.594 20.047 1 69.44 79 ILE B N 1
ATOM 2715 C CA . ILE B 1 79 ? 6.992 21.656 21.172 1 69.44 79 ILE B CA 1
ATOM 2716 C C . ILE B 1 79 ? 7.402 20.266 20.703 1 69.44 79 ILE B C 1
ATOM 2718 O O . ILE B 1 79 ? 6.664 19.609 19.969 1 69.44 79 ILE B O 1
ATOM 2722 N N . PRO B 1 80 ? 8.523 19.844 21.109 1 71.75 80 PRO B N 1
ATOM 2723 C CA . PRO B 1 80 ? 8.961 18.5 20.734 1 71.75 80 PRO B CA 1
ATOM 2724 C C . PRO B 1 80 ? 8.211 17.406 21.484 1 71.75 80 PRO B C 1
ATOM 2726 O O . PRO B 1 80 ? 7.895 17.578 22.672 1 71.75 80 PRO B O 1
ATOM 2729 N N . TYR B 1 81 ? 7.832 16.422 20.844 1 74.88 81 TYR B N 1
ATOM 2730 C CA . TYR B 1 81 ? 7.238 15.227 21.438 1 74.88 81 TYR B CA 1
ATOM 2731 C C . TYR B 1 81 ? 7.859 13.969 20.859 1 74.88 81 TYR B C 1
ATOM 2733 O O . TYR B 1 81 ? 7.922 13.805 19.641 1 74.88 81 TYR B O 1
ATOM 2741 N N . LYS B 1 82 ? 8.414 13.188 21.766 1 79.06 82 LYS B N 1
ATOM 2742 C CA . LYS B 1 82 ? 9 11.922 21.312 1 79.06 82 LYS B CA 1
ATOM 2743 C C . LYS B 1 82 ? 7.918 10.875 21.047 1 79.06 82 LYS B C 1
ATOM 2745 O O . LYS B 1 82 ? 7.078 10.617 21.922 1 79.06 82 LYS B O 1
ATOM 2750 N N . CYS B 1 83 ? 7.887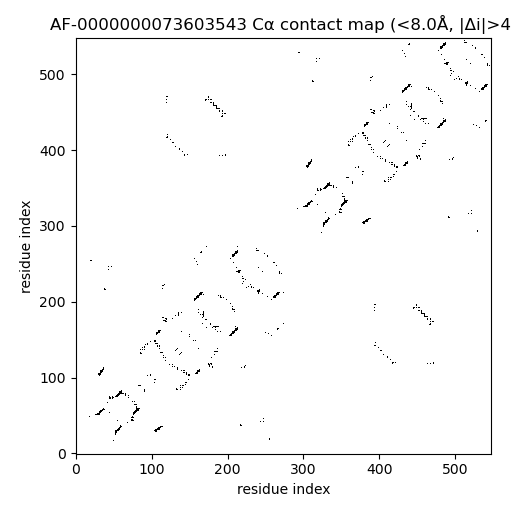 10.336 19.797 1 83.75 83 CYS B N 1
ATOM 2751 C CA . CYS B 1 83 ? 6.898 9.328 19.422 1 83.75 83 CYS B CA 1
ATOM 2752 C C . CYS B 1 83 ? 7.461 8.367 18.375 1 83.75 83 CYS B C 1
ATOM 2754 O O . CYS B 1 83 ? 7.941 8.797 17.328 1 83.75 83 CYS B O 1
ATOM 2756 N N . ASP B 1 84 ? 7.488 7.121 18.719 1 88.38 84 ASP B N 1
ATOM 2757 C CA . ASP B 1 84 ? 7.777 6.102 17.703 1 88.38 84 ASP B CA 1
ATOM 2758 C C . ASP B 1 84 ? 6.547 5.805 16.859 1 88.38 84 ASP B C 1
ATOM 2760 O O . ASP B 1 84 ? 5.602 5.164 17.328 1 88.38 84 ASP B O 1
ATOM 2764 N N . LEU B 1 85 ? 6.574 6.203 15.633 1 90.88 85 LEU B N 1
ATOM 2765 C CA . LEU B 1 85 ? 5.418 6.125 14.742 1 90.88 85 LEU B CA 1
ATOM 2766 C C . LEU B 1 85 ? 5.141 4.684 14.344 1 90.88 85 LEU B C 1
ATOM 2768 O O . LEU B 1 85 ? 4.09 4.387 13.766 1 90.88 85 LEU B O 1
ATOM 2772 N N . SER B 1 86 ? 6.078 3.787 14.625 1 91.81 86 SER B N 1
ATOM 2773 C CA . SER B 1 86 ? 5.809 2.377 14.359 1 91.81 86 SER B CA 1
ATOM 2774 C C . SER B 1 86 ? 5.004 1.748 15.492 1 91.81 86 SER B C 1
ATOM 2776 O O . SER B 1 86 ? 4.617 0.581 15.414 1 91.81 86 SER B O 1
ATOM 2778 N N . ASN B 1 87 ? 4.762 2.514 16.562 1 92.94 87 ASN B N 1
ATOM 2779 C CA . ASN B 1 87 ? 4.051 2.059 17.75 1 92.94 87 ASN B CA 1
ATOM 2780 C C . ASN B 1 87 ? 2.721 2.789 17.922 1 92.94 87 ASN B C 1
ATOM 2782 O O . ASN B 1 87 ? 2.699 3.965 18.297 1 92.94 87 ASN B O 1
ATOM 2786 N N . GLU B 1 88 ? 1.62 2.088 17.797 1 95.88 88 GLU B N 1
ATOM 2787 C CA . GLU B 1 88 ? 0.302 2.711 17.859 1 95.88 88 GLU B CA 1
ATOM 2788 C C . GLU B 1 88 ? 0.044 3.344 19.219 1 95.88 88 GLU B C 1
ATOM 2790 O O . GLU B 1 88 ? -0.538 4.426 19.297 1 95.88 88 GLU B O 1
ATOM 2795 N N . GLU B 1 89 ? 0.384 2.621 20.25 1 96.81 89 GLU B N 1
ATOM 2796 C CA . GLU B 1 89 ? 0.141 3.143 21.594 1 96.81 89 GLU B CA 1
ATOM 2797 C C . GLU B 1 89 ? 0.817 4.496 21.797 1 96.81 89 GLU B C 1
ATOM 2799 O O . GLU B 1 89 ? 0.254 5.391 22.422 1 96.81 89 GLU B O 1
ATOM 2804 N N . GLU B 1 90 ? 2.002 4.652 21.281 1 91.31 90 GLU B N 1
ATOM 2805 C CA . GLU B 1 90 ? 2.703 5.926 21.375 1 91.31 90 GLU B CA 1
ATOM 2806 C C . GLU B 1 90 ? 2.01 7.004 20.547 1 91.31 90 GLU B C 1
ATOM 2808 O O . GLU B 1 90 ? 1.912 8.156 20.984 1 91.31 90 GLU B O 1
ATOM 2813 N N . ILE B 1 91 ? 1.498 6.684 19.391 1 92.12 91 ILE B N 1
ATOM 2814 C CA . ILE B 1 91 ? 0.764 7.629 18.547 1 92.12 91 ILE B CA 1
ATOM 2815 C C . ILE B 1 91 ? -0.478 8.117 19.297 1 92.12 91 ILE B C 1
ATOM 2817 O O . ILE B 1 91 ? -0.731 9.32 19.359 1 92.12 91 ILE B O 1
ATOM 2821 N N . LEU B 1 92 ? -1.206 7.141 19.844 1 95.69 92 LEU B N 1
ATOM 2822 C CA . LEU B 1 92 ? -2.428 7.492 20.562 1 95.69 92 LEU B CA 1
ATOM 2823 C C . LEU B 1 92 ? -2.113 8.352 21.781 1 95.69 92 LEU B C 1
ATOM 2825 O O . LEU B 1 92 ? -2.834 9.312 22.078 1 95.69 92 LEU B O 1
ATOM 2829 N N . SER B 1 93 ? -1.049 8.016 22.484 1 92.31 93 SER B N 1
ATOM 2830 C CA . SER B 1 93 ? -0.615 8.812 23.625 1 92.31 93 SER B CA 1
ATOM 2831 C C . SER B 1 93 ? -0.258 10.234 23.203 1 92.31 93 SER B C 1
ATOM 2833 O O . SER B 1 93 ? -0.564 11.195 23.906 1 92.31 93 SER B O 1
ATOM 2835 N N . MET B 1 94 ? 0.384 10.359 22.109 1 87.25 94 MET B N 1
ATOM 2836 C CA . MET B 1 94 ? 0.747 11.672 21.578 1 87.25 94 MET B CA 1
ATOM 2837 C C . MET B 1 94 ? -0.497 12.508 21.297 1 87.25 94 MET B C 1
ATOM 2839 O O . MET B 1 94 ? -0.565 13.68 21.672 1 87.25 94 MET B O 1
ATOM 2843 N N . PHE B 1 95 ? -1.487 11.953 20.625 1 91.81 95 PHE B N 1
ATOM 2844 C CA . PHE B 1 95 ? -2.711 12.688 20.328 1 91.81 95 PHE B CA 1
ATOM 2845 C C . PHE B 1 95 ? -3.453 13.062 21.594 1 91.81 95 PHE B C 1
ATOM 2847 O O . PHE B 1 95 ? -4.059 14.133 21.688 1 91.81 95 PHE B O 1
ATOM 2854 N N . SER B 1 96 ? -3.402 12.172 22.578 1 92.62 96 SER B N 1
ATOM 2855 C CA . SER B 1 96 ? -3.99 12.484 23.875 1 92.62 96 SER B CA 1
ATOM 2856 C C . SER B 1 96 ? -3.293 13.672 24.531 1 92.62 96 SER B C 1
ATOM 2858 O O . SER B 1 96 ? -3.949 14.555 25.094 1 92.62 96 SER B O 1
ATOM 2860 N N . ALA B 1 97 ? -2.002 13.68 24.469 1 87.12 97 ALA B N 1
ATOM 2861 C CA . ALA B 1 97 ? -1.226 14.789 25.016 1 87.12 97 ALA B CA 1
ATOM 2862 C C . ALA B 1 97 ? -1.543 16.094 24.297 1 87.12 97 ALA B C 1
ATOM 2864 O O . ALA B 1 97 ? -1.688 17.141 24.922 1 87.12 97 ALA B O 1
ATOM 2865 N N . ILE B 1 98 ? -1.68 16.047 23.016 1 84.81 98 ILE B N 1
ATOM 2866 C CA . ILE B 1 98 ? -1.989 17.219 22.203 1 84.81 98 ILE B CA 1
ATOM 2867 C C . ILE B 1 98 ? -3.367 17.766 22.578 1 84.81 98 ILE B C 1
ATOM 2869 O O . ILE B 1 98 ? -3.553 18.969 22.703 1 84.81 98 ILE B O 1
ATOM 2873 N N . LYS B 1 99 ? -4.285 16.859 22.75 1 89.5 99 LYS B N 1
ATOM 2874 C CA . LYS B 1 99 ? -5.633 17.25 23.156 1 89.5 99 LYS B CA 1
ATOM 2875 C C . LYS B 1 99 ? -5.613 17.953 24.516 1 89.5 99 LYS B C 1
ATOM 2877 O O . LYS B 1 99 ? -6.195 19.031 24.672 1 89.5 99 LYS B O 1
ATOM 2882 N N . THR B 1 100 ? -4.898 17.391 25.438 1 90.44 100 THR B N 1
ATOM 2883 C CA . THR B 1 100 ? -4.906 17.859 26.812 1 90.44 100 THR B CA 1
ATOM 2884 C C . THR B 1 100 ? -4.102 19.156 26.938 1 90.44 100 THR B C 1
ATOM 2886 O O . THR B 1 100 ? -4.527 20.094 27.625 1 90.44 100 THR B O 1
ATOM 2889 N N . LEU B 1 101 ? -3.021 19.266 26.234 1 81.06 101 LEU B N 1
ATOM 2890 C CA . LEU B 1 101 ? -2.072 20.344 26.484 1 81.06 101 LEU B CA 1
ATOM 2891 C C . LEU B 1 101 ? -2.238 21.453 25.453 1 81.06 101 LEU B C 1
ATOM 2893 O O . LEU B 1 101 ? -1.906 22.609 25.719 1 81.06 101 LEU B O 1
ATOM 2897 N N . HIS B 1 102 ? -2.758 21.094 24.281 1 77.81 102 HIS B N 1
ATOM 2898 C CA . HIS B 1 102 ? -2.701 22.062 23.188 1 77.81 102 HIS B CA 1
ATOM 2899 C C . HIS B 1 102 ? -4.035 22.141 22.453 1 77.81 102 HIS B C 1
ATOM 2901 O O . HIS B 1 102 ? -4.094 22.609 21.312 1 77.81 102 HIS B O 1
ATOM 2907 N N . GLN B 1 103 ? -5.102 21.688 22.969 1 85.44 103 GLN B N 1
ATOM 2908 C CA . GLN B 1 103 ? -6.488 21.828 22.531 1 85.44 103 GLN B CA 1
ATOM 2909 C C . GLN B 1 103 ? -6.707 21.156 21.188 1 85.44 103 GLN B C 1
ATOM 2911 O O . GLN B 1 103 ? -7.496 21.625 20.375 1 85.44 103 GLN B O 1
ATOM 2916 N N . GLY B 1 104 ? -5.961 20.203 20.812 1 87 104 GLY B N 1
ATOM 2917 C CA . GLY B 1 104 ? -6.262 19.312 19.703 1 87 104 GLY B CA 1
ATOM 2918 C C . GLY B 1 104 ? -5.555 19.703 18.406 1 87 104 GLY B C 1
ATOM 2919 O O . GLY B 1 104 ? -4.594 20.469 18.438 1 87 104 GLY B O 1
ATOM 2920 N N . VAL B 1 105 ? -5.961 19.062 17.219 1 87.06 105 VAL B N 1
ATOM 2921 C CA . VAL B 1 105 ? -5.289 19.172 15.938 1 87.06 105 VAL B CA 1
ATOM 2922 C C . VAL B 1 105 ? -6.254 19.719 14.891 1 87.06 105 VAL B C 1
ATOM 2924 O O . VAL B 1 105 ? -7.352 19.188 14.711 1 87.06 105 VAL B O 1
ATOM 2927 N N . ASP B 1 106 ? -5.797 20.828 14.172 1 86.75 106 ASP B N 1
ATOM 2928 C CA . ASP B 1 106 ? -6.59 21.375 13.078 1 86.75 106 ASP B CA 1
ATOM 2929 C C . ASP B 1 106 ? -5.969 21.031 11.727 1 86.75 106 ASP B C 1
ATOM 2931 O O . ASP B 1 106 ? -6.668 20.984 10.711 1 86.75 106 ASP B O 1
ATOM 2935 N N . VAL B 1 107 ? -4.645 20.938 11.75 1 87.31 107 VAL B N 1
ATOM 2936 C CA . VAL B 1 107 ? -3.881 20.578 10.555 1 87.31 107 VAL B CA 1
ATOM 2937 C C . VAL B 1 107 ? -2.922 19.438 10.883 1 87.31 107 VAL B C 1
ATOM 2939 O O . VAL B 1 107 ? -2.158 19.516 11.844 1 87.31 107 VAL B O 1
ATOM 2942 N N . CYS B 1 108 ? -3.035 18.344 10.156 1 89.94 108 CYS B N 1
ATOM 2943 C CA . CYS B 1 108 ? -2.152 17.203 10.312 1 89.94 108 CYS B CA 1
ATOM 2944 C C . CYS B 1 108 ? -1.309 16.984 9.055 1 89.94 108 CYS B C 1
ATOM 2946 O O . CYS B 1 108 ? -1.848 16.797 7.969 1 89.94 108 CYS B O 1
ATOM 2948 N N . ILE B 1 109 ? -0.046 17.109 9.203 1 89.56 109 ILE B N 1
ATOM 2949 C CA . ILE B 1 109 ? 0.876 16.828 8.109 1 89.56 109 ILE B CA 1
ATOM 2950 C C . ILE B 1 109 ? 1.635 15.539 8.375 1 89.56 109 ILE B C 1
ATOM 2952 O O . ILE B 1 109 ? 2.512 15.492 9.242 1 89.56 109 ILE B O 1
ATOM 2956 N N . ASN B 1 110 ? 1.265 14.484 7.691 1 91.94 110 ASN B N 1
ATOM 2957 C CA . ASN B 1 110 ? 1.988 13.219 7.742 1 91.94 110 ASN B CA 1
ATOM 2958 C C . ASN B 1 110 ? 3.238 13.258 6.867 1 91.94 110 ASN B C 1
ATOM 2960 O O . ASN B 1 110 ? 3.195 12.867 5.699 1 91.94 110 ASN B O 1
ATOM 2964 N N . ASN B 1 111 ? 4.27 13.633 7.441 1 86 111 ASN B N 1
ATOM 2965 C CA . ASN B 1 111 ? 5.512 13.852 6.703 1 86 111 ASN B CA 1
ATOM 2966 C C . ASN B 1 111 ? 6.492 12.695 6.902 1 86 111 ASN B C 1
ATOM 2968 O O . ASN B 1 111 ? 7.367 12.469 6.066 1 86 111 ASN B O 1
ATOM 2972 N N . ALA B 1 112 ? 6.305 12 8.016 1 82.12 112 ALA B N 1
ATOM 2973 C CA . ALA B 1 112 ? 7.242 10.914 8.312 1 82.12 112 ALA B CA 1
ATOM 2974 C C . ALA B 1 112 ? 7.176 9.828 7.242 1 82.12 112 ALA B C 1
ATOM 2976 O O . ALA B 1 112 ? 6.094 9.508 6.738 1 82.12 112 ALA B O 1
ATOM 2977 N N . GLY B 1 113 ? 8.281 9.344 6.855 1 87.5 113 GLY B N 1
ATOM 2978 C CA . GLY B 1 113 ? 8.469 8.258 5.91 1 87.5 113 GLY B CA 1
ATOM 2979 C C . GLY B 1 113 ? 9.898 7.77 5.836 1 87.5 113 GLY B C 1
ATOM 2980 O O . GLY B 1 113 ? 10.836 8.523 6.098 1 87.5 113 GLY B O 1
ATOM 2981 N N . LEU B 1 114 ? 10.008 6.535 5.527 1 90.06 114 LEU B N 1
ATOM 2982 C CA . LEU B 1 114 ? 11.359 6.004 5.371 1 90.06 114 LEU B CA 1
ATOM 2983 C C . LEU B 1 114 ? 11.383 4.855 4.367 1 90.06 114 LEU B C 1
ATOM 2985 O O . LEU B 1 114 ? 10.328 4.312 4.016 1 90.06 114 LEU B O 1
ATOM 2989 N N . ALA B 1 115 ? 12.57 4.645 3.873 1 94.31 115 ALA B N 1
ATOM 2990 C CA . ALA B 1 115 ? 12.828 3.504 3 1 94.31 115 ALA B CA 1
ATOM 2991 C C . ALA B 1 115 ? 13.945 2.627 3.557 1 94.31 115 ALA B C 1
ATOM 2993 O O . ALA B 1 115 ? 14.93 3.135 4.105 1 94.31 115 ALA B O 1
ATOM 2994 N N . ARG B 1 116 ? 13.742 1.382 3.52 1 94.19 116 ARG B N 1
ATOM 2995 C CA . ARG B 1 116 ? 14.781 0.387 3.742 1 94.19 116 ARG B CA 1
ATOM 2996 C C . ARG B 1 116 ? 15.211 -0.261 2.432 1 94.19 116 ARG B C 1
ATOM 2998 O O . ARG B 1 116 ? 14.375 -0.545 1.57 1 94.19 116 ARG B O 1
ATOM 3005 N N . PRO B 1 117 ? 16.516 -0.469 2.303 1 94.75 117 PRO B N 1
ATOM 3006 C CA . PRO B 1 117 ? 17 -1.049 1.048 1 94.75 117 PRO B CA 1
ATOM 3007 C C . PRO B 1 117 ? 16.719 -2.545 0.939 1 94.75 117 PRO B C 1
ATOM 3009 O O . PRO B 1 117 ? 17.641 -3.355 0.944 1 94.75 117 PRO B O 1
ATOM 3012 N N . GLU B 1 118 ? 15.5 -2.928 0.812 1 96.56 118 GLU B N 1
ATOM 3013 C CA . GLU B 1 118 ? 15.062 -4.316 0.736 1 96.56 118 GLU B CA 1
ATOM 3014 C C . GLU B 1 118 ? 14.344 -4.598 -0.583 1 96.56 118 GLU B C 1
ATOM 3016 O O . GLU B 1 118 ? 13.141 -4.359 -0.705 1 96.56 118 GLU B O 1
ATOM 3021 N N . PRO B 1 119 ? 15.102 -5.148 -1.575 1 97.88 119 PRO B N 1
ATOM 3022 C CA . PRO B 1 119 ? 14.461 -5.5 -2.846 1 97.88 119 PRO B CA 1
ATOM 3023 C C . PRO B 1 119 ? 13.422 -6.609 -2.699 1 97.88 119 PRO B C 1
ATOM 3025 O O . PRO B 1 119 ? 13.422 -7.332 -1.701 1 97.88 119 PRO B O 1
ATOM 3028 N N . LEU B 1 120 ? 12.539 -6.789 -3.654 1 98.69 120 LEU B N 1
ATOM 3029 C CA . LEU B 1 120 ? 11.422 -7.723 -3.596 1 98.69 120 LEU B CA 1
ATOM 3030 C C . LEU B 1 120 ? 11.914 -9.164 -3.703 1 98.69 120 LEU B C 1
ATOM 3032 O O . LEU B 1 120 ? 11.352 -10.062 -3.078 1 98.69 120 LEU B O 1
ATOM 3036 N N . LEU B 1 121 ? 12.961 -9.398 -4.461 1 98.31 121 LEU B N 1
ATOM 3037 C CA . LEU B 1 121 ? 13.414 -10.758 -4.719 1 98.31 121 LEU B CA 1
ATOM 3038 C C . LEU B 1 121 ? 14.273 -11.273 -3.57 1 98.31 121 LEU B C 1
ATOM 3040 O O . LEU B 1 121 ? 14.477 -12.477 -3.428 1 98.31 121 LEU B O 1
ATOM 3044 N N . SER B 1 122 ? 14.781 -10.328 -2.699 1 97.56 122 SER B N 1
ATOM 3045 C CA . SER B 1 122 ? 15.812 -10.797 -1.778 1 97.56 122 SER B CA 1
ATOM 3046 C C . SER B 1 122 ? 15.711 -10.086 -0.432 1 97.56 122 SER B C 1
ATOM 3048 O O . SER B 1 122 ? 16.391 -10.453 0.522 1 97.56 122 SER B O 1
ATOM 3050 N N . GLY B 1 123 ? 14.867 -9.117 -0.302 1 96.81 123 GLY B N 1
ATOM 3051 C CA . GLY B 1 123 ? 14.852 -8.266 0.876 1 96.81 123 GLY B CA 1
ATOM 3052 C C . GLY B 1 123 ? 14.375 -8.984 2.127 1 96.81 123 GLY B C 1
ATOM 3053 O O . GLY B 1 123 ? 13.711 -10.023 2.039 1 96.81 123 GLY B O 1
ATOM 3054 N N . ARG B 1 124 ? 14.805 -8.445 3.23 1 97.31 124 ARG B N 1
ATOM 3055 C CA . ARG B 1 124 ? 14.375 -8.953 4.527 1 97.31 124 ARG B CA 1
ATOM 3056 C C . ARG B 1 124 ? 12.984 -8.445 4.887 1 97.31 124 ARG B C 1
ATOM 3058 O O . ARG B 1 124 ? 12.688 -7.258 4.711 1 97.31 124 ARG B O 1
ATOM 3065 N N . THR B 1 125 ? 12.188 -9.32 5.488 1 98.44 125 THR B N 1
ATOM 3066 C CA . THR B 1 125 ? 10.812 -9.016 5.848 1 98.44 125 THR B CA 1
ATOM 3067 C C . THR B 1 125 ? 10.75 -7.887 6.867 1 98.44 125 THR B C 1
ATOM 3069 O O . THR B 1 125 ? 9.844 -7.051 6.832 1 98.44 125 THR B O 1
ATOM 3072 N N . GLU B 1 126 ? 11.695 -7.871 7.738 1 97.62 126 GLU B N 1
ATOM 3073 C CA . GLU B 1 126 ? 11.711 -6.855 8.789 1 97.62 126 GLU B CA 1
ATOM 3074 C C . GLU B 1 126 ? 11.766 -5.453 8.195 1 97.62 126 GLU B C 1
ATOM 3076 O O . GLU B 1 126 ? 11.125 -4.531 8.703 1 97.62 126 GLU B O 1
ATOM 3081 N N . GLY B 1 127 ? 12.562 -5.266 7.191 1 96.81 127 GLY B N 1
ATOM 3082 C CA . GLY B 1 127 ? 12.617 -3.975 6.523 1 96.81 127 GLY B CA 1
ATOM 3083 C C . GLY B 1 127 ? 11.297 -3.58 5.887 1 96.81 127 GLY B C 1
ATOM 3084 O O . GLY B 1 127 ? 10.891 -2.418 5.957 1 96.81 127 GLY B O 1
ATOM 3085 N N . TRP B 1 128 ? 10.633 -4.551 5.234 1 98.44 128 TRP B N 1
ATOM 3086 C CA . TRP B 1 128 ? 9.312 -4.301 4.664 1 98.44 128 TRP B CA 1
ATOM 3087 C C . TRP B 1 128 ? 8.32 -3.9 5.75 1 98.44 128 TRP B C 1
ATOM 3089 O O . TRP B 1 128 ? 7.559 -2.941 5.582 1 98.44 128 TRP B O 1
ATOM 3099 N N . ARG B 1 129 ? 8.344 -4.602 6.828 1 98.06 129 ARG B N 1
ATOM 3100 C CA . ARG B 1 129 ? 7.438 -4.332 7.941 1 98.06 129 ARG B CA 1
ATOM 3101 C C . ARG B 1 129 ? 7.652 -2.93 8.5 1 98.06 129 ARG B C 1
ATOM 3103 O O . ARG B 1 129 ? 6.691 -2.215 8.789 1 98.06 129 ARG B O 1
ATOM 3110 N N . THR B 1 130 ? 8.906 -2.602 8.641 1 96.25 130 THR B N 1
ATOM 3111 C CA . THR B 1 130 ? 9.234 -1.267 9.133 1 96.25 130 THR B CA 1
ATOM 3112 C C . THR B 1 130 ? 8.633 -0.195 8.227 1 96.25 130 THR B C 1
ATOM 3114 O O . THR B 1 130 ? 8.055 0.779 8.703 1 96.25 130 THR B O 1
ATOM 3117 N N . MET B 1 131 ? 8.758 -0.366 6.949 1 97.31 131 MET B N 1
ATOM 3118 C CA . MET B 1 131 ? 8.211 0.599 6 1 97.31 131 MET B CA 1
ATOM 3119 C C . MET B 1 131 ? 6.691 0.648 6.082 1 97.31 131 MET B C 1
ATOM 3121 O O . MET B 1 131 ? 6.098 1.729 6.059 1 97.31 131 MET B O 1
ATOM 3125 N N . ILE B 1 132 ? 6.07 -0.516 6.203 1 98.56 132 ILE B N 1
ATOM 3126 C CA . ILE B 1 132 ? 4.617 -0.572 6.32 1 98.56 132 ILE B CA 1
ATOM 3127 C C . ILE B 1 132 ? 4.168 0.174 7.574 1 98.56 132 ILE B C 1
ATOM 3129 O O . ILE B 1 132 ? 3.232 0.976 7.527 1 98.56 132 ILE B O 1
ATOM 3133 N N . ASP B 1 133 ? 4.805 -0.027 8.641 1 97.19 133 ASP B N 1
ATOM 3134 C CA . ASP B 1 133 ? 4.418 0.542 9.922 1 97.19 133 ASP B CA 1
ATOM 3135 C C . ASP B 1 133 ? 4.457 2.068 9.883 1 97.19 133 ASP B C 1
ATOM 3137 O O . ASP B 1 133 ? 3.533 2.732 10.367 1 97.19 133 ASP B O 1
ATOM 3141 N N . VAL B 1 134 ? 5.449 2.594 9.273 1 94.62 134 VAL B N 1
ATOM 3142 C CA . VAL B 1 134 ? 5.664 4.035 9.336 1 94.62 134 VAL B CA 1
ATOM 3143 C C . VAL B 1 134 ? 4.949 4.711 8.172 1 94.62 134 VAL B C 1
ATOM 3145 O O . VAL B 1 134 ? 4.242 5.707 8.359 1 94.62 134 VAL B O 1
ATOM 3148 N N . ASN B 1 135 ? 5.105 4.148 6.965 1 96.88 135 ASN B N 1
ATOM 3149 C CA . ASN B 1 135 ? 4.648 4.84 5.762 1 96.88 135 ASN B CA 1
ATOM 3150 C C . ASN B 1 135 ? 3.145 4.68 5.562 1 96.88 135 ASN B C 1
ATOM 3152 O O . ASN B 1 135 ? 2.52 5.48 4.867 1 96.88 135 ASN B O 1
ATOM 3156 N N . VAL B 1 136 ? 2.582 3.594 6.094 1 98.56 136 VAL B N 1
ATOM 3157 C CA . VAL B 1 136 ? 1.186 3.307 5.781 1 98.56 136 VAL B CA 1
ATOM 3158 C C . VAL B 1 136 ? 0.356 3.33 7.062 1 98.56 136 VAL B C 1
ATOM 3160 O O . VAL B 1 136 ? -0.585 4.117 7.188 1 98.56 136 VAL B O 1
ATOM 3163 N N . MET B 1 137 ? 0.741 2.553 8.055 1 98.25 137 MET B N 1
ATOM 3164 C CA . MET B 1 137 ? -0.063 2.412 9.266 1 98.25 137 MET B CA 1
ATOM 3165 C C . MET B 1 137 ? -0.07 3.711 10.07 1 98.25 137 MET B C 1
ATOM 3167 O O . MET B 1 137 ? -1.128 4.176 10.492 1 98.25 137 MET B O 1
ATOM 3171 N N . ALA B 1 138 ? 1.108 4.262 10.32 1 96.19 138 ALA B N 1
ATOM 3172 C CA . ALA B 1 138 ? 1.181 5.512 11.07 1 96.19 138 ALA B CA 1
ATOM 3173 C C . ALA B 1 138 ? 0.36 6.605 10.391 1 96.19 138 ALA B C 1
ATOM 3175 O O . ALA B 1 138 ? -0.368 7.348 11.055 1 96.19 138 ALA B O 1
ATOM 3176 N N . VAL B 1 139 ? 0.492 6.707 9.078 1 97 139 VAL B N 1
ATOM 3177 C CA . VAL B 1 139 ? -0.271 7.684 8.312 1 97 139 VAL B CA 1
ATOM 3178 C C . VAL B 1 139 ? -1.765 7.473 8.539 1 97 139 VAL B C 1
ATOM 3180 O O . VAL B 1 139 ? -2.508 8.43 8.766 1 97 139 VAL B O 1
ATOM 3183 N N . SER B 1 140 ? -2.211 6.25 8.484 1 98.56 140 SER B N 1
ATOM 3184 C CA . SER B 1 140 ? -3.621 5.918 8.656 1 98.56 140 SER B CA 1
ATOM 3185 C C . SER B 1 140 ? -4.098 6.246 10.07 1 98.56 140 SER B C 1
ATOM 3187 O O . SER B 1 140 ? -5.141 6.875 10.25 1 98.56 140 SER B O 1
ATOM 3189 N N . ILE B 1 141 ? -3.355 5.879 11.078 1 97.88 141 ILE B N 1
ATOM 3190 C CA . ILE B 1 141 ? -3.736 6.09 12.469 1 97.88 141 ILE B CA 1
ATOM 3191 C C . ILE B 1 141 ? -3.748 7.582 12.781 1 97.88 141 ILE B C 1
ATOM 3193 O O . ILE B 1 141 ? -4.703 8.094 13.367 1 97.88 141 ILE B O 1
ATOM 3197 N N . CYS B 1 142 ? -2.688 8.312 12.352 1 94.69 142 CYS B N 1
ATOM 3198 C CA . CYS B 1 142 ? -2.611 9.75 12.586 1 94.69 142 CYS B CA 1
ATOM 3199 C C . CYS B 1 142 ? -3.762 10.477 11.906 1 94.69 142 CYS B C 1
ATOM 3201 O O . CY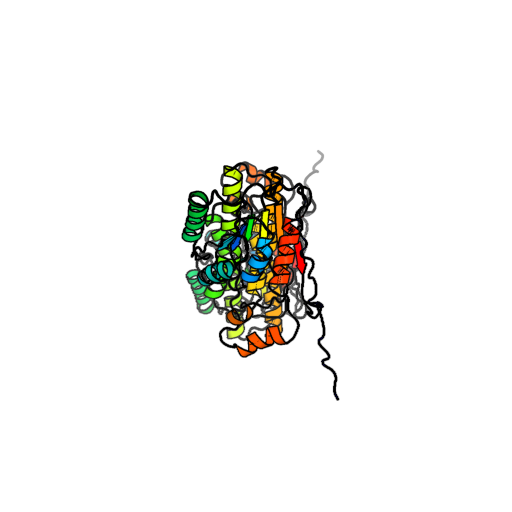S B 1 142 ? -4.344 11.406 12.469 1 94.69 142 CYS B O 1
ATOM 3203 N N . THR B 1 143 ? -4.027 10.055 10.703 1 97.56 143 THR B N 1
ATOM 3204 C CA . THR B 1 143 ? -5.137 10.641 9.953 1 97.56 143 THR B CA 1
ATOM 3205 C C . THR B 1 143 ? -6.453 10.445 10.695 1 97.56 143 THR B C 1
ATOM 3207 O O . THR B 1 143 ? -7.215 11.398 10.883 1 97.56 143 THR B O 1
ATOM 3210 N N . ARG B 1 144 ? -6.703 9.227 11.094 1 98.38 144 ARG B N 1
ATOM 3211 C CA . ARG B 1 144 ? -7.922 8.922 11.836 1 98.38 144 ARG B CA 1
ATOM 3212 C C . ARG B 1 144 ? -8.016 9.766 13.102 1 98.38 144 ARG B C 1
ATOM 3214 O O . ARG B 1 144 ? -9.062 10.367 13.375 1 98.38 144 ARG B O 1
ATOM 3221 N N . GLU B 1 145 ? -6.945 9.836 13.852 1 96.75 145 GLU B N 1
ATOM 3222 C CA . GLU B 1 145 ? -6.953 10.539 15.133 1 96.75 145 GLU B CA 1
ATOM 3223 C C . GLU B 1 145 ? -7.059 12.047 14.938 1 96.75 145 GLU B C 1
ATOM 3225 O O . GLU B 1 145 ? -7.676 12.742 15.742 1 96.75 145 GLU B O 1
ATOM 3230 N N . ALA B 1 146 ? -6.41 12.602 13.906 1 94.81 146 ALA B N 1
ATOM 3231 C CA . ALA B 1 146 ? -6.551 14.016 13.586 1 94.81 146 ALA B CA 1
ATOM 3232 C C . ALA B 1 146 ? -8 14.367 13.266 1 94.81 146 ALA B C 1
ATOM 3234 O O . ALA B 1 146 ? -8.531 15.367 13.75 1 94.81 146 ALA B O 1
ATOM 3235 N N . TYR B 1 147 ? -8.602 13.547 12.492 1 97.69 147 TYR B N 1
ATOM 3236 C CA . TYR B 1 147 ? -10.008 13.766 12.164 1 97.69 147 TYR B CA 1
ATOM 3237 C C . TYR B 1 147 ? -10.875 13.727 13.414 1 97.69 147 TYR B C 1
ATOM 3239 O O . TYR B 1 147 ? -11.758 14.57 13.594 1 97.69 147 TYR B O 1
ATOM 3247 N N . GLN B 1 148 ? -10.648 12.688 14.234 1 97.25 148 GLN B N 1
ATOM 3248 C CA . GLN B 1 148 ? -11.43 12.578 15.461 1 97.25 148 GLN B CA 1
ATOM 3249 C C . GLN B 1 148 ? -11.258 13.82 16.328 1 97.25 148 GLN B C 1
ATOM 3251 O O . GLN B 1 148 ? -12.219 14.297 16.938 1 97.25 148 GLN B O 1
ATOM 3256 N N . SER B 1 149 ? -10.062 14.281 16.438 1 94.88 149 SER B N 1
ATOM 3257 C CA . SER B 1 149 ? -9.789 15.508 17.172 1 94.88 149 SER B CA 1
ATOM 3258 C C . SER B 1 149 ? -10.602 16.672 16.625 1 94.88 149 SER B C 1
ATOM 3260 O O . SER B 1 149 ? -11.188 17.453 17.391 1 94.88 149 SER B O 1
ATOM 3262 N N . MET B 1 150 ? -10.633 16.859 15.312 1 94.56 150 MET B N 1
ATOM 3263 C CA . MET B 1 150 ? -11.398 17.906 14.656 1 94.56 150 MET B CA 1
ATOM 3264 C C . MET B 1 150 ? -12.891 17.734 14.906 1 94.56 150 MET B C 1
ATOM 3266 O O . MET B 1 150 ? -13.578 18.688 15.289 1 94.56 150 MET B O 1
ATOM 3270 N N . LYS B 1 151 ? -13.32 16.547 14.727 1 97.06 151 LYS B N 1
ATOM 3271 C CA . LYS B 1 151 ? -14.734 16.219 14.875 1 97.06 151 LYS B CA 1
ATOM 3272 C C . LYS B 1 151 ? -15.219 16.531 16.281 1 97.06 151 LYS B C 1
ATOM 3274 O O . LYS B 1 151 ? -16.266 17.156 16.469 1 97.06 151 LYS B O 1
ATOM 3279 N N . GLU B 1 152 ? -14.453 16.156 17.25 1 96.12 152 GLU B N 1
ATOM 3280 C CA . GLU B 1 152 ? -14.812 16.359 18.641 1 96.12 152 GLU B CA 1
ATOM 3281 C C . GLU B 1 152 ? -14.93 17.844 18.984 1 96.12 152 GLU B C 1
ATOM 3283 O O . GLU B 1 152 ? -15.695 18.219 19.875 1 96.12 152 GLU B O 1
ATOM 3288 N N . ARG B 1 153 ? -14.242 18.641 18.234 1 94.81 153 ARG B N 1
ATOM 3289 C CA . ARG B 1 153 ? -14.188 20.062 18.516 1 94.81 153 ARG B CA 1
ATOM 3290 C C . ARG B 1 153 ? -15 20.859 17.5 1 94.81 153 ARG B C 1
ATOM 3292 O O . ARG B 1 153 ? -14.906 22.094 17.438 1 94.81 153 ARG B O 1
ATOM 3299 N N . ASN B 1 154 ? -15.68 20.203 16.656 1 95.75 154 ASN B N 1
ATOM 3300 C CA . ASN B 1 154 ? -16.531 20.781 15.641 1 95.75 154 ASN B CA 1
ATOM 3301 C C . ASN B 1 154 ? -15.734 21.656 14.672 1 95.75 154 ASN B C 1
ATOM 3303 O O . ASN B 1 154 ? -16.172 22.734 14.289 1 95.75 154 ASN B O 1
ATOM 3307 N N . ILE B 1 155 ? -14.516 21.219 14.539 1 91.44 155 ILE B N 1
ATOM 3308 C CA . ILE B 1 155 ? -13.695 21.828 13.5 1 91.44 155 ILE B CA 1
ATOM 3309 C C . ILE B 1 155 ? -14.07 21.234 12.141 1 91.44 155 ILE B C 1
ATOM 3311 O O . ILE B 1 155 ? -13.898 20.047 11.906 1 91.44 155 ILE B O 1
ATOM 3315 N N . ASP B 1 156 ? -14.508 22.109 11.18 1 94.69 156 ASP B N 1
ATOM 3316 C CA . ASP B 1 156 ? -15.016 21.625 9.898 1 94.69 156 ASP B CA 1
ATOM 3317 C C . ASP B 1 156 ? -14.141 22.094 8.742 1 94.69 156 ASP B C 1
ATOM 3319 O O . ASP B 1 156 ? -14.43 21.812 7.582 1 94.69 156 ASP B O 1
ATOM 3323 N N . ASP B 1 157 ? -13.141 22.781 9.008 1 90.5 157 ASP B N 1
ATOM 3324 C CA . ASP B 1 157 ? -12.297 23.344 7.953 1 90.5 157 ASP B CA 1
ATOM 3325 C C . ASP B 1 157 ? -10.836 22.953 8.156 1 90.5 157 ASP B C 1
ATOM 3327 O O . ASP B 1 157 ? -9.93 23.672 7.746 1 90.5 157 ASP B O 1
ATOM 3331 N N . GLY B 1 158 ? -10.57 21.828 8.867 1 92.31 158 GLY B N 1
ATOM 3332 C CA . GLY B 1 158 ? -9.219 21.312 9.055 1 92.31 158 GLY B CA 1
ATOM 3333 C C . GLY B 1 158 ? -8.594 20.797 7.777 1 92.31 158 GLY B C 1
ATOM 3334 O O . GLY B 1 158 ? -9.203 20.859 6.711 1 92.31 158 GLY B O 1
ATOM 3335 N N . HIS B 1 159 ? -7.309 20.406 7.91 1 92.38 159 HIS B N 1
ATOM 3336 C CA . HIS B 1 159 ? -6.57 19.922 6.754 1 92.38 159 HIS B CA 1
ATOM 3337 C C . HIS B 1 159 ? -5.68 18.75 7.129 1 92.38 159 HIS B C 1
ATOM 3339 O O . HIS B 1 159 ? -5.016 18.766 8.172 1 92.38 159 HIS B O 1
ATOM 3345 N N . ILE B 1 160 ? -5.73 17.75 6.32 1 94.81 160 ILE B N 1
ATOM 3346 C CA . ILE B 1 160 ? -4.809 16.625 6.422 1 94.81 160 ILE B CA 1
ATOM 3347 C C . ILE B 1 160 ? -3.943 16.547 5.168 1 94.81 160 ILE B C 1
ATOM 3349 O O . ILE B 1 160 ? -4.465 16.453 4.051 1 94.81 160 ILE B O 1
ATOM 3353 N N . ILE B 1 161 ? -2.648 16.672 5.344 1 93.31 161 ILE B N 1
ATOM 3354 C CA . ILE B 1 161 ? -1.697 16.625 4.238 1 93.31 161 ILE B CA 1
ATOM 3355 C C . ILE B 1 161 ? -0.814 15.383 4.379 1 93.31 161 ILE B C 1
ATOM 3357 O O . ILE B 1 161 ? -0.114 15.219 5.383 1 93.31 161 ILE B O 1
ATOM 3361 N N . ASN B 1 162 ? -0.897 14.445 3.426 1 95.81 162 ASN B N 1
ATOM 3362 C CA . ASN B 1 162 ? -0.006 13.289 3.348 1 95.81 162 ASN B CA 1
ATOM 3363 C C . ASN B 1 162 ? 1.172 13.555 2.416 1 95.81 162 ASN B C 1
ATOM 3365 O O . ASN B 1 162 ? 0.986 13.75 1.214 1 95.81 162 ASN B O 1
ATOM 3369 N N . ILE B 1 163 ? 2.334 13.602 3.006 1 93.88 163 ILE B N 1
ATOM 3370 C CA . ILE B 1 163 ? 3.518 13.672 2.156 1 93.88 163 ILE B CA 1
ATOM 3371 C C . ILE B 1 163 ? 3.791 12.305 1.536 1 93.88 163 ILE B C 1
ATOM 3373 O O . ILE B 1 163 ? 4.145 11.359 2.24 1 93.88 163 ILE B O 1
ATOM 3377 N N . ASN B 1 164 ? 3.617 12.195 0.28 1 97.06 164 ASN B N 1
ATOM 3378 C CA . ASN B 1 164 ? 3.793 10.977 -0.508 1 97.06 164 ASN B CA 1
ATOM 3379 C C . ASN B 1 164 ? 5.152 10.953 -1.198 1 97.06 164 ASN B C 1
ATOM 3381 O O . ASN B 1 164 ? 6.188 11.109 -0.547 1 97.06 164 ASN B O 1
ATOM 3385 N N . SER B 1 165 ? 5.27 10.609 -2.383 1 95.5 165 SER B N 1
ATOM 3386 C CA . SER B 1 165 ? 6.438 10.523 -3.258 1 95.5 165 SER B CA 1
ATOM 3387 C C . SER B 1 165 ? 6.02 10.336 -4.715 1 95.5 165 SER B C 1
ATOM 3389 O O . SER B 1 165 ? 4.93 9.836 -4.996 1 95.5 165 SER B O 1
ATOM 3391 N N . MET B 1 166 ? 6.906 10.82 -5.586 1 95.25 166 MET B N 1
ATOM 3392 C CA . MET B 1 166 ? 6.703 10.422 -6.977 1 95.25 166 MET B CA 1
ATOM 3393 C C . MET B 1 166 ? 6.648 8.906 -7.105 1 95.25 166 MET B C 1
ATOM 3395 O O . MET B 1 166 ? 5.969 8.375 -7.988 1 95.25 166 MET B O 1
ATOM 3399 N N . ASN B 1 167 ? 7.254 8.234 -6.223 1 96.44 167 ASN B N 1
ATOM 3400 C CA . ASN B 1 167 ? 7.227 6.773 -6.191 1 96.44 167 ASN B CA 1
ATOM 3401 C C . ASN B 1 167 ? 5.84 6.246 -5.836 1 96.44 167 ASN B C 1
ATOM 3403 O O . ASN B 1 167 ? 5.586 5.043 -5.922 1 96.44 167 ASN B O 1
ATOM 3407 N N . GLY B 1 168 ? 4.938 7.074 -5.434 1 98 168 GLY B N 1
ATOM 3408 C CA . GLY B 1 168 ? 3.553 6.688 -5.211 1 98 168 GLY B CA 1
ATOM 3409 C C . GLY B 1 168 ? 2.725 6.684 -6.48 1 98 168 GLY B C 1
ATOM 3410 O O . GLY B 1 168 ? 1.566 6.258 -6.473 1 98 168 GLY B O 1
ATOM 3411 N N . HIS B 1 169 ? 3.373 7.102 -7.594 1 96.12 169 HIS B N 1
ATOM 3412 C CA . HIS B 1 169 ? 2.654 7.262 -8.852 1 96.12 169 HIS B CA 1
ATOM 3413 C C . HIS B 1 169 ? 3.328 6.48 -9.977 1 96.12 169 HIS B C 1
ATOM 3415 O O . HIS B 1 169 ? 2.717 6.23 -11.016 1 96.12 169 HIS B O 1
ATOM 3421 N N . SER B 1 170 ? 4.574 6.18 -9.711 1 95.25 170 SER B N 1
ATOM 3422 C CA . SER B 1 170 ? 5.336 5.406 -10.688 1 95.25 170 SER B CA 1
ATOM 3423 C C . SER B 1 170 ? 6.391 4.543 -10.008 1 95.25 170 SER B C 1
ATOM 3425 O O . SER B 1 170 ? 6.953 4.934 -8.984 1 95.25 170 SER B O 1
ATOM 3427 N N . VAL B 1 171 ? 6.625 3.371 -10.633 1 96.88 171 VAL B N 1
ATOM 3428 C CA . VAL B 1 171 ? 7.641 2.461 -10.109 1 96.88 171 VAL B CA 1
ATOM 3429 C C . VAL B 1 171 ? 8.93 2.604 -10.922 1 96.88 171 VAL B C 1
ATOM 3431 O O . VAL B 1 171 ? 8.992 2.178 -12.078 1 96.88 171 VAL B O 1
ATOM 3434 N N . VAL B 1 172 ? 9.977 3.182 -10.32 1 94 172 VAL B N 1
ATOM 3435 C CA . VAL B 1 172 ? 11.227 3.436 -11.023 1 94 172 VAL B CA 1
ATOM 3436 C C . VAL B 1 172 ? 12.086 2.174 -11.016 1 94 172 VAL B C 1
ATOM 3438 O O . VAL B 1 172 ? 11.938 1.317 -10.141 1 94 172 VAL B O 1
ATOM 3441 N N . PRO B 1 173 ? 13.008 2.064 -11.977 1 94.38 173 PRO B N 1
ATOM 3442 C CA . PRO B 1 173 ? 13.836 0.859 -12.055 1 94.38 173 PRO B CA 1
ATOM 3443 C C . PRO B 1 173 ? 14.992 0.869 -11.055 1 94.38 173 PRO B C 1
ATOM 3445 O O . PRO B 1 173 ? 16.156 0.886 -11.453 1 94.38 173 PRO B O 1
ATOM 3448 N N . GLN B 1 174 ? 14.688 0.892 -9.805 1 93.25 174 GLN B N 1
ATOM 3449 C CA . GLN B 1 174 ? 15.602 0.792 -8.664 1 93.25 174 GLN B CA 1
ATOM 3450 C C . GLN B 1 174 ? 15.062 -0.18 -7.617 1 93.25 174 GLN B C 1
ATOM 3452 O O . GLN B 1 174 ? 14.18 0.168 -6.836 1 93.25 174 GLN B O 1
ATOM 3457 N N . SER B 1 175 ? 15.727 -1.308 -7.555 1 95.62 175 SER B N 1
ATOM 3458 C CA . SER B 1 175 ? 15.203 -2.436 -6.793 1 95.62 175 SER B CA 1
ATOM 3459 C C . SER B 1 175 ? 15.086 -2.094 -5.312 1 95.62 175 SER B C 1
ATOM 3461 O O . SER B 1 175 ? 14.148 -2.531 -4.641 1 95.62 175 SER B O 1
ATOM 3463 N N . VAL B 1 176 ? 16 -1.293 -4.809 1 93.69 176 VAL B N 1
ATOM 3464 C CA . VAL B 1 176 ? 16.078 -1.05 -3.373 1 93.69 176 VAL B CA 1
ATOM 3465 C C . VAL B 1 176 ? 14.883 -0.203 -2.924 1 93.69 176 VAL B C 1
ATOM 3467 O O . VAL B 1 176 ? 14.594 -0.112 -1.729 1 93.69 176 VAL B O 1
ATOM 3470 N N . VAL B 1 177 ? 14.086 0.44 -3.893 1 95.75 177 VAL B N 1
ATOM 3471 C CA . VAL B 1 177 ? 12.977 1.285 -3.465 1 95.75 177 VAL B CA 1
ATOM 3472 C C . VAL B 1 177 ? 11.656 0.701 -3.969 1 95.75 177 VAL B C 1
ATOM 3474 O O . VAL B 1 177 ? 10.625 1.37 -3.939 1 95.75 177 VAL B O 1
ATOM 3477 N N . HIS B 1 178 ? 11.68 -0.527 -4.438 1 98.12 178 HIS B N 1
ATOM 3478 C CA . HIS B 1 178 ? 10.445 -1.079 -4.984 1 98.12 178 HIS B CA 1
ATOM 3479 C C . HIS B 1 178 ? 9.398 -1.264 -3.893 1 98.12 178 HIS B C 1
ATOM 3481 O O . HIS B 1 178 ? 8.227 -0.923 -4.086 1 98.12 178 HIS B O 1
ATOM 3487 N N . PHE B 1 179 ? 9.789 -1.829 -2.76 1 98.69 179 PHE B N 1
ATOM 3488 C CA . PHE B 1 179 ? 8.805 -1.988 -1.691 1 98.69 179 PHE B CA 1
ATOM 3489 C C . PHE B 1 179 ? 8.383 -0.632 -1.138 1 98.69 179 PHE B C 1
ATOM 3491 O O . PHE B 1 179 ? 7.219 -0.435 -0.785 1 98.69 179 PHE B O 1
ATOM 3498 N N . TYR B 1 180 ? 9.336 0.31 -1.055 1 98.06 180 TYR B N 1
ATOM 3499 C CA . TYR B 1 180 ? 8.992 1.684 -0.7 1 98.06 180 TYR B CA 1
ATOM 3500 C C . TYR B 1 180 ? 7.914 2.234 -1.624 1 98.06 180 TYR B C 1
ATOM 3502 O O . TYR B 1 180 ? 6.934 2.82 -1.163 1 98.06 180 TYR B O 1
ATOM 3510 N N . SER B 1 181 ? 8.078 2.064 -2.941 1 98.56 181 SER B N 1
ATOM 3511 C CA . SER B 1 181 ? 7.086 2.512 -3.908 1 98.56 181 SER B CA 1
ATOM 3512 C C . SER B 1 181 ? 5.715 1.914 -3.605 1 98.56 181 SER B C 1
ATOM 3514 O O . SER B 1 181 ? 4.695 2.596 -3.723 1 98.56 181 SER B O 1
ATOM 3516 N N . ALA B 1 182 ? 5.699 0.664 -3.246 1 98.81 182 ALA B N 1
ATOM 3517 C CA . ALA B 1 182 ? 4.43 0.022 -2.902 1 98.81 182 ALA B CA 1
ATOM 3518 C C . ALA B 1 182 ? 3.748 0.743 -1.744 1 98.81 182 ALA B C 1
ATOM 3520 O O . ALA B 1 182 ? 2.535 0.965 -1.771 1 98.81 182 ALA B O 1
ATOM 3521 N N . THR B 1 183 ? 4.473 1.105 -0.718 1 98.75 183 THR B N 1
ATOM 3522 C CA . THR B 1 183 ? 3.896 1.825 0.412 1 98.75 183 THR B CA 1
ATOM 3523 C C . THR B 1 183 ? 3.352 3.18 -0.031 1 98.75 183 THR B C 1
ATOM 3525 O O . THR B 1 183 ? 2.305 3.621 0.446 1 98.75 183 THR B O 1
ATOM 3528 N N . LYS B 1 184 ? 4.07 3.795 -0.9 1 98.5 184 LYS B N 1
ATOM 3529 C CA . LYS B 1 184 ? 3.654 5.129 -1.324 1 98.5 184 LYS B CA 1
ATOM 3530 C C . LYS B 1 184 ? 2.49 5.051 -2.311 1 98.5 184 LYS B C 1
ATOM 3532 O O . LYS B 1 184 ? 1.635 5.938 -2.338 1 98.5 184 LYS B O 1
ATOM 3537 N N . TYR B 1 185 ? 2.393 3.973 -3.088 1 98.69 185 TYR B N 1
ATOM 3538 C CA . TYR B 1 185 ? 1.159 3.705 -3.816 1 98.69 185 TYR B CA 1
ATOM 3539 C C . TYR B 1 185 ? -0.024 3.592 -2.863 1 98.69 185 TYR B C 1
ATOM 3541 O O . TYR B 1 185 ? -1.11 4.102 -3.148 1 98.69 185 TYR B O 1
ATOM 3549 N N . ALA B 1 186 ? 0.18 2.908 -1.807 1 98.81 186 ALA B N 1
ATOM 3550 C CA . ALA B 1 186 ? -0.873 2.803 -0.8 1 98.81 186 ALA B CA 1
ATOM 3551 C C . ALA B 1 186 ? -1.289 4.18 -0.296 1 98.81 186 ALA B C 1
ATOM 3553 O O . ALA B 1 186 ? -2.48 4.457 -0.129 1 98.81 186 ALA B O 1
ATOM 3554 N N . VAL B 1 187 ? -0.321 5.055 -0.056 1 98.69 187 VAL B N 1
ATOM 3555 C CA . VAL B 1 187 ? -0.604 6.398 0.439 1 98.69 187 VAL B CA 1
ATOM 3556 C C . VAL B 1 187 ? -1.443 7.16 -0.583 1 98.69 187 VAL B C 1
ATOM 3558 O O . VAL B 1 187 ? -2.338 7.926 -0.215 1 98.69 187 VAL B O 1
ATOM 3561 N N . THR B 1 188 ? -1.156 6.996 -1.859 1 98.56 188 THR B N 1
ATOM 3562 C CA . THR B 1 188 ? -1.97 7.598 -2.908 1 98.56 188 THR B CA 1
ATOM 3563 C C . THR B 1 188 ? -3.434 7.188 -2.76 1 98.56 188 THR B C 1
ATOM 3565 O O . THR B 1 188 ? -4.324 8.039 -2.773 1 98.56 188 THR B O 1
ATOM 3568 N N . ALA B 1 189 ? -3.652 5.934 -2.598 1 98.69 189 ALA B N 1
ATOM 3569 C CA . ALA B 1 189 ? -5.016 5.422 -2.459 1 98.69 189 ALA B CA 1
ATOM 3570 C C . ALA B 1 189 ? -5.645 5.891 -1.15 1 98.69 189 ALA B C 1
ATOM 3572 O O . ALA B 1 189 ? -6.824 6.242 -1.115 1 98.69 189 ALA B O 1
ATOM 3573 N N . LEU B 1 190 ? -4.902 5.867 -0.08 1 98.75 190 LEU B N 1
ATOM 3574 C CA . LEU B 1 190 ? -5.395 6.32 1.218 1 98.75 190 LEU B CA 1
ATOM 3575 C C . LEU B 1 190 ? -5.879 7.762 1.145 1 98.75 190 LEU B C 1
ATOM 3577 O O . LEU B 1 190 ? -6.914 8.102 1.723 1 98.75 190 LEU B O 1
ATOM 3581 N N . THR B 1 191 ? -5.098 8.617 0.444 1 98.56 191 THR B N 1
ATOM 3582 C CA . THR B 1 191 ? -5.457 10.031 0.371 1 98.56 191 THR B CA 1
ATOM 3583 C C . THR B 1 191 ? -6.758 10.219 -0.404 1 98.56 191 THR B C 1
ATOM 3585 O O . THR B 1 191 ? -7.629 10.984 0.012 1 98.56 191 THR B O 1
ATOM 3588 N N . GLU B 1 192 ? -6.844 9.484 -1.483 1 98.31 192 GLU B N 1
ATOM 3589 C CA . GLU B 1 192 ? -8.086 9.57 -2.244 1 98.31 192 GLU B CA 1
ATOM 3590 C C . GLU B 1 192 ? -9.266 9.023 -1.438 1 98.31 192 GLU B C 1
ATOM 3592 O O . GLU B 1 192 ? -10.352 9.609 -1.441 1 98.31 192 GLU B O 1
ATOM 3597 N N . GLY B 1 193 ? -9.07 7.898 -0.798 1 98.44 193 GLY B N 1
ATOM 3598 C CA . GLY B 1 193 ? -10.102 7.371 0.076 1 98.44 193 GLY B CA 1
ATOM 3599 C C . GLY B 1 193 ? -10.5 8.336 1.177 1 98.44 193 GLY B C 1
ATOM 3600 O O . GLY B 1 193 ? -11.688 8.492 1.47 1 98.44 193 GLY B O 1
ATOM 3601 N N . LEU B 1 194 ? -9.547 8.961 1.748 1 98.44 194 LEU B N 1
ATOM 3602 C CA . LEU B 1 194 ? -9.789 9.953 2.783 1 98.44 194 LEU B CA 1
ATOM 3603 C C . LEU B 1 194 ? -10.672 11.078 2.254 1 98.44 194 LEU B C 1
ATOM 3605 O O . LEU B 1 194 ? -11.641 11.477 2.91 1 98.44 194 LEU B O 1
ATOM 3609 N N . ARG B 1 195 ? -10.32 11.609 1.126 1 97.69 195 ARG B N 1
ATOM 3610 C CA . ARG B 1 195 ? -11.109 12.672 0.505 1 97.69 195 ARG B CA 1
ATOM 3611 C C . ARG B 1 195 ? -12.562 12.25 0.328 1 97.69 195 ARG B C 1
ATOM 3613 O O . ARG B 1 195 ? -13.477 13.023 0.601 1 97.69 195 ARG B O 1
ATOM 3620 N N . GLN B 1 196 ? -12.734 11.062 -0.129 1 97.94 196 GLN B N 1
ATOM 3621 C CA . GLN B 1 196 ? -14.086 10.547 -0.37 1 97.94 196 GLN B CA 1
ATOM 3622 C C . GLN B 1 196 ? -14.859 10.406 0.936 1 97.94 196 GLN B C 1
ATOM 3624 O O . GLN B 1 196 ? -16.047 10.758 1.003 1 97.94 196 GLN B O 1
ATOM 3629 N N . GLU B 1 197 ? -14.203 9.938 1.928 1 98.44 197 GLU B N 1
ATOM 3630 C CA . GLU B 1 197 ? -14.883 9.758 3.207 1 98.44 197 GLU B CA 1
ATOM 3631 C C . GLU B 1 197 ? -15.242 11.109 3.83 1 98.44 197 GLU B C 1
ATOM 3633 O O . GLU B 1 197 ? -16.312 11.258 4.438 1 98.44 197 GLU B O 1
ATOM 3638 N N . LEU B 1 198 ? -14.359 12.031 3.699 1 97.94 198 LEU B N 1
ATOM 3639 C CA . LEU B 1 198 ? -14.641 13.367 4.203 1 97.94 198 LEU B CA 1
ATOM 3640 C C . LEU B 1 198 ? -15.844 13.977 3.488 1 97.94 198 LEU B C 1
ATOM 3642 O O . LEU B 1 198 ? -16.688 14.625 4.117 1 97.94 198 LEU B O 1
ATOM 3646 N N . ARG B 1 199 ? -15.906 13.789 2.23 1 96.31 199 ARG B N 1
ATOM 3647 C CA . ARG B 1 199 ? -17.062 14.25 1.46 1 96.31 199 ARG B CA 1
ATOM 3648 C C . ARG B 1 199 ? -18.344 13.547 1.914 1 96.31 199 ARG B C 1
ATOM 3650 O O . ARG B 1 199 ? -19.375 14.188 2.07 1 96.31 199 ARG B O 1
ATOM 3657 N N . GLU B 1 200 ? -18.203 12.266 2.119 1 96.44 200 GLU B N 1
ATOM 3658 C CA . GLU B 1 200 ? -19.344 11.492 2.582 1 96.44 200 GLU B CA 1
ATOM 3659 C C . GLU B 1 200 ? -19.828 11.977 3.945 1 96.44 200 GLU B C 1
ATOM 3661 O O . GLU B 1 200 ? -21.031 11.984 4.215 1 96.44 200 GLU B O 1
ATOM 3666 N N . ALA B 1 201 ? -18.953 12.391 4.734 1 96.62 201 ALA B N 1
ATOM 3667 C CA . ALA B 1 201 ? -19.266 12.891 6.07 1 96.62 201 ALA B CA 1
ATOM 3668 C C . ALA B 1 201 ? -19.75 14.336 6.012 1 96.62 201 ALA B C 1
ATOM 3670 O O . ALA B 1 201 ? -20.062 14.938 7.047 1 96.62 201 ALA B O 1
ATOM 3671 N N . LYS B 1 202 ? -19.766 14.914 4.797 1 96.38 202 LYS B N 1
ATOM 3672 C CA . LYS B 1 202 ? -20.266 16.266 4.527 1 96.38 202 LYS B CA 1
ATOM 3673 C C . LYS B 1 202 ? -19.469 17.297 5.316 1 96.38 202 LYS B C 1
ATOM 3675 O O . LYS B 1 202 ? -20.047 18.25 5.855 1 96.38 202 LYS B O 1
ATOM 3680 N N . THR B 1 203 ? -18.25 17 5.477 1 96.69 203 THR B N 1
ATOM 3681 C CA . THR B 1 203 ? -17.359 17.984 6.09 1 96.69 203 THR B CA 1
ATOM 3682 C C . THR B 1 203 ? -16.688 18.844 5.023 1 96.69 203 THR B C 1
ATOM 3684 O O . THR B 1 203 ? -16.781 18.547 3.83 1 96.69 203 THR B O 1
ATOM 3687 N N . HIS B 1 204 ? -16.062 19.953 5.52 1 96.62 204 HIS B N 1
ATOM 3688 C CA . HIS B 1 204 ? -15.234 20.797 4.652 1 96.62 204 HIS B CA 1
ATOM 3689 C C . HIS B 1 204 ? -13.758 20.641 4.988 1 96.62 204 HIS B C 1
ATOM 3691 O O . HIS B 1 204 ? -12.945 21.5 4.621 1 96.62 204 HIS B O 1
ATOM 3697 N N . ILE B 1 205 ? -13.469 19.578 5.801 1 96.5 205 ILE B N 1
ATOM 3698 C CA . ILE B 1 205 ? -12.07 19.219 6.02 1 96.5 205 ILE B CA 1
ATOM 3699 C C . ILE B 1 205 ? -11.445 18.766 4.703 1 96.5 205 ILE B C 1
ATOM 3701 O O . ILE B 1 205 ? -12.062 18.047 3.93 1 96.5 205 ILE B O 1
ATOM 3705 N N . ARG B 1 206 ? -10.219 19.203 4.43 1 96.31 206 ARG B N 1
ATOM 3706 C CA . ARG B 1 206 ? -9.57 18.938 3.146 1 96.31 206 ARG B CA 1
ATOM 3707 C C . ARG B 1 206 ? -8.445 17.922 3.301 1 96.31 206 ARG B C 1
ATOM 3709 O O . ARG B 1 206 ? -7.812 17.844 4.355 1 96.31 206 ARG B O 1
ATOM 3716 N N . ALA B 1 207 ? -8.258 17.109 2.293 1 97.75 207 ALA B N 1
ATOM 3717 C CA . ALA B 1 207 ? -7.18 16.125 2.203 1 97.75 207 ALA B CA 1
ATOM 3718 C C . ALA B 1 207 ? -6.309 16.375 0.973 1 97.75 207 ALA B C 1
ATOM 3720 O O . ALA B 1 207 ? -6.82 16.484 -0.143 1 97.75 207 ALA B O 1
ATOM 3721 N N . THR B 1 208 ? -4.992 16.516 1.157 1 96.62 208 THR B N 1
ATOM 3722 C CA . THR B 1 208 ? -4.062 16.797 0.064 1 96.62 208 THR B CA 1
ATOM 3723 C C . THR B 1 208 ? -2.891 15.812 0.096 1 96.62 208 THR B C 1
ATOM 3725 O O . THR B 1 208 ? -2.393 15.469 1.17 1 96.62 208 THR B O 1
ATOM 3728 N N . CYS B 1 209 ? -2.555 15.359 -1.091 1 97.19 209 CYS B N 1
ATOM 3729 C CA . CYS B 1 209 ? -1.315 14.609 -1.294 1 97.19 209 CYS B CA 1
ATOM 3730 C C . CYS B 1 209 ? -0.231 15.508 -1.88 1 97.19 209 CYS B C 1
ATOM 3732 O O . CYS B 1 209 ? -0.491 16.281 -2.801 1 97.19 209 CYS B O 1
ATOM 3734 N N . ILE B 1 210 ? 0.97 15.594 -1.272 1 94.69 210 ILE B N 1
ATOM 3735 C CA . ILE B 1 210 ? 2.143 16.203 -1.883 1 94.69 210 ILE B CA 1
ATOM 3736 C C . ILE B 1 210 ? 3.174 15.133 -2.221 1 94.69 210 ILE B C 1
ATOM 3738 O O . ILE B 1 210 ? 3.619 14.391 -1.34 1 94.69 210 ILE B O 1
ATOM 3742 N N . SER B 1 211 ? 3.561 15.023 -3.48 1 97.31 211 SER B N 1
ATOM 3743 C CA . SER B 1 211 ? 4.406 13.953 -3.994 1 97.31 211 SER B CA 1
ATOM 3744 C C . SER B 1 211 ? 5.691 14.508 -4.598 1 97.31 211 SER B C 1
ATOM 3746 O O . SER B 1 211 ? 5.77 14.734 -5.805 1 97.31 211 SER B O 1
ATOM 3748 N N . PRO B 1 212 ? 6.738 14.625 -3.785 1 94.56 212 PRO B N 1
ATOM 3749 C CA . PRO B 1 212 ? 8.008 15.148 -4.301 1 94.56 212 PRO B CA 1
ATOM 3750 C C . PRO B 1 212 ? 8.867 14.07 -4.957 1 94.56 212 PRO B C 1
ATOM 3752 O O . PRO B 1 212 ? 8.695 12.883 -4.672 1 94.56 212 PRO B O 1
ATOM 3755 N N . GLY B 1 213 ? 9.773 14.531 -5.906 1 93.81 213 GLY B N 1
ATOM 3756 C CA . GLY B 1 213 ? 10.914 13.734 -6.324 1 93.81 213 GLY B CA 1
ATOM 3757 C C . GLY B 1 213 ? 12.062 13.758 -5.332 1 93.81 213 GLY B C 1
ATOM 3758 O O . GLY B 1 213 ? 11.844 13.641 -4.125 1 93.81 213 GLY B O 1
ATOM 3759 N N . LEU B 1 214 ? 13.25 13.93 -5.82 1 90.75 214 LEU B N 1
ATOM 3760 C CA . LEU B 1 214 ? 14.43 13.914 -4.973 1 90.75 214 LEU B CA 1
ATOM 3761 C C . LEU B 1 214 ? 14.516 15.188 -4.133 1 90.75 214 LEU B C 1
ATOM 3763 O O . LEU B 1 214 ? 14.656 16.281 -4.676 1 90.75 214 LEU B O 1
ATOM 3767 N N . VAL B 1 215 ? 14.297 15.055 -2.852 1 88.75 215 VAL B N 1
ATOM 3768 C CA . VAL B 1 215 ? 14.453 16.141 -1.889 1 88.75 215 VAL B CA 1
ATOM 3769 C C . VAL B 1 215 ? 15.742 15.953 -1.096 1 88.75 215 VAL B C 1
ATOM 3771 O O . VAL B 1 215 ? 16.031 14.844 -0.625 1 88.75 215 VAL B O 1
ATOM 3774 N N . GLU B 1 216 ? 16.516 16.984 -1.058 1 83.5 216 GLU B N 1
ATOM 3775 C CA . GLU B 1 216 ? 17.75 16.906 -0.292 1 83.5 216 GLU B CA 1
ATOM 3776 C C . GLU B 1 216 ? 17.469 16.766 1.202 1 83.5 216 GLU B C 1
ATOM 3778 O O . GLU B 1 216 ? 17.234 17.766 1.888 1 83.5 216 GLU B O 1
ATOM 3783 N N . THR B 1 217 ? 17.406 15.547 1.66 1 79.75 217 THR B N 1
ATOM 3784 C CA . THR B 1 217 ? 17.203 15.203 3.062 1 79.75 217 THR B CA 1
ATOM 3785 C C . THR B 1 217 ? 18.109 14.055 3.48 1 79.75 217 THR B C 1
ATOM 3787 O O . THR B 1 217 ? 19.031 13.688 2.744 1 79.75 217 THR B O 1
ATOM 3790 N N . GLY B 1 218 ? 17.953 13.711 4.727 1 76.56 218 GLY B N 1
ATOM 3791 C CA . GLY B 1 218 ? 18.719 12.555 5.176 1 76.56 218 GLY B CA 1
ATOM 3792 C C . GLY B 1 218 ? 18.156 11.234 4.668 1 76.56 218 GLY B C 1
ATOM 3793 O O . GLY B 1 218 ? 18.672 10.164 4.988 1 76.56 218 GLY B O 1
ATOM 3794 N N . PHE B 1 219 ? 17.234 11.266 3.805 1 79.69 219 PHE B N 1
ATOM 3795 C CA . PHE B 1 219 ? 16.516 10.078 3.346 1 79.69 219 PHE B CA 1
ATOM 3796 C C . PHE B 1 219 ? 17.469 9.117 2.639 1 79.69 219 PHE B C 1
ATOM 3798 O O . PHE B 1 219 ? 17.516 7.93 2.955 1 79.69 219 PHE B O 1
ATOM 3805 N N . ALA B 1 220 ? 18.234 9.609 1.729 1 81.38 220 ALA B N 1
ATOM 3806 C CA . ALA B 1 220 ? 19.141 8.75 0.974 1 81.38 220 ALA B CA 1
ATOM 3807 C C . ALA B 1 220 ? 20.234 8.18 1.877 1 81.38 220 ALA B C 1
ATOM 3809 O O . ALA B 1 220 ? 20.703 7.062 1.649 1 81.38 220 ALA B O 1
ATOM 3810 N N . PHE B 1 221 ? 20.578 8.93 2.855 1 80.12 221 PHE B N 1
ATOM 3811 C CA . PHE B 1 221 ? 21.625 8.461 3.762 1 80.12 221 PHE B CA 1
ATOM 3812 C C . PHE B 1 221 ? 21.109 7.301 4.613 1 80.12 221 PHE B C 1
ATOM 3814 O O . PHE B 1 221 ? 21.875 6.398 4.957 1 80.12 221 PHE B O 1
ATOM 3821 N N . LYS B 1 222 ? 19.828 7.379 4.898 1 81.25 222 LYS B N 1
ATOM 3822 C CA . LYS B 1 222 ? 19.234 6.254 5.617 1 81.25 222 LYS B CA 1
ATOM 3823 C C . LYS B 1 222 ? 19.031 5.055 4.695 1 81.25 222 LYS B C 1
ATOM 3825 O O . LYS B 1 222 ? 19.266 3.912 5.098 1 81.25 222 LYS B O 1
ATOM 3830 N N . LEU B 1 223 ? 18.656 5.344 3.518 1 85.94 223 LEU B N 1
ATOM 3831 C CA . LEU B 1 223 ? 18.453 4.293 2.527 1 85.94 223 LEU B CA 1
ATOM 3832 C C . LEU B 1 223 ? 19.75 3.561 2.232 1 85.94 223 LEU B C 1
ATOM 3834 O O . LEU B 1 223 ? 19.781 2.332 2.139 1 85.94 223 LEU B O 1
ATOM 3838 N N . HIS B 1 224 ? 20.828 4.363 2.055 1 86.81 224 HIS B N 1
ATOM 3839 C CA . HIS B 1 224 ? 22.141 3.811 1.747 1 86.81 224 HIS B CA 1
ATOM 3840 C C . HIS B 1 224 ? 23.062 3.889 2.955 1 86.81 224 HIS B C 1
ATOM 3842 O O . HIS B 1 224 ? 24.188 4.363 2.844 1 86.81 224 HIS B O 1
ATOM 3848 N N . ASP B 1 225 ? 22.547 3.441 4.074 1 81.06 225 ASP B N 1
ATOM 3849 C CA . ASP B 1 225 ? 23.25 3.627 5.34 1 81.06 225 ASP B CA 1
ATOM 3850 C C . ASP B 1 225 ? 24.625 2.953 5.312 1 81.06 225 ASP B C 1
ATOM 3852 O O . ASP B 1 225 ? 25.547 3.398 5.988 1 81.06 225 ASP B O 1
ATOM 3856 N N . ASN B 1 226 ? 24.766 1.965 4.488 1 83.38 226 ASN B N 1
ATOM 3857 C CA . ASN B 1 226 ? 26.047 1.26 4.402 1 83.38 226 ASN B CA 1
ATOM 3858 C C . ASN B 1 226 ? 26.922 1.824 3.287 1 83.38 226 ASN B C 1
ATOM 3860 O O . ASN B 1 226 ? 28.016 1.329 3.049 1 83.38 226 ASN B O 1
ATOM 3864 N N . ASP B 1 227 ? 26.453 2.809 2.605 1 88.06 227 ASP B N 1
ATOM 3865 C CA . ASP B 1 227 ? 27.188 3.396 1.484 1 88.06 227 ASP B CA 1
ATOM 3866 C C . ASP B 1 227 ? 26.969 4.906 1.42 1 88.06 227 ASP B C 1
ATOM 3868 O O . ASP B 1 227 ? 26.281 5.402 0.52 1 88.06 227 ASP B O 1
ATOM 3872 N N . PRO B 1 228 ? 27.609 5.633 2.402 1 86 228 PRO B N 1
ATOM 3873 C CA . PRO B 1 228 ? 27.406 7.082 2.469 1 86 228 PRO B CA 1
ATOM 3874 C C . PRO B 1 228 ? 27.781 7.793 1.172 1 86 228 PRO B C 1
ATOM 3876 O O . PRO B 1 228 ? 27.203 8.828 0.835 1 86 228 PRO B O 1
ATOM 3879 N N . GLU B 1 229 ? 28.734 7.191 0.432 1 86.75 229 GLU B N 1
ATOM 3880 C CA . GLU B 1 229 ? 29.141 7.781 -0.842 1 86.75 229 GLU B CA 1
ATOM 3881 C C . GLU B 1 229 ? 28 7.707 -1.86 1 86.75 229 GLU B C 1
ATOM 3883 O O . GLU B 1 229 ? 27.75 8.672 -2.592 1 86.75 229 GLU B O 1
ATOM 3888 N N . ARG B 1 230 ? 27.422 6.578 -1.855 1 85.06 230 ARG B N 1
ATOM 3889 C CA . ARG B 1 230 ? 26.281 6.422 -2.748 1 85.06 230 ARG B CA 1
ATOM 3890 C C . ARG B 1 230 ? 25.156 7.375 -2.363 1 85.06 230 ARG B C 1
ATOM 3892 O O . ARG B 1 230 ? 24.484 7.945 -3.232 1 85.06 230 ARG B O 1
ATOM 3899 N N . ALA B 1 231 ? 24.953 7.527 -1.132 1 85.69 231 ALA B N 1
ATOM 3900 C CA . ALA B 1 231 ? 23.938 8.453 -0.638 1 85.69 231 ALA B CA 1
ATOM 3901 C C . ALA B 1 231 ? 24.234 9.883 -1.067 1 85.69 231 ALA B C 1
ATOM 3903 O O . ALA B 1 231 ? 23.359 10.594 -1.551 1 85.69 231 ALA B O 1
ATOM 3904 N N . ALA B 1 232 ? 25.469 10.219 -0.896 1 86.25 232 ALA B N 1
ATOM 3905 C CA . ALA B 1 232 ? 25.891 11.57 -1.253 1 86.25 232 ALA B CA 1
ATOM 3906 C C . ALA B 1 232 ? 25.766 11.805 -2.756 1 86.25 232 ALA B C 1
ATOM 3908 O O . ALA B 1 232 ? 25.375 12.891 -3.191 1 86.25 232 ALA B O 1
ATOM 3909 N N . ALA B 1 233 ? 26.078 10.773 -3.521 1 86.31 233 ALA B N 1
ATOM 3910 C CA . ALA B 1 233 ? 26.047 10.867 -4.977 1 86.31 233 ALA B CA 1
ATOM 3911 C C . ALA B 1 233 ? 24.609 11.102 -5.48 1 86.31 233 ALA B C 1
ATOM 3913 O O . ALA B 1 233 ? 24.406 11.742 -6.508 1 86.31 233 ALA B O 1
ATOM 3914 N N . THR B 1 234 ? 23.688 10.609 -4.762 1 83.19 234 THR B N 1
ATOM 3915 C CA . THR B 1 234 ? 22.281 10.789 -5.105 1 83.19 234 THR B CA 1
ATOM 3916 C C . THR B 1 234 ? 21.922 12.266 -5.145 1 83.19 234 THR B C 1
ATOM 3918 O O . THR B 1 234 ? 21.156 12.703 -6.008 1 83.19 234 THR B O 1
ATOM 3921 N N . TYR B 1 235 ? 22.453 13.102 -4.305 1 84.88 235 TYR B N 1
ATOM 3922 C CA . TYR B 1 235 ? 22.062 14.5 -4.172 1 84.88 235 TYR B CA 1
ATOM 3923 C C . TYR B 1 235 ? 23.016 15.406 -4.941 1 84.88 235 TYR B C 1
ATOM 3925 O O . TYR B 1 235 ? 22.719 16.578 -5.16 1 84.88 235 TYR B O 1
ATOM 3933 N N . GLU B 1 236 ? 24.125 14.836 -5.336 1 85.5 236 GLU B N 1
ATOM 3934 C CA . GLU B 1 236 ? 25.125 15.648 -6.008 1 85.5 236 GLU B CA 1
ATOM 3935 C C . GLU B 1 236 ? 24.906 15.672 -7.516 1 85.5 236 GLU B C 1
ATOM 3937 O O . GLU B 1 236 ? 25.406 16.562 -8.211 1 85.5 236 GLU B O 1
ATOM 3942 N N . SER B 1 237 ? 24.156 14.703 -7.945 1 82.19 237 SER B N 1
ATOM 3943 C CA . SER B 1 237 ? 24.031 14.539 -9.391 1 82.19 237 SER B CA 1
ATOM 3944 C C . SER B 1 237 ? 23.141 15.609 -10 1 82.19 237 SER B C 1
ATOM 3946 O O . SER B 1 237 ? 23.328 16.016 -11.148 1 82.19 237 SER B O 1
ATOM 3948 N N . ILE B 1 238 ? 22.203 16.094 -9.258 1 86.38 238 ILE B N 1
ATOM 3949 C CA . ILE B 1 238 ? 21.297 17.125 -9.727 1 86.38 238 ILE B CA 1
ATOM 3950 C C . ILE B 1 238 ? 20.969 18.078 -8.57 1 86.38 238 ILE B C 1
ATOM 3952 O O . ILE B 1 238 ? 21.219 17.766 -7.406 1 86.38 238 ILE B O 1
ATOM 3956 N N . ARG B 1 239 ? 20.438 19.328 -9.039 1 89.81 239 ARG B N 1
ATOM 3957 C CA . ARG B 1 239 ? 19.891 20.188 -7.992 1 89.81 239 ARG B CA 1
ATOM 3958 C C . ARG B 1 239 ? 18.578 19.656 -7.461 1 89.81 239 ARG B C 1
ATOM 3960 O O . ARG B 1 239 ? 17.547 19.781 -8.125 1 89.81 239 ARG B O 1
ATOM 3967 N N . CYS B 1 240 ? 18.578 19.156 -6.328 1 92.5 240 CYS B N 1
ATOM 3968 C CA . CYS B 1 240 ? 17.422 18.516 -5.727 1 92.5 240 CYS B CA 1
ATOM 3969 C C . CYS B 1 240 ? 16.469 19.547 -5.121 1 92.5 240 CYS B C 1
ATOM 3971 O O . CYS B 1 240 ? 16.828 20.703 -4.957 1 92.5 240 CYS B O 1
ATOM 3973 N N . LEU B 1 241 ? 15.18 19.156 -4.902 1 90.81 241 LEU B N 1
ATOM 3974 C CA . LEU B 1 241 ? 14.289 19.969 -4.078 1 90.81 241 LEU B CA 1
ATOM 3975 C C . LEU B 1 241 ? 14.875 20.188 -2.688 1 90.81 241 LEU B C 1
ATOM 3977 O O . LEU B 1 241 ? 15.609 19.328 -2.18 1 90.81 241 LEU B O 1
ATOM 3981 N N . LYS B 1 242 ? 14.516 21.297 -2.143 1 84.81 242 LYS B N 1
ATOM 3982 C CA . LYS B 1 242 ? 14.953 21.625 -0.792 1 84.81 242 LYS B CA 1
ATOM 3983 C C . LYS B 1 242 ? 13.773 21.672 0.175 1 84.81 242 LYS B C 1
ATOM 3985 O O . LYS B 1 242 ? 12.617 21.656 -0.249 1 84.81 242 LYS B O 1
ATOM 3990 N N . ALA B 1 243 ? 14.109 21.688 1.436 1 80.44 243 ALA B N 1
ATOM 3991 C CA . ALA B 1 243 ? 13.078 21.766 2.467 1 80.44 243 ALA B CA 1
ATOM 3992 C C . ALA B 1 243 ? 12.164 22.969 2.229 1 80.44 243 ALA B C 1
ATOM 3994 O O . ALA B 1 243 ? 10.961 22.906 2.479 1 80.44 243 ALA B O 1
ATOM 3995 N N . GLU B 1 244 ? 12.695 24.016 1.691 1 79.44 244 GLU B N 1
ATOM 3996 C CA . GLU B 1 244 ? 11.93 25.219 1.408 1 79.44 244 GLU B CA 1
ATOM 3997 C C . GLU B 1 244 ? 10.891 24.984 0.316 1 79.44 244 GLU B C 1
ATOM 3999 O O . GLU B 1 244 ? 9.797 25.547 0.353 1 79.44 244 GLU B O 1
ATOM 4004 N N . ASP B 1 245 ? 11.32 24.203 -0.638 1 85.06 245 ASP B N 1
ATOM 4005 C CA . ASP B 1 245 ? 10.383 23.875 -1.708 1 85.06 245 ASP B CA 1
ATOM 4006 C C . ASP B 1 245 ? 9.18 23.094 -1.166 1 85.06 245 ASP B C 1
ATOM 4008 O O . ASP B 1 245 ? 8.047 23.344 -1.565 1 85.06 245 ASP B O 1
ATOM 4012 N N . MET B 1 246 ? 9.438 22.203 -0.243 1 85.88 246 MET B N 1
ATOM 4013 C CA . MET B 1 246 ? 8.367 21.438 0.403 1 85.88 246 MET B CA 1
ATOM 4014 C C . MET B 1 246 ? 7.48 22.344 1.24 1 85.88 246 MET B C 1
ATOM 4016 O O . MET B 1 246 ? 6.254 22.234 1.203 1 85.88 246 MET B O 1
ATOM 4020 N N . ALA B 1 247 ? 8.078 23.266 1.993 1 79.88 247 ALA B N 1
ATOM 4021 C CA . ALA B 1 247 ? 7.336 24.203 2.82 1 79.88 247 ALA B CA 1
ATOM 4022 C C . ALA B 1 247 ? 6.426 25.078 1.967 1 79.88 247 ALA B C 1
ATOM 4024 O O . ALA B 1 247 ? 5.273 25.344 2.332 1 79.88 247 ALA B O 1
ATOM 4025 N N . ASN B 1 248 ? 6.953 25.484 0.83 1 81.5 248 ASN B N 1
ATOM 4026 C CA . ASN B 1 248 ? 6.168 26.312 -0.075 1 81.5 248 ASN B CA 1
ATOM 4027 C C . ASN B 1 248 ? 4.938 25.578 -0.595 1 81.5 248 ASN B C 1
ATOM 4029 O O . ASN B 1 248 ? 3.869 26.172 -0.748 1 81.5 248 ASN B O 1
ATOM 4033 N N . ALA B 1 249 ? 5.109 24.328 -0.9 1 87.62 249 ALA B N 1
ATOM 4034 C CA . ALA B 1 249 ? 3.971 23.531 -1.354 1 87.62 249 ALA B CA 1
ATOM 4035 C C . ALA B 1 249 ? 2.906 23.422 -0.266 1 87.62 249 ALA B C 1
ATOM 4037 O O . ALA B 1 249 ? 1.713 23.578 -0.54 1 87.62 249 ALA B O 1
ATOM 4038 N N . VAL B 1 250 ? 3.342 23.219 0.968 1 85.62 250 VAL B N 1
ATOM 4039 C CA . VAL B 1 250 ? 2.418 23.109 2.094 1 85.62 250 VAL B CA 1
ATOM 4040 C C . VAL B 1 250 ? 1.691 24.438 2.303 1 85.62 250 VAL B C 1
ATOM 4042 O O . VAL B 1 250 ? 0.474 24.453 2.498 1 85.62 250 VAL B O 1
ATOM 4045 N N . ILE B 1 251 ? 2.406 25.516 2.258 1 80.31 251 ILE B N 1
ATOM 4046 C CA . ILE B 1 251 ? 1.829 26.828 2.436 1 80.31 251 ILE B CA 1
ATOM 4047 C C . ILE B 1 251 ? 0.797 27.094 1.343 1 80.31 251 ILE B C 1
ATOM 4049 O O . ILE B 1 251 ? -0.289 27.609 1.616 1 80.31 251 ILE B O 1
ATOM 4053 N N . TYR B 1 252 ? 1.189 26.797 0.133 1 83.75 252 TYR B N 1
ATOM 4054 C CA . TYR B 1 252 ? 0.257 26.953 -0.978 1 83.75 252 TYR B CA 1
ATOM 4055 C C . TYR B 1 252 ? -1.037 26.188 -0.711 1 83.75 252 TYR B C 1
ATOM 4057 O O . TYR B 1 252 ? -2.131 26.719 -0.896 1 83.75 252 TYR B O 1
ATOM 4065 N N . VAL B 1 253 ? -0.91 24.953 -0.258 1 88.81 253 VAL B N 1
ATOM 4066 C CA . VAL B 1 253 ? -2.059 24.094 0.013 1 88.81 253 VAL B CA 1
ATOM 4067 C C . VAL B 1 253 ? -2.922 24.719 1.11 1 88.81 253 VAL B C 1
ATOM 4069 O O . VAL B 1 253 ? -4.141 24.828 0.967 1 88.81 253 VAL B O 1
ATOM 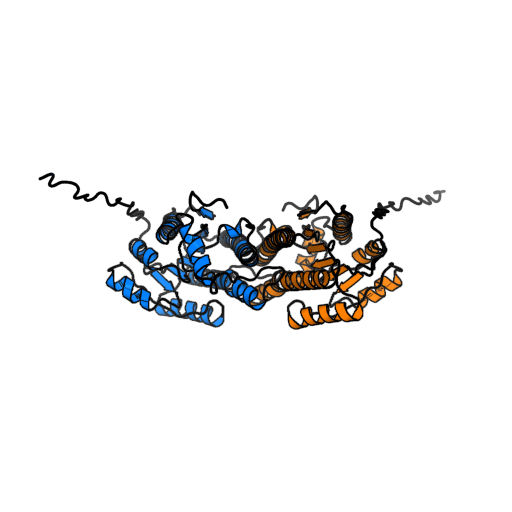4072 N N . LEU B 1 254 ? -2.334 25.203 2.121 1 83.88 254 LEU B N 1
ATOM 4073 C CA . LEU B 1 254 ? -3.047 25.719 3.285 1 83.88 254 LEU B CA 1
ATOM 4074 C C . LEU B 1 254 ? -3.648 27.094 2.988 1 83.88 254 LEU B C 1
ATOM 4076 O O . LEU B 1 254 ? -4.621 27.5 3.631 1 83.88 254 LEU B O 1
ATOM 4080 N N . SER B 1 255 ? -3.09 27.781 2.006 1 79.38 255 SER B N 1
ATOM 4081 C CA . SER B 1 255 ? -3.531 29.141 1.694 1 79.38 255 SER B CA 1
ATOM 4082 C C . SER B 1 255 ? -4.699 29.141 0.711 1 79.38 255 SER B C 1
ATOM 4084 O O . SER B 1 255 ? -5.32 30.172 0.465 1 79.38 255 SER B O 1
ATOM 4086 N N . ALA B 1 256 ? -4.965 27.984 0.158 1 85.12 256 ALA B N 1
ATOM 4087 C CA . ALA B 1 256 ? -6.078 27.906 -0.787 1 85.12 256 ALA B CA 1
ATOM 4088 C C . ALA B 1 256 ? -7.398 28.25 -0.11 1 85.12 256 ALA B C 1
ATOM 4090 O O . ALA B 1 256 ? -7.617 27.906 1.055 1 85.12 256 ALA B O 1
ATOM 4091 N N . PRO B 1 257 ? -8.359 28.969 -0.812 1 87.19 257 PRO B N 1
ATOM 4092 C CA . PRO B 1 257 ? -9.664 29.281 -0.218 1 87.19 257 PRO B CA 1
ATOM 4093 C C . PRO B 1 257 ? -10.445 28.047 0.21 1 87.19 257 PRO B C 1
ATOM 4095 O O . PRO B 1 257 ? -10.195 26.953 -0.305 1 87.19 257 PRO B O 1
ATOM 4098 N N . PRO B 1 258 ? -11.414 28.188 1.09 1 87.31 258 PRO B N 1
ATOM 4099 C CA . PRO B 1 258 ? -12.102 27.047 1.692 1 87.31 258 PRO B CA 1
ATOM 4100 C C . PRO B 1 258 ? -12.805 26.172 0.659 1 87.31 258 PRO B C 1
ATOM 4102 O O . PRO B 1 258 ? -13 24.969 0.894 1 87.31 258 PRO B O 1
ATOM 4105 N N . HIS B 1 259 ? -13.133 26.766 -0.481 1 92.56 259 HIS B N 1
ATOM 4106 C CA . HIS B 1 259 ? -13.883 26 -1.467 1 92.56 259 HIS B CA 1
ATOM 4107 C C . HIS B 1 259 ? -12.945 25.234 -2.395 1 92.56 259 HIS B C 1
ATOM 4109 O O . HIS B 1 259 ? -13.391 24.438 -3.221 1 92.56 259 HIS B O 1
ATOM 4115 N N . VAL B 1 260 ? -11.602 25.391 -2.236 1 92.56 260 VAL B N 1
ATOM 4116 C CA . VAL B 1 260 ? -10.609 24.766 -3.104 1 92.56 260 VAL B CA 1
ATOM 4117 C C . VAL B 1 260 ? -9.875 23.672 -2.336 1 92.56 260 VAL B C 1
ATOM 4119 O O . VAL B 1 260 ? -9.266 23.938 -1.296 1 92.56 260 VAL B O 1
ATOM 4122 N N . GLN B 1 261 ? -9.969 22.469 -2.781 1 95.31 261 GLN B N 1
ATOM 4123 C CA . GLN B 1 2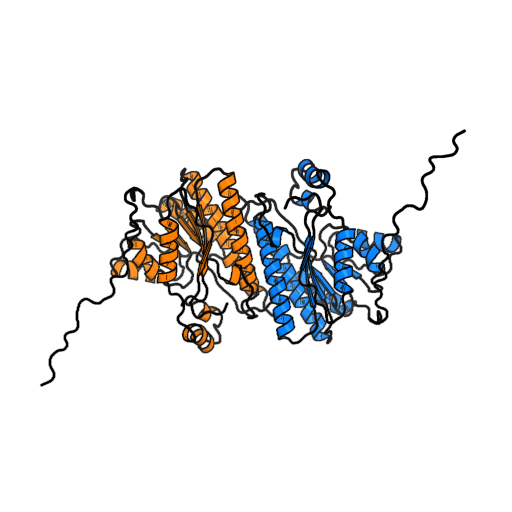61 ? -9.164 21.359 -2.277 1 95.31 261 GLN B CA 1
ATOM 4124 C C . GLN B 1 261 ? -8.125 20.938 -3.303 1 95.31 261 GLN B C 1
ATOM 4126 O O . GLN B 1 261 ? -8.469 20.438 -4.379 1 95.31 261 GLN B O 1
ATOM 4131 N N . ILE B 1 262 ? -6.906 21.188 -3.021 1 94.25 262 ILE B N 1
ATOM 4132 C CA . ILE B 1 262 ? -5.828 20.672 -3.859 1 94.25 262 ILE B CA 1
ATOM 4133 C C . ILE B 1 262 ? -5.684 19.172 -3.652 1 94.25 262 ILE B C 1
ATOM 4135 O O . ILE B 1 262 ? -5.414 18.719 -2.539 1 94.25 262 ILE B O 1
ATOM 4139 N N . GLY B 1 263 ? -5.852 18.391 -4.691 1 94.81 263 GLY B N 1
ATOM 4140 C CA . GLY B 1 263 ? -5.812 16.938 -4.59 1 94.81 263 GLY B CA 1
ATOM 4141 C C . GLY B 1 263 ? -4.406 16.391 -4.449 1 94.81 263 GLY B C 1
ATOM 4142 O O . GLY B 1 263 ? -4.125 15.617 -3.523 1 94.81 263 GLY B O 1
ATOM 4143 N N . ASP B 1 264 ? -3.543 16.766 -5.414 1 95.56 264 ASP B N 1
ATOM 4144 C CA . ASP B 1 264 ? -2.166 16.281 -5.453 1 95.56 264 ASP B CA 1
ATOM 4145 C C . ASP B 1 264 ? -1.236 17.312 -6.074 1 95.56 264 ASP B C 1
ATOM 4147 O O . ASP B 1 264 ? -1.6 17.984 -7.051 1 95.56 264 ASP B O 1
ATOM 4151 N N . ILE B 1 265 ? -0.159 17.531 -5.406 1 94.69 265 ILE B N 1
ATOM 4152 C CA . ILE B 1 265 ? 0.952 18.266 -6.004 1 94.69 265 ILE B CA 1
ATOM 4153 C C . ILE B 1 265 ? 2.104 17.312 -6.301 1 94.69 265 ILE B C 1
ATOM 4155 O O . ILE B 1 265 ? 2.707 16.75 -5.379 1 94.69 265 ILE B O 1
ATOM 4159 N N . GLN B 1 266 ? 2.363 17 -7.539 1 95.5 266 GLN B N 1
ATOM 4160 C CA . GLN B 1 266 ? 3.553 16.266 -7.957 1 95.5 266 GLN B CA 1
ATOM 4161 C C . GLN B 1 266 ? 4.656 17.219 -8.414 1 95.5 266 GLN B C 1
ATOM 4163 O O . GLN B 1 266 ? 4.445 18.047 -9.312 1 95.5 266 GLN B O 1
ATOM 4168 N N . MET B 1 267 ? 5.805 17.188 -7.75 1 93.06 267 MET B N 1
ATOM 4169 C CA . MET B 1 267 ? 6.898 18.094 -8.078 1 93.06 267 MET B CA 1
ATOM 4170 C C . MET B 1 267 ? 8.234 17.359 -8.062 1 93.06 267 MET B C 1
ATOM 4172 O O . MET B 1 267 ? 8.43 16.438 -7.273 1 93.06 267 MET B O 1
ATOM 4176 N N . ARG B 1 268 ? 9.133 17.734 -8.961 1 93.5 268 ARG B N 1
ATOM 4177 C CA . ARG B 1 268 ? 10.477 17.156 -9.023 1 93.5 268 ARG B CA 1
ATOM 4178 C C . ARG B 1 268 ? 11.477 18.156 -9.562 1 93.5 268 ARG B C 1
ATOM 4180 O O . ARG B 1 268 ? 11.102 19.141 -10.203 1 93.5 268 ARG B O 1
ATOM 4187 N N . PRO B 1 269 ? 12.75 17.891 -9.203 1 91.12 269 PRO B N 1
ATOM 4188 C CA . PRO B 1 269 ? 13.758 18.719 -9.867 1 91.12 269 PRO B CA 1
ATOM 4189 C C . PRO B 1 269 ? 13.641 18.688 -11.391 1 91.12 269 PRO B C 1
ATOM 4191 O O . PRO B 1 269 ? 13.344 17.641 -11.969 1 91.12 269 PRO B O 1
ATOM 4194 N N . THR B 1 270 ? 13.922 19.828 -11.977 1 88.81 270 THR B N 1
ATOM 4195 C CA . THR B 1 270 ? 13.781 19.938 -13.422 1 88.81 270 THR B CA 1
ATOM 4196 C C . THR B 1 270 ? 14.695 18.938 -14.133 1 88.81 270 THR B C 1
ATOM 4198 O O . THR B 1 270 ? 14.375 18.469 -15.234 1 88.81 270 THR B O 1
ATOM 4201 N N . GLU B 1 271 ? 15.734 18.562 -13.445 1 87.44 271 GLU B N 1
ATOM 4202 C CA . GLU B 1 271 ? 16.719 17.688 -14.07 1 87.44 271 GLU B CA 1
ATOM 4203 C C . GLU B 1 271 ? 16.422 16.219 -13.766 1 87.44 271 GLU B C 1
ATOM 4205 O O . GLU B 1 271 ? 17.094 15.32 -14.297 1 87.44 271 GLU B O 1
ATOM 4210 N N . GLN B 1 272 ? 15.453 16 -12.961 1 89.12 272 GLN B N 1
ATOM 4211 C CA . GLN B 1 272 ? 15.141 14.625 -12.594 1 89.12 272 GLN B CA 1
ATOM 4212 C C . GLN B 1 272 ? 14.328 13.945 -13.695 1 89.12 272 GLN B C 1
ATOM 4214 O O . GLN B 1 272 ? 13.297 14.453 -14.117 1 89.12 272 GLN B O 1
ATOM 4219 N N . ILE B 1 273 ? 14.742 12.75 -14.234 1 73.56 273 ILE B N 1
ATOM 4220 C CA . ILE B 1 273 ? 14.125 12.055 -15.359 1 73.56 273 ILE B CA 1
ATOM 4221 C C . ILE B 1 273 ? 12.789 11.453 -14.922 1 73.56 273 ILE B C 1
ATOM 4223 O O . ILE B 1 273 ? 11.805 11.516 -15.664 1 73.56 273 ILE B O 1
ATOM 4227 N N . SER B 1 274 ? 12.805 10.688 -13.82 1 69.06 274 SER B N 1
ATOM 4228 C CA . SER B 1 274 ? 11.594 10.047 -13.336 1 69.06 274 SER B CA 1
ATOM 4229 C C . SER B 1 274 ? 11.43 10.242 -11.836 1 69.06 274 SER B C 1
ATOM 4231 O O . SER B 1 274 ? 12.414 10.445 -11.117 1 69.06 274 SER B O 1
#